Protein AF-A0A1F4CAC4-F1 (afdb_monomer_lite)

Secondary structure (DSSP, 8-state):
-HHHHHHHHHTT----EEEETT-HHHHHHHHHHTT-TT--EEEEPSS-GGGS-HHHHHHHHTTHHHHHHHHHHS---SSPPP--------TTS----S-HHHHHHHHHHTT-SSSSPPPP--HHHHHHHHTT--S-TT-EEEEETTTTEEEEHHHHHHHHHHHT--GGGHHHHHHHHHHHHSGGG-GGGTTSTT--EEEEEEESTHHHHTT---STTTTSTT-HHHHHHHHHHHHHIIIII---BTTTB--SS----PPPEE--TTT-SS--HHHHTTPPTT--EEEEEEES-BPPPEE--SSHHHHHHHHHHHHHHHHTTTHHIIIIII-S----EEEE-HHHHHHHHHTT--HHHHHHHHHHH-EEEHHHHHHHHTTTSTT--HHHHHHHTSS-GGGGS-S-TT-EEESSSSGGG-EEEE-S-TT--EEEEE---TTTT--EEEE----TTHHHHHHHH--

Sequence (463 aa):
MSRATAWIEAVGIPAVGVACRGFTASAKLVARAEGLPNMRLVEYPPPNIGVQRREEIYESSLPLVDELIAALSRPASGEPAPAEPQSPSDPRRTVFSGDLRQVNDHFRRNVWSDGLPIVPPTAEAVEEMLQFTDRSPEELIGLLPPKRLAATVWKIAVNGVMAGCRPEYMPVLLAVAEAVADPRFGLEHAGSTVGFTPLIILNGPVIRELEFHSGQGVLRPQAQANITVSRFLRLLMVNVAGYRLGETDMATFGRNYYPVIAEAEEESPWPPLCVDRGFARGANVVTVQSADTISHSFLTEGPAESHLRVIAREVARELGGNLLVAMEHFGGHVSPVLGLTPLVAGILAQAGYSKDDVKRWVYERALIPAKQFDEQLARVEAGYDLHEAVQRGSLAKRFALSDDPERLVPVLRKPEELQIVVCGAPTRNRNFIAGQLGHQGGDVSREIRLPDDWNQRLERAKP

Structure (mmCIF, N/CA/C/O backbone):
data_AF-A0A1F4CAC4-F1
#
_entry.id   AF-A0A1F4CAC4-F1
#
loop_
_atom_site.group_PDB
_atom_site.id
_atom_site.type_symbol
_atom_site.label_atom_id
_atom_site.label_alt_id
_atom_site.label_comp_id
_atom_site.label_asym_id
_atom_site.label_entity_id
_atom_site.label_seq_id
_atom_site.pdbx_PDB_ins_code
_atom_site.Cartn_x
_atom_site.Cartn_y
_atom_site.C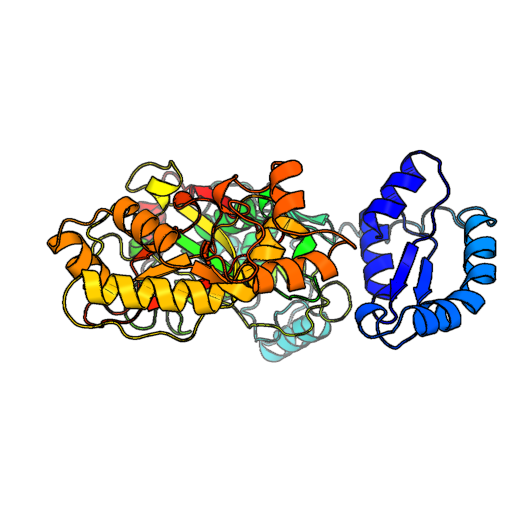artn_z
_atom_site.occupancy
_atom_site.B_iso_or_equiv
_atom_site.auth_seq_id
_atom_site.auth_comp_id
_atom_site.auth_asym_id
_atom_site.auth_atom_id
_atom_site.pdbx_PDB_model_num
ATOM 1 N N . MET A 1 1 ? 8.121 -11.864 17.102 1.00 84.81 1 MET A N 1
ATOM 2 C CA . MET A 1 1 ? 8.306 -12.345 18.487 1.00 84.81 1 MET A CA 1
ATOM 3 C C . MET A 1 1 ? 6.963 -12.583 19.184 1.00 84.81 1 MET A C 1
ATOM 5 O O . MET A 1 1 ? 6.611 -13.746 19.275 1.00 84.81 1 MET A O 1
ATOM 9 N N . SER A 1 2 ? 6.159 -11.572 19.555 1.00 88.69 2 SER A N 1
ATOM 10 C CA . SER A 1 2 ? 4.964 -11.794 20.407 1.00 88.69 2 SER A CA 1
ATOM 11 C C . SER A 1 2 ? 3.969 -12.839 19.891 1.00 88.69 2 SER A C 1
ATOM 13 O O . SER A 1 2 ? 3.494 -13.657 20.668 1.00 88.69 2 SER A O 1
ATOM 15 N N . ARG A 1 3 ? 3.684 -12.857 18.580 1.00 88.31 3 ARG A N 1
ATOM 16 C CA . ARG A 1 3 ? 2.798 -13.872 17.977 1.00 88.31 3 ARG A CA 1
ATOM 17 C C . ARG A 1 3 ? 3.368 -15.286 18.073 1.00 88.31 3 ARG A C 1
ATOM 19 O O . ARG A 1 3 ? 2.633 -16.219 18.355 1.00 88.31 3 ARG A O 1
ATOM 26 N N . ALA A 1 4 ? 4.677 -15.430 17.864 1.00 90.56 4 ALA A N 1
ATOM 27 C CA . ALA A 1 4 ? 5.354 -16.715 18.002 1.00 90.56 4 ALA A CA 1
ATOM 28 C C . ALA A 1 4 ? 5.305 -17.188 19.461 1.00 90.56 4 ALA A C 1
ATOM 30 O O . ALA A 1 4 ? 4.964 -18.336 19.708 1.00 90.56 4 ALA A O 1
ATOM 31 N N . THR A 1 5 ? 5.547 -16.292 20.424 1.00 91.38 5 THR A N 1
ATOM 32 C CA . THR A 1 5 ? 5.399 -16.592 21.856 1.00 91.38 5 THR A CA 1
ATOM 33 C C . THR A 1 5 ? 3.973 -17.036 22.190 1.00 91.38 5 THR A C 1
ATOM 35 O O . THR A 1 5 ? 3.803 -18.066 22.832 1.00 91.38 5 THR A O 1
ATOM 38 N N . ALA A 1 6 ? 2.954 -16.318 21.703 1.00 89.25 6 ALA A N 1
ATOM 39 C CA . ALA A 1 6 ? 1.549 -16.689 21.883 1.00 89.25 6 ALA A CA 1
ATOM 40 C C . ALA A 1 6 ? 1.221 -18.068 21.293 1.00 89.25 6 ALA A C 1
ATOM 42 O O . ALA A 1 6 ? 0.558 -18.868 21.944 1.00 89.25 6 ALA A O 1
ATOM 43 N N . TRP A 1 7 ? 1.733 -18.377 20.100 1.00 90.88 7 TRP A N 1
ATOM 44 C CA . TRP A 1 7 ? 1.528 -19.674 19.457 1.00 90.88 7 TRP A CA 1
ATOM 45 C C . TRP A 1 7 ? 2.205 -20.829 20.212 1.00 90.88 7 TRP A C 1
ATOM 47 O O . TRP A 1 7 ? 1.591 -21.875 20.402 1.00 90.88 7 TRP A O 1
ATOM 57 N N . ILE A 1 8 ? 3.438 -20.629 20.694 1.00 92.25 8 ILE A N 1
ATOM 58 C CA . ILE A 1 8 ? 4.178 -21.627 21.486 1.00 92.25 8 ILE A CA 1
ATOM 59 C C . ILE A 1 8 ? 3.475 -21.885 22.834 1.00 92.25 8 ILE A C 1
ATOM 61 O O . ILE A 1 8 ? 3.290 -23.036 23.226 1.00 92.25 8 ILE A O 1
ATOM 65 N N . GLU A 1 9 ? 3.008 -20.834 23.513 1.00 89.31 9 GLU A N 1
ATOM 66 C CA . GLU A 1 9 ? 2.259 -20.962 24.774 1.00 89.31 9 GLU A CA 1
ATOM 67 C C . GLU A 1 9 ? 0.896 -21.640 24.569 1.00 89.31 9 GLU A C 1
ATOM 69 O O . GLU A 1 9 ? 0.482 -22.454 25.394 1.00 89.31 9 GLU A O 1
ATOM 74 N N . ALA A 1 10 ? 0.219 -21.374 23.446 1.00 88.06 10 ALA A N 1
ATOM 75 C CA . ALA A 1 10 ? -1.066 -21.993 23.115 1.00 88.06 10 ALA A CA 1
ATOM 76 C C . ALA A 1 10 ? -0.977 -23.520 22.940 1.00 88.06 10 ALA A C 1
ATOM 78 O O . ALA A 1 10 ? -1.966 -24.215 23.167 1.00 88.06 10 ALA A O 1
ATOM 79 N N . VAL A 1 11 ? 0.198 -24.057 22.585 1.00 92.19 11 VAL A N 1
ATOM 80 C CA . VAL A 1 11 ? 0.453 -25.510 22.525 1.00 92.19 11 VAL A CA 1
ATOM 81 C C . VAL A 1 11 ? 1.016 -26.079 23.836 1.00 92.19 11 VAL A C 1
ATOM 83 O O . VAL A 1 11 ? 1.474 -27.219 23.873 1.00 92.19 11 VAL A O 1
ATOM 86 N N . GLY A 1 12 ? 0.969 -25.305 24.926 1.00 88.19 12 GLY A N 1
ATOM 87 C CA . GLY A 1 12 ? 1.359 -25.737 26.270 1.00 88.19 12 GLY A CA 1
ATOM 88 C C . GLY A 1 12 ? 2.863 -25.695 26.544 1.00 88.19 12 GLY A C 1
ATOM 89 O O . GLY A 1 12 ? 3.309 -26.249 27.549 1.00 88.19 12 GLY A O 1
ATOM 90 N N . ILE A 1 13 ? 3.652 -25.054 25.678 1.00 90.12 13 ILE A N 1
ATOM 91 C CA . ILE A 1 13 ? 5.098 -24.911 25.860 1.00 90.12 13 ILE A CA 1
ATOM 92 C C . ILE A 1 13 ? 5.380 -23.526 26.460 1.00 90.12 13 ILE A C 1
ATOM 94 O O . ILE A 1 13 ? 5.065 -22.514 25.834 1.00 90.12 13 ILE A O 1
ATOM 98 N N . PRO A 1 14 ? 5.997 -23.436 27.652 1.00 88.50 14 PRO A N 1
ATOM 99 C CA . PRO A 1 14 ? 6.396 -22.156 28.215 1.00 88.50 14 PRO A CA 1
ATOM 100 C C . PRO A 1 14 ? 7.335 -21.377 27.290 1.00 88.50 14 PRO A C 1
ATOM 102 O O . PRO A 1 14 ? 8.352 -21.911 26.849 1.00 88.50 14 PRO A O 1
ATOM 105 N N . ALA A 1 15 ? 7.032 -20.103 27.040 1.00 91.81 15 ALA A N 1
ATOM 106 C CA . ALA A 1 15 ? 7.850 -19.245 26.193 1.00 91.81 15 ALA A CA 1
ATOM 107 C C . ALA A 1 15 ? 8.082 -17.875 26.836 1.00 91.81 15 ALA A C 1
ATOM 109 O O . ALA A 1 15 ? 7.246 -17.344 27.565 1.00 91.81 15 ALA A O 1
ATOM 110 N N . VAL A 1 16 ? 9.237 -17.280 26.539 1.00 93.19 16 VAL A N 1
ATOM 111 C CA . VAL A 1 16 ? 9.573 -15.910 26.933 1.00 93.19 16 VAL A CA 1
ATOM 112 C C . VAL A 1 16 ? 9.916 -15.133 25.677 1.00 93.19 16 VAL A C 1
ATOM 114 O O . VAL A 1 16 ? 10.756 -15.543 24.879 1.00 93.19 16 VAL A O 1
ATOM 117 N N . GLY A 1 17 ? 9.237 -14.010 25.483 1.00 92.88 17 GLY A N 1
ATOM 118 C CA . GLY A 1 17 ? 9.582 -13.066 24.440 1.00 92.88 17 GLY A CA 1
ATOM 119 C C . GLY A 1 17 ? 10.821 -12.258 24.811 1.00 92.88 17 GLY A C 1
ATOM 120 O O . GLY A 1 17 ? 10.919 -11.770 25.932 1.00 92.88 17 GLY A O 1
ATOM 121 N N . VAL A 1 18 ? 11.735 -12.052 23.867 1.00 92.56 18 VAL A N 1
ATOM 122 C CA . VAL A 1 18 ? 12.839 -11.096 24.029 1.00 92.56 18 VAL A CA 1
ATOM 123 C C . VAL A 1 18 ? 12.600 -9.922 23.092 1.00 92.56 18 VAL A C 1
ATOM 125 O O . VAL A 1 18 ? 12.433 -10.112 21.885 1.00 92.56 18 VAL A O 1
ATOM 128 N N . ALA A 1 19 ? 12.525 -8.711 23.641 1.00 91.69 19 ALA A N 1
ATOM 129 C CA . ALA A 1 19 ? 12.318 -7.487 22.870 1.00 91.69 19 ALA A CA 1
ATOM 130 C C . ALA A 1 19 ? 13.453 -6.501 23.128 1.00 91.69 19 ALA A C 1
ATOM 132 O O . ALA A 1 19 ? 13.837 -6.296 24.271 1.00 91.69 19 ALA A O 1
ATOM 133 N N . CYS A 1 20 ? 13.953 -5.836 22.087 1.00 91.56 20 CYS A N 1
ATOM 134 C CA . CYS A 1 20 ? 14.836 -4.687 22.281 1.00 91.56 20 CYS A CA 1
ATOM 135 C C . CYS A 1 20 ? 14.108 -3.576 23.049 1.00 91.56 20 CYS A C 1
ATOM 137 O O . CYS A 1 20 ? 12.905 -3.358 22.845 1.00 91.56 20 CYS A O 1
ATOM 139 N N . ARG A 1 21 ? 14.846 -2.832 23.879 1.00 90.06 21 ARG A N 1
ATOM 140 C CA . ARG A 1 21 ? 14.330 -1.626 24.532 1.00 90.06 21 ARG A CA 1
ATOM 141 C C . ARG A 1 21 ? 13.631 -0.713 23.524 1.00 90.06 21 ARG A C 1
ATOM 143 O O . ARG A 1 21 ? 14.138 -0.464 22.434 1.00 90.06 21 ARG A O 1
ATOM 150 N N . GLY A 1 22 ? 12.447 -0.236 23.903 1.00 87.12 22 GLY A N 1
ATOM 151 C CA . GLY A 1 22 ? 11.551 0.536 23.036 1.00 87.12 22 GLY A CA 1
ATOM 152 C C . GLY A 1 22 ? 10.434 -0.290 22.387 1.00 87.12 22 GLY A C 1
ATOM 153 O O . GLY A 1 22 ? 9.417 0.282 22.018 1.00 87.12 22 GLY A O 1
ATOM 154 N N . PHE A 1 23 ? 10.543 -1.624 22.330 1.00 90.12 23 PHE A N 1
ATOM 155 C CA . PHE A 1 23 ? 9.492 -2.496 21.776 1.00 90.12 23 PHE A CA 1
ATOM 156 C C . PHE A 1 23 ? 8.620 -3.173 22.836 1.00 90.12 23 PHE A C 1
ATOM 158 O O . PHE A 1 23 ? 7.628 -3.810 22.494 1.00 90.12 23 PHE A O 1
ATOM 165 N N . THR A 1 24 ? 8.943 -3.029 24.121 1.00 88.88 24 THR A N 1
ATOM 166 C CA . THR A 1 24 ? 8.239 -3.694 25.228 1.00 88.88 24 THR A CA 1
ATOM 167 C C . THR A 1 24 ? 6.739 -3.378 25.274 1.00 88.88 24 THR A C 1
ATOM 169 O O . THR A 1 24 ? 5.923 -4.288 25.442 1.00 88.88 24 THR A O 1
ATOM 172 N N . ALA A 1 25 ? 6.349 -2.111 25.095 1.00 87.50 25 ALA A N 1
ATOM 173 C CA . ALA A 1 25 ? 4.938 -1.712 25.075 1.00 87.50 25 ALA A CA 1
ATOM 174 C C . ALA A 1 25 ? 4.195 -2.345 23.886 1.00 87.50 25 ALA A C 1
ATOM 176 O O . ALA A 1 25 ? 3.163 -2.994 24.071 1.00 87.50 25 ALA A O 1
ATOM 177 N N . SER A 1 26 ? 4.785 -2.243 22.692 1.00 88.94 26 SER A N 1
ATOM 178 C CA . SER A 1 26 ? 4.278 -2.864 21.466 1.00 88.94 26 SER A CA 1
ATOM 179 C C . SER A 1 26 ? 4.102 -4.373 21.618 1.00 88.94 26 SER A C 1
ATOM 181 O O . SER A 1 26 ? 3.038 -4.927 21.339 1.00 88.94 26 SER A O 1
ATOM 183 N N . ALA A 1 27 ? 5.124 -5.042 22.154 1.00 90.06 27 ALA A N 1
ATOM 184 C CA . ALA A 1 27 ? 5.144 -6.481 22.333 1.00 90.06 27 ALA A CA 1
ATOM 185 C C . ALA A 1 27 ? 4.003 -6.967 23.234 1.00 90.06 27 ALA A C 1
ATOM 187 O O . ALA A 1 27 ? 3.372 -7.974 22.908 1.00 90.06 27 ALA A O 1
ATOM 188 N N . LYS A 1 28 ? 3.715 -6.242 24.324 1.00 88.44 28 LYS A N 1
ATOM 189 C CA . LYS A 1 28 ? 2.601 -6.532 25.242 1.00 88.44 28 LYS A CA 1
ATOM 190 C C . LYS A 1 28 ? 1.237 -6.296 24.593 1.00 88.44 28 LYS A C 1
ATOM 192 O O . LYS A 1 28 ? 0.333 -7.103 24.792 1.00 88.44 28 LYS A O 1
ATOM 197 N N . LEU A 1 29 ? 1.081 -5.224 23.814 1.00 87.31 29 LEU A N 1
ATOM 198 C CA . LEU A 1 29 ? -0.168 -4.930 23.101 1.00 87.31 29 LEU A CA 1
ATOM 199 C C . LEU A 1 29 ? -0.486 -6.001 22.055 1.00 87.31 29 LEU A C 1
ATOM 201 O O . LEU A 1 29 ? -1.606 -6.508 22.025 1.00 87.31 29 LEU A O 1
ATOM 205 N N . VAL A 1 30 ? 0.508 -6.394 21.252 1.00 86.88 30 VAL A N 1
ATOM 206 C CA . VAL A 1 30 ? 0.354 -7.485 20.281 1.00 86.88 30 VAL A CA 1
ATOM 207 C C . VAL A 1 30 ? 0.041 -8.796 20.999 1.00 86.88 30 VAL A C 1
ATOM 209 O O . VAL A 1 30 ? -0.881 -9.492 20.599 1.00 86.88 30 VAL A O 1
ATOM 212 N N . ALA A 1 31 ? 0.745 -9.122 22.086 1.00 88.12 31 ALA A N 1
ATOM 213 C CA . ALA A 1 31 ? 0.487 -10.354 22.828 1.00 88.12 31 ALA A CA 1
ATOM 214 C C . ALA A 1 31 ? -0.938 -10.419 23.398 1.00 88.12 31 ALA A C 1
ATOM 216 O O . ALA A 1 31 ? -1.600 -11.443 23.259 1.00 88.12 31 ALA A O 1
ATOM 217 N N . ARG A 1 32 ? -1.450 -9.313 23.959 1.00 86.88 32 ARG A N 1
ATOM 218 C CA . ARG A 1 32 ? -2.853 -9.202 24.397 1.00 86.88 32 ARG A CA 1
ATOM 219 C C . ARG A 1 32 ? -3.831 -9.477 23.257 1.00 86.88 32 ARG A C 1
ATOM 221 O O . ARG A 1 32 ? -4.778 -10.229 23.456 1.00 86.88 32 ARG A O 1
ATOM 228 N N . ALA A 1 33 ? -3.593 -8.899 22.079 1.00 83.44 33 ALA A N 1
ATOM 229 C CA . ALA A 1 33 ? -4.445 -9.103 20.908 1.00 83.44 33 ALA A CA 1
ATOM 230 C C . ALA A 1 33 ? -4.407 -10.547 20.369 1.00 83.44 33 ALA A C 1
ATOM 232 O O . ALA A 1 33 ? -5.375 -10.994 19.763 1.00 83.44 33 ALA A O 1
ATOM 233 N N . GLU A 1 34 ? -3.319 -11.280 20.617 1.00 85.44 34 GLU A N 1
ATOM 234 C CA . GLU A 1 34 ? -3.181 -12.711 20.305 1.00 85.44 34 GLU A CA 1
ATOM 235 C C . GLU A 1 34 ? -3.647 -13.631 21.454 1.00 85.44 34 GLU A C 1
ATOM 237 O O . GLU A 1 34 ? -3.430 -14.838 21.406 1.00 85.44 34 GLU A O 1
ATOM 242 N N . GLY A 1 35 ? -4.277 -13.086 22.502 1.00 85.81 35 GLY A N 1
ATOM 243 C CA . GLY A 1 35 ? -4.817 -13.875 23.615 1.00 85.81 35 GLY A CA 1
ATOM 244 C C . GLY A 1 35 ? -3.810 -14.241 24.712 1.00 85.81 35 GLY A C 1
ATOM 245 O O . GLY A 1 35 ? -4.138 -15.041 25.584 1.00 85.81 35 GLY A O 1
ATOM 246 N N . LEU A 1 36 ? -2.617 -13.634 24.728 1.00 87.06 36 LEU A N 1
ATOM 247 C CA . LEU A 1 36 ? -1.583 -13.827 25.753 1.00 87.06 36 LEU A CA 1
ATOM 248 C C . LEU A 1 36 ? -1.340 -12.528 26.558 1.00 87.06 36 LEU A C 1
ATOM 250 O O . LEU A 1 36 ? -0.300 -11.878 26.409 1.00 87.06 36 LEU A O 1
ATOM 254 N N . PRO A 1 37 ? -2.282 -12.098 27.422 1.00 84.44 37 PRO A N 1
ATOM 255 C CA . PRO A 1 37 ? -2.202 -10.802 28.101 1.00 84.44 37 PRO A CA 1
ATOM 256 C C . PRO A 1 37 ? -1.060 -10.691 29.116 1.00 84.44 37 PRO A C 1
ATOM 258 O O . PRO A 1 37 ? -0.539 -9.593 29.329 1.00 84.44 37 PRO A O 1
ATOM 261 N N . ASN A 1 38 ? -0.660 -11.826 29.693 1.00 85.19 38 ASN A N 1
ATOM 262 C CA . ASN A 1 38 ? 0.416 -11.952 30.675 1.00 85.19 38 ASN A CA 1
ATOM 263 C C . ASN A 1 38 ? 1.682 -12.546 30.033 1.00 85.19 38 ASN A C 1
ATOM 265 O O . ASN A 1 38 ? 2.384 -13.340 30.657 1.00 85.19 38 ASN A O 1
ATOM 269 N N . MET A 1 39 ? 1.960 -12.192 28.770 1.00 88.88 39 MET A N 1
ATOM 270 C CA . MET A 1 39 ? 3.154 -12.665 28.067 1.00 88.88 39 MET A CA 1
ATOM 271 C C . MET A 1 39 ? 4.416 -12.331 28.860 1.00 88.88 39 MET A C 1
ATOM 273 O O . MET A 1 39 ? 4.684 -11.168 29.180 1.00 88.88 39 MET A O 1
ATOM 277 N N . ARG A 1 40 ? 5.216 -13.363 29.123 1.00 91.12 40 ARG A N 1
ATOM 278 C CA . ARG A 1 40 ? 6.536 -13.220 29.729 1.00 91.12 40 ARG A CA 1
ATOM 279 C C . ARG A 1 40 ? 7.473 -12.551 28.736 1.00 91.12 40 ARG A C 1
ATOM 281 O O . ARG A 1 40 ? 7.588 -12.993 27.592 1.00 91.12 40 ARG A O 1
ATOM 288 N N . LEU A 1 41 ? 8.130 -11.486 29.177 1.00 91.62 41 LEU A N 1
ATOM 289 C CA . LEU A 1 41 ? 9.003 -10.682 28.338 1.00 91.62 41 LEU A CA 1
ATOM 290 C C . LEU A 1 41 ? 10.278 -10.322 29.097 1.00 91.62 41 LEU A C 1
ATOM 292 O O . LEU A 1 41 ? 10.186 -9.857 30.230 1.00 91.62 41 LEU A O 1
ATOM 296 N N . VAL A 1 42 ? 11.421 -10.476 28.437 1.00 93.56 42 VAL A N 1
ATOM 297 C CA . VAL A 1 42 ? 12.712 -9.921 28.853 1.00 93.56 42 VAL A CA 1
ATOM 298 C C . VAL A 1 42 ? 13.110 -8.828 27.867 1.00 93.56 42 VAL A C 1
ATOM 300 O O . VAL A 1 42 ? 12.950 -8.976 26.650 1.00 93.56 42 VAL A O 1
ATOM 303 N N . GLU A 1 43 ? 13.592 -7.703 28.389 1.00 93.44 43 GLU A N 1
ATOM 304 C CA . GLU A 1 43 ? 14.036 -6.579 27.569 1.00 93.44 43 GLU A CA 1
ATOM 305 C C . GLU A 1 43 ? 15.546 -6.660 27.310 1.00 93.44 43 GLU A C 1
ATOM 307 O O . GLU A 1 43 ? 16.349 -6.676 28.237 1.00 93.44 43 GLU A O 1
ATOM 312 N N . TYR A 1 44 ? 15.936 -6.660 26.037 1.00 94.00 44 TYR A N 1
ATOM 313 C CA . TYR A 1 44 ? 17.326 -6.536 25.618 1.00 94.00 44 TYR A CA 1
ATOM 314 C C . TYR A 1 44 ? 17.773 -5.061 25.698 1.00 94.00 44 TYR A C 1
ATOM 316 O O . TYR A 1 44 ? 17.088 -4.189 25.137 1.00 94.00 44 TYR A O 1
ATOM 324 N N . PRO A 1 45 ? 18.889 -4.752 26.389 1.00 93.12 45 PRO A N 1
ATOM 325 C CA . PRO A 1 45 ? 19.321 -3.382 26.646 1.00 93.12 45 PRO A CA 1
ATOM 326 C C . PRO A 1 45 ? 19.856 -2.690 25.379 1.00 93.12 45 PRO A C 1
ATOM 328 O O . PRO A 1 45 ? 20.206 -3.353 24.410 1.00 93.12 45 PRO A O 1
ATOM 331 N N . PRO A 1 46 ? 19.932 -1.347 25.365 1.00 91.38 46 PRO A N 1
ATOM 332 C CA . PRO A 1 46 ? 20.593 -0.613 24.292 1.00 91.38 46 PRO A CA 1
ATOM 333 C C . PRO A 1 46 ? 22.119 -0.848 24.295 1.00 91.38 46 PRO A C 1
ATOM 335 O O . PRO A 1 46 ? 22.684 -1.095 25.363 1.00 91.38 46 PRO A O 1
ATOM 338 N N . PRO A 1 47 ? 22.806 -0.656 23.151 1.00 90.81 47 PRO A N 1
ATOM 339 C CA . PRO A 1 47 ? 22.261 -0.227 21.857 1.00 90.81 47 PRO A CA 1
ATOM 340 C C . PRO A 1 47 ? 21.487 -1.349 21.137 1.00 90.81 47 PRO A C 1
ATOM 342 O O . PRO A 1 47 ? 21.368 -2.456 21.640 1.00 90.81 47 PRO A O 1
ATOM 345 N N . ASN A 1 48 ? 20.885 -1.051 19.980 1.00 88.56 48 ASN A N 1
ATOM 346 C CA . ASN A 1 48 ? 20.170 -2.067 19.200 1.00 88.56 48 ASN A CA 1
ATOM 347 C C . ASN A 1 48 ? 21.104 -3.245 18.862 1.00 88.56 48 ASN A C 1
ATOM 349 O O . ASN A 1 48 ? 22.234 -3.023 18.431 1.00 88.56 48 ASN A O 1
ATOM 353 N N . ILE A 1 49 ? 20.613 -4.481 18.991 1.00 89.12 49 ILE A N 1
ATOM 354 C CA . ILE A 1 49 ? 21.409 -5.693 18.745 1.00 89.12 49 ILE A CA 1
ATOM 355 C C . ILE A 1 49 ? 22.089 -5.698 17.365 1.00 89.12 49 ILE A C 1
ATOM 357 O O . ILE A 1 49 ? 23.214 -6.165 17.230 1.00 89.12 49 ILE A O 1
ATOM 361 N N . GLY A 1 50 ? 21.447 -5.116 16.347 1.00 86.00 50 GLY A N 1
ATOM 362 C CA . GLY A 1 50 ? 21.952 -5.072 14.976 1.00 86.00 50 GLY A CA 1
ATOM 363 C C . GLY A 1 50 ? 23.139 -4.133 14.741 1.00 86.00 50 GLY A C 1
ATOM 364 O O . GLY A 1 50 ? 23.693 -4.154 13.646 1.00 86.00 50 GLY A O 1
ATOM 365 N N . VAL A 1 51 ? 23.532 -3.308 15.721 1.00 89.31 51 VAL A N 1
ATOM 366 C CA . VAL A 1 51 ? 24.746 -2.466 15.636 1.00 89.31 51 VAL A CA 1
ATOM 367 C C . VAL A 1 51 ? 25.894 -2.979 16.503 1.00 89.31 51 VAL A C 1
ATOM 369 O O . VAL A 1 51 ? 26.954 -2.359 16.537 1.00 89.31 51 VAL A O 1
ATOM 372 N N . GLN A 1 52 ? 25.682 -4.079 17.223 1.00 91.25 52 GLN A N 1
ATOM 373 C CA . GLN A 1 52 ? 26.667 -4.646 18.132 1.00 91.25 52 GLN A CA 1
ATOM 374 C C . GLN A 1 52 ? 27.463 -5.754 17.454 1.00 91.25 52 GLN A C 1
ATOM 376 O O . GLN A 1 52 ? 26.952 -6.519 16.634 1.00 91.25 52 GLN A O 1
ATOM 381 N N . ARG A 1 53 ? 28.731 -5.868 17.840 1.00 91.31 53 ARG A N 1
ATOM 382 C CA . ARG A 1 53 ? 29.563 -7.026 17.518 1.00 91.31 53 ARG A CA 1
ATOM 383 C C . ARG A 1 53 ? 29.115 -8.224 18.344 1.00 91.31 53 ARG A C 1
ATOM 385 O O . ARG A 1 53 ? 28.522 -8.078 19.411 1.00 91.31 53 ARG A O 1
ATOM 392 N N . ARG A 1 54 ? 29.441 -9.428 17.876 1.00 89.50 54 ARG A N 1
ATOM 393 C CA . ARG A 1 54 ? 29.034 -10.677 18.531 1.00 89.50 54 ARG A CA 1
ATOM 394 C C . ARG A 1 54 ? 29.452 -10.727 20.005 1.00 89.50 54 ARG A C 1
ATOM 396 O O . ARG A 1 54 ? 28.660 -11.151 20.839 1.00 89.50 54 ARG A O 1
ATOM 403 N N . GLU A 1 55 ? 30.656 -10.267 20.328 1.00 93.62 55 GLU A N 1
ATOM 404 C CA . GLU A 1 55 ? 31.187 -10.225 21.696 1.00 93.62 55 GLU A CA 1
ATOM 405 C C . GLU A 1 55 ? 30.376 -9.272 22.587 1.00 93.62 55 GLU A C 1
ATOM 407 O O . GLU A 1 55 ? 30.003 -9.634 23.698 1.00 93.62 55 GLU A O 1
ATOM 412 N N . GLU A 1 56 ? 30.008 -8.100 22.066 1.00 94.12 56 GLU A N 1
ATOM 413 C CA . GLU A 1 56 ? 29.186 -7.109 22.775 1.00 94.12 56 GLU A CA 1
ATOM 414 C C . GLU A 1 56 ? 27.759 -7.624 23.010 1.00 94.12 56 GLU A C 1
ATOM 416 O O . GLU A 1 56 ? 27.166 -7.354 24.058 1.00 94.12 56 GLU A O 1
ATOM 421 N N . ILE A 1 57 ? 27.211 -8.392 22.058 1.00 92.31 57 ILE A N 1
ATOM 422 C CA . ILE A 1 57 ? 25.922 -9.077 22.220 1.00 92.31 57 ILE A CA 1
ATOM 423 C C . ILE A 1 57 ? 26.016 -10.095 23.358 1.00 92.31 57 ILE A C 1
ATOM 425 O O . ILE A 1 57 ? 25.121 -10.133 24.203 1.00 92.31 57 ILE A O 1
ATOM 429 N N . TYR A 1 58 ? 27.087 -10.896 23.423 1.00 91.88 58 TYR A N 1
ATOM 430 C CA . TYR A 1 58 ? 27.295 -11.836 24.528 1.00 91.88 58 TYR A CA 1
ATOM 431 C C . TYR A 1 58 ? 27.385 -11.108 25.872 1.00 91.88 58 TYR A C 1
ATOM 433 O O . TYR A 1 58 ? 26.645 -11.455 26.788 1.00 91.88 58 TYR A O 1
ATOM 441 N N . GLU A 1 59 ? 28.221 -10.075 25.981 1.00 93.44 59 GLU A N 1
ATOM 442 C CA . GLU A 1 59 ? 28.369 -9.280 27.208 1.00 93.44 59 GLU A CA 1
ATOM 443 C C . GLU A 1 59 ? 27.041 -8.658 27.665 1.00 93.44 59 GLU A C 1
ATOM 445 O O . GLU A 1 59 ? 26.717 -8.693 28.850 1.00 93.44 59 GLU A O 1
ATOM 450 N N . SER A 1 60 ? 26.237 -8.154 26.723 1.00 91.44 60 SER A N 1
ATOM 451 C CA . SER A 1 60 ? 24.923 -7.556 27.006 1.00 91.44 60 SER A CA 1
ATOM 452 C C . SER A 1 60 ? 23.854 -8.595 27.365 1.00 91.44 60 SER A C 1
ATOM 454 O O . SER A 1 60 ? 22.917 -8.285 28.099 1.00 91.44 60 SER A O 1
ATOM 456 N N . SER A 1 61 ? 23.979 -9.822 26.848 1.00 92.00 61 SER A N 1
ATOM 457 C CA . SER A 1 61 ? 23.001 -10.901 27.041 1.00 92.00 61 SER A CA 1
ATOM 458 C C . SER A 1 61 ? 23.270 -11.744 28.284 1.00 92.00 61 SER A C 1
ATOM 460 O O . SER A 1 61 ? 22.326 -12.284 28.853 1.00 92.00 61 SER A O 1
ATOM 462 N N . LEU A 1 62 ? 24.532 -11.875 28.715 1.00 91.69 62 LEU A N 1
ATOM 463 C CA . LEU A 1 62 ? 24.914 -12.687 29.877 1.00 91.69 62 LEU A CA 1
ATOM 464 C C . LEU A 1 62 ? 24.115 -12.326 31.146 1.00 91.69 62 LEU A C 1
ATOM 466 O O . LEU A 1 62 ? 23.573 -13.245 31.760 1.00 91.69 62 LEU A O 1
ATOM 470 N N . PRO A 1 63 ? 23.933 -11.039 31.511 1.00 90.94 63 PRO A N 1
ATOM 471 C CA . PRO A 1 63 ? 23.113 -10.664 32.665 1.00 90.94 63 PRO A CA 1
ATOM 472 C C . PRO A 1 63 ? 21.624 -11.011 32.520 1.00 90.94 63 PRO A C 1
ATOM 474 O O . PRO A 1 63 ? 20.924 -11.120 33.523 1.00 90.94 63 PRO A O 1
ATOM 477 N N . LEU A 1 64 ? 21.126 -11.183 31.289 1.00 93.44 64 LEU A N 1
ATOM 478 C CA . LEU A 1 64 ? 19.721 -11.502 31.015 1.00 93.44 64 LEU A CA 1
ATOM 479 C C . LEU A 1 64 ? 19.415 -12.996 31.179 1.00 93.44 64 LEU A C 1
ATOM 481 O O . LEU A 1 64 ? 18.246 -13.369 31.234 1.00 93.44 64 LEU A O 1
ATOM 485 N N . VAL A 1 65 ? 20.431 -13.865 31.244 1.00 92.25 65 VAL A N 1
ATOM 486 C CA . VAL A 1 65 ? 20.242 -15.324 31.332 1.00 92.25 65 VAL A CA 1
ATOM 487 C C . VAL A 1 65 ? 19.481 -15.706 32.599 1.00 92.25 65 VAL A C 1
ATOM 489 O O . VAL A 1 65 ? 18.514 -16.464 32.522 1.00 92.25 65 VAL A O 1
ATOM 492 N N . ASP A 1 66 ? 19.854 -15.137 33.746 1.00 91.75 66 ASP A N 1
ATOM 493 C CA . ASP A 1 66 ? 19.165 -15.399 35.014 1.00 91.75 66 ASP A CA 1
ATOM 494 C C . ASP A 1 66 ? 17.710 -14.906 34.976 1.00 91.75 66 ASP A C 1
ATOM 496 O O . ASP A 1 66 ? 16.804 -15.578 35.474 1.00 91.75 66 ASP A O 1
ATOM 500 N N . GLU A 1 67 ? 17.457 -13.766 34.323 1.00 91.38 67 GLU A N 1
ATOM 501 C CA . GLU A 1 67 ? 16.110 -13.224 34.130 1.00 91.38 67 GLU A CA 1
ATOM 502 C C . GLU A 1 67 ? 15.261 -14.120 33.214 1.00 91.38 67 GLU A C 1
ATOM 504 O O . GLU A 1 67 ? 14.105 -14.411 33.528 1.00 91.38 67 GLU A O 1
ATOM 509 N N . LEU A 1 68 ? 15.842 -14.624 32.120 1.00 92.56 68 LEU A N 1
ATOM 510 C CA . LEU A 1 68 ? 15.201 -15.568 31.201 1.00 92.56 68 LEU A CA 1
ATOM 511 C C . LEU A 1 68 ? 14.843 -16.881 31.902 1.00 92.56 68 LEU A C 1
ATOM 513 O O . LEU A 1 68 ? 13.710 -17.351 31.777 1.00 92.56 68 LEU A O 1
ATOM 517 N N . ILE A 1 69 ? 15.777 -17.453 32.670 1.00 91.50 69 ILE A N 1
ATOM 518 C CA . ILE A 1 69 ? 15.541 -18.671 33.457 1.00 91.50 69 ILE A CA 1
ATOM 519 C C . ILE A 1 69 ? 14.425 -18.422 34.472 1.00 91.50 69 ILE A C 1
ATOM 521 O O . ILE A 1 69 ? 13.497 -19.228 34.576 1.00 91.50 69 ILE A O 1
ATOM 525 N N . ALA A 1 70 ? 14.466 -17.295 35.189 1.00 89.50 70 ALA A N 1
ATOM 526 C CA . ALA A 1 70 ? 13.433 -16.937 36.154 1.00 89.50 70 ALA A CA 1
ATOM 527 C C . ALA A 1 70 ? 12.055 -16.763 35.494 1.00 89.50 70 ALA A C 1
ATOM 529 O O . ALA A 1 70 ? 11.053 -17.210 36.053 1.00 89.50 70 ALA A O 1
ATOM 530 N N . ALA A 1 71 ? 11.987 -16.154 34.308 1.00 89.62 71 ALA A N 1
ATOM 531 C CA . ALA A 1 71 ? 10.747 -15.980 33.556 1.00 89.62 71 ALA A CA 1
ATOM 532 C C . ALA A 1 71 ? 10.184 -17.321 33.046 1.00 89.62 71 ALA A C 1
ATOM 534 O O . ALA A 1 71 ? 8.986 -17.572 33.185 1.00 89.62 71 ALA A O 1
ATOM 535 N N . LEU A 1 72 ? 11.032 -18.211 32.519 1.00 90.19 72 LEU A N 1
ATOM 536 C CA . LEU A 1 72 ? 10.629 -19.551 32.069 1.00 90.19 72 LEU A CA 1
ATOM 537 C C . LEU A 1 72 ? 10.167 -20.449 33.226 1.00 90.19 72 LEU A C 1
ATOM 539 O O . LEU A 1 72 ? 9.245 -21.243 33.049 1.00 90.19 72 LEU A O 1
ATOM 543 N N . SER A 1 73 ? 10.781 -20.303 34.404 1.00 86.44 73 SER A N 1
ATOM 544 C CA . SER A 1 73 ? 10.536 -21.160 35.575 1.00 86.44 73 SER A CA 1
ATOM 545 C C . SER A 1 73 ? 9.322 -20.745 36.410 1.00 86.44 73 SER A C 1
ATOM 547 O O . SER A 1 73 ? 8.871 -21.504 37.268 1.00 86.44 73 SER A O 1
ATOM 549 N N . ARG A 1 74 ? 8.786 -19.540 36.198 1.00 74.75 74 ARG A N 1
ATOM 550 C CA . ARG A 1 74 ? 7.552 -19.094 36.851 1.00 74.75 74 ARG A CA 1
ATOM 551 C C . ARG A 1 74 ? 6.348 -19.561 36.027 1.00 74.75 74 ARG A C 1
ATOM 553 O O . ARG A 1 74 ? 6.367 -19.397 34.804 1.00 74.75 74 ARG A O 1
ATOM 560 N N . PRO A 1 75 ? 5.279 -20.080 36.664 1.00 66.50 75 PRO A N 1
ATOM 561 C CA . PRO A 1 75 ? 3.987 -20.199 35.996 1.00 66.50 75 PRO A CA 1
ATOM 562 C C . PRO A 1 75 ? 3.635 -18.838 35.393 1.00 66.50 75 PRO A C 1
ATOM 564 O O . PRO A 1 75 ? 3.911 -17.820 36.034 1.00 66.50 75 PRO A O 1
ATOM 567 N N . ALA A 1 76 ? 3.055 -18.797 34.190 1.00 62.59 76 ALA A N 1
ATOM 568 C CA . ALA A 1 76 ? 2.513 -17.556 33.645 1.00 62.59 76 ALA A CA 1
ATOM 569 C C . ALA A 1 76 ? 1.521 -16.990 34.676 1.00 62.59 76 ALA A C 1
ATOM 571 O O . ALA A 1 76 ? 0.440 -17.534 34.887 1.00 62.59 76 ALA A O 1
ATOM 572 N N . SER A 1 77 ? 1.948 -15.983 35.436 1.00 51.69 77 SER A N 1
ATOM 573 C CA . SER A 1 77 ? 1.197 -15.524 36.595 1.00 51.69 77 SER A CA 1
ATOM 574 C C . SER A 1 77 ? 0.017 -14.688 36.125 1.00 51.69 77 SER A C 1
ATOM 576 O O . SER A 1 77 ? 0.215 -13.657 35.481 1.00 51.69 77 SER A O 1
ATOM 578 N N . GLY A 1 78 ? -1.181 -15.110 36.517 1.00 52.44 78 GLY A N 1
ATOM 579 C CA . GLY A 1 78 ? -2.395 -14.309 36.488 1.00 52.44 78 GLY A CA 1
ATOM 580 C C . GLY A 1 78 ? -3.495 -14.970 35.678 1.00 52.44 78 GLY A C 1
ATOM 581 O O . GLY A 1 78 ? -3.299 -15.289 34.505 1.00 52.44 78 GLY A O 1
ATOM 582 N N . GLU A 1 79 ? -4.669 -15.100 36.302 1.00 48.16 79 GLU A N 1
ATOM 583 C CA . GLU A 1 79 ? -5.936 -15.137 35.573 1.00 48.16 79 GLU A CA 1
ATOM 584 C C . GLU A 1 79 ? -5.885 -14.099 34.438 1.00 48.16 79 GLU A C 1
ATOM 586 O O . GLU A 1 79 ? -5.262 -13.038 34.615 1.00 48.16 79 GLU A O 1
ATOM 591 N N . PRO A 1 80 ? -6.473 -14.388 33.262 1.00 52.09 80 PRO A N 1
ATOM 592 C CA . PRO A 1 80 ? -6.582 -13.386 32.213 1.00 52.09 80 PRO A CA 1
ATOM 593 C C . PRO A 1 80 ? -7.105 -12.107 32.858 1.00 52.09 80 PRO A C 1
ATOM 595 O O . PRO A 1 80 ? -8.130 -12.145 33.542 1.00 52.09 80 PRO A O 1
ATOM 598 N N . ALA A 1 81 ? -6.359 -11.003 32.708 1.00 49.00 81 ALA A N 1
ATOM 599 C CA . ALA A 1 81 ? -6.827 -9.708 33.178 1.00 49.00 81 ALA A CA 1
ATOM 600 C C . ALA A 1 81 ? -8.278 -9.575 32.698 1.00 49.00 81 ALA A C 1
ATOM 602 O O . ALA A 1 81 ? -8.505 -9.842 31.508 1.00 49.00 81 ALA A O 1
ATOM 603 N N . PRO A 1 82 ? -9.246 -9.275 33.591 1.00 45.62 82 PRO A N 1
ATOM 604 C CA . PRO A 1 82 ? -10.636 -9.185 33.188 1.00 45.62 82 PRO A CA 1
ATOM 605 C C . PRO A 1 82 ? -10.671 -8.310 31.950 1.00 45.62 82 PRO A C 1
ATOM 607 O O . PRO A 1 82 ? -10.051 -7.241 31.952 1.00 45.62 82 PRO A O 1
ATOM 610 N N . ALA A 1 83 ? -11.291 -8.819 30.878 1.00 49.09 83 ALA A N 1
ATOM 611 C CA . ALA A 1 83 ? -11.469 -8.038 29.668 1.00 49.09 83 ALA A CA 1
ATOM 612 C C . ALA A 1 83 ? -11.941 -6.659 30.122 1.00 49.09 83 ALA A C 1
ATOM 614 O O . ALA A 1 83 ? -12.896 -6.591 30.907 1.00 49.09 83 ALA A O 1
ATOM 615 N N . GLU A 1 84 ? -11.224 -5.593 29.731 1.00 46.09 84 GLU A N 1
ATOM 616 C CA . GLU A 1 84 ? -11.695 -4.240 30.018 1.00 46.09 84 GLU A CA 1
ATOM 617 C C . GLU A 1 84 ? -13.172 -4.235 29.651 1.00 46.09 84 GLU A C 1
ATOM 619 O O . GLU A 1 84 ? -13.493 -4.709 28.552 1.00 46.09 84 GLU A O 1
ATOM 624 N N . PRO A 1 85 ? -14.068 -3.837 30.573 1.00 39.62 85 PRO A N 1
ATOM 625 C CA . PRO A 1 85 ? -15.485 -3.911 30.311 1.00 39.62 85 PRO A CA 1
ATOM 626 C C . PRO A 1 85 ? -15.712 -3.176 29.000 1.00 39.62 85 PRO A C 1
ATOM 628 O O . PRO A 1 85 ? -15.552 -1.956 28.924 1.00 39.62 85 PRO A O 1
ATOM 631 N N . GLN A 1 86 ? -16.044 -3.937 27.954 1.00 46.34 86 GLN A N 1
ATOM 632 C CA . GLN A 1 86 ? -16.646 -3.383 26.765 1.00 46.34 86 GLN A CA 1
ATOM 633 C C . GLN A 1 86 ? -17.975 -2.881 27.282 1.00 46.34 86 GLN A C 1
ATOM 635 O O . GLN A 1 86 ? -18.947 -3.627 27.376 1.00 46.34 86 GLN A O 1
ATOM 640 N N . SER A 1 87 ? -17.986 -1.635 27.752 1.00 45.69 87 SER A N 1
ATOM 641 C CA . SER A 1 87 ? -19.238 -0.965 27.995 1.00 45.69 87 SER A CA 1
ATOM 642 C C . SER A 1 87 ? -19.996 -1.130 26.682 1.00 45.69 87 SER A C 1
ATOM 644 O O . SER A 1 87 ? -19.408 -0.846 25.630 1.00 45.69 87 SER A O 1
ATOM 646 N N . PRO A 1 88 ? -21.231 -1.653 26.695 1.00 46.50 88 PRO A N 1
ATOM 647 C CA . PRO A 1 88 ? -22.077 -1.672 25.518 1.00 46.50 88 PRO A CA 1
ATOM 648 C C . PRO A 1 88 ? -22.474 -0.218 25.243 1.00 46.50 88 PRO A C 1
ATOM 650 O O . PRO A 1 88 ? -23.620 0.187 25.406 1.00 46.50 88 PRO A O 1
ATOM 653 N N . SER A 1 89 ? -21.491 0.626 24.931 1.00 62.12 89 SER A N 1
ATOM 654 C CA . SER A 1 89 ? -21.724 1.955 24.435 1.00 62.12 89 SER A CA 1
ATOM 655 C C . SER A 1 89 ? -22.192 1.731 23.019 1.00 62.12 89 SER A C 1
ATOM 657 O O . SER A 1 89 ? -21.433 1.229 22.187 1.00 62.12 89 SER A O 1
ATOM 659 N N . ASP A 1 90 ? -23.451 2.064 22.787 1.00 81.56 90 ASP A N 1
ATOM 660 C CA . ASP A 1 90 ? -23.988 2.278 21.459 1.00 81.56 90 ASP A CA 1
ATOM 661 C C . ASP A 1 90 ? -22.892 2.896 20.560 1.00 81.56 90 ASP A C 1
ATOM 663 O O . ASP A 1 90 ? -22.397 3.983 20.880 1.00 81.56 90 ASP A O 1
ATOM 667 N N . PRO A 1 91 ? -22.449 2.211 19.485 1.00 78.00 91 PRO A N 1
ATOM 668 C CA . PRO A 1 91 ? -21.389 2.707 18.607 1.00 78.00 91 PRO A CA 1
ATOM 669 C C . PRO A 1 91 ? -21.775 4.010 17.891 1.00 78.00 91 PRO A C 1
ATOM 671 O O . PRO A 1 91 ? -20.921 4.634 17.260 1.00 78.00 91 PRO A O 1
ATOM 674 N N . ARG A 1 92 ? -23.048 4.411 17.983 1.00 87.25 92 ARG A N 1
ATOM 675 C CA . ARG A 1 92 ? -23.609 5.651 17.445 1.00 87.25 92 ARG A CA 1
ATOM 676 C C . ARG A 1 92 ? -23.721 6.759 18.495 1.00 87.25 92 ARG A C 1
ATOM 678 O O . ARG A 1 92 ? -24.120 7.873 18.174 1.00 87.25 92 ARG A O 1
ATOM 685 N N . ARG A 1 93 ? -23.347 6.488 19.750 1.00 90.75 93 ARG A N 1
ATOM 686 C CA . ARG A 1 93 ? -23.368 7.478 20.827 1.00 90.75 93 ARG A CA 1
ATOM 687 C C . ARG A 1 93 ? -22.429 8.642 20.515 1.00 90.75 93 ARG A C 1
ATOM 689 O O . ARG A 1 93 ? -21.243 8.456 20.249 1.00 90.75 93 ARG A O 1
ATOM 696 N N . THR A 1 94 ? -22.924 9.856 20.735 1.00 93.56 94 THR A N 1
ATOM 697 C CA . THR A 1 94 ? -22.093 11.060 20.767 1.00 93.56 94 THR A CA 1
ATOM 698 C C . THR A 1 94 ? -21.081 10.994 21.912 1.00 93.56 94 THR A C 1
ATOM 700 O O . THR A 1 94 ? -21.439 10.991 23.095 1.00 93.56 94 THR A O 1
ATOM 703 N N . VAL A 1 95 ? -19.797 10.947 21.555 1.00 93.81 95 VAL A N 1
ATOM 704 C CA . VAL A 1 95 ? -18.675 10.911 22.510 1.00 93.81 95 VAL A CA 1
ATOM 705 C C . VAL A 1 95 ? -18.279 12.301 23.013 1.00 93.81 95 VAL A C 1
ATOM 707 O O . VAL A 1 95 ? -17.732 12.422 24.106 1.00 93.81 95 VAL A O 1
ATOM 710 N N . PHE A 1 96 ? -18.570 13.349 22.237 1.00 96.31 96 PHE A N 1
ATOM 711 C CA . PHE A 1 96 ? -18.270 14.736 22.577 1.00 96.31 96 PHE A CA 1
ATOM 712 C C . PHE A 1 96 ? -19.118 15.705 21.740 1.00 96.31 96 PHE A C 1
ATOM 714 O O . PHE A 1 96 ? -19.339 15.455 20.557 1.00 96.31 96 PHE A O 1
ATOM 721 N N . SER A 1 97 ? -19.525 16.827 22.337 1.00 96.06 97 SER A N 1
ATOM 722 C CA . SER A 1 97 ? -20.213 17.932 21.658 1.00 96.06 97 SER A CA 1
ATOM 723 C C . SER A 1 97 ? -19.539 19.252 22.015 1.00 96.06 97 SER A C 1
ATOM 725 O O . SER A 1 97 ? -19.197 19.482 23.174 1.00 96.06 97 SER A O 1
ATOM 727 N N . GLY A 1 98 ? -19.370 20.128 21.031 1.00 96.56 98 GLY A N 1
ATOM 728 C CA . GLY A 1 98 ? -18.757 21.441 21.201 1.00 96.56 98 GLY A CA 1
ATOM 729 C C . GLY A 1 98 ? -18.615 22.153 19.864 1.00 96.56 98 GLY A C 1
ATOM 730 O O . GLY A 1 98 ? -19.091 21.663 18.839 1.00 96.56 98 GLY A O 1
ATOM 731 N N . ASP A 1 99 ? -17.941 23.297 19.864 1.00 97.69 99 ASP A N 1
ATOM 732 C CA . ASP A 1 99 ? -17.557 23.949 18.613 1.00 97.69 99 ASP A CA 1
ATOM 733 C C . ASP A 1 99 ? -16.473 23.147 17.857 1.00 97.69 99 ASP A C 1
ATOM 735 O O . ASP A 1 99 ? -15.855 22.217 18.387 1.00 97.69 99 ASP A O 1
ATOM 739 N N . LEU A 1 100 ? -16.209 23.522 16.600 1.00 97.56 100 LEU A N 1
ATOM 740 C CA . LEU A 1 100 ? -15.248 22.822 15.742 1.00 97.56 100 LEU A CA 1
ATOM 741 C C . LEU A 1 100 ? -13.848 22.709 16.371 1.00 97.56 100 LEU A C 1
ATOM 743 O O . LEU A 1 100 ? -13.181 21.684 16.207 1.00 97.56 100 LEU A O 1
ATOM 747 N N . ARG A 1 101 ? -13.387 23.742 17.088 1.00 98.00 101 ARG A N 1
ATOM 748 C CA . ARG A 1 101 ? -12.070 23.743 17.736 1.00 98.00 101 ARG A CA 1
ATOM 749 C C . ARG A 1 101 ? -12.060 22.760 18.901 1.00 98.00 101 ARG A C 1
ATOM 751 O O . ARG A 1 101 ? -11.143 21.950 18.992 1.00 98.00 101 ARG A O 1
ATOM 758 N N . GLN A 1 102 ? -13.079 22.807 19.754 1.00 98.38 102 GLN A N 1
ATOM 759 C CA . GLN A 1 102 ? -13.229 21.928 20.912 1.00 98.38 102 GLN A CA 1
ATOM 760 C C . GLN A 1 102 ? -13.318 20.456 20.496 1.00 98.38 102 GLN A C 1
ATOM 762 O O . GLN A 1 102 ? -12.647 19.617 21.097 1.00 98.38 102 GLN A O 1
ATOM 767 N N . VAL A 1 103 ? -14.087 20.148 19.444 1.00 98.31 103 VAL A N 1
ATOM 768 C CA . VAL A 1 103 ? -14.184 18.791 18.883 1.00 98.31 103 VAL A CA 1
ATOM 769 C C . VAL A 1 103 ? -12.816 18.318 18.396 1.00 98.31 103 VAL A C 1
ATOM 771 O O . VAL A 1 103 ? -12.359 17.244 18.782 1.00 98.31 103 VAL A O 1
ATOM 774 N N . ASN A 1 104 ? -12.116 19.134 17.608 1.00 98.44 104 ASN A N 1
ATOM 775 C CA . ASN A 1 104 ? -10.794 18.773 17.101 1.00 98.44 104 ASN A CA 1
ATOM 776 C C . ASN A 1 104 ? -9.753 18.595 18.217 1.00 98.44 104 ASN A C 1
ATOM 778 O O . ASN A 1 104 ? -8.966 17.648 18.179 1.00 98.44 104 ASN A O 1
ATOM 782 N N . ASP A 1 105 ? -9.769 19.449 19.242 1.00 97.94 105 ASP A N 1
ATOM 783 C CA . ASP A 1 105 ? -8.901 19.295 20.410 1.00 97.94 105 ASP A CA 1
ATOM 784 C C . ASP A 1 105 ? -9.213 18.018 21.197 1.00 97.94 105 ASP A C 1
ATOM 786 O O . ASP A 1 105 ? -8.287 17.331 21.635 1.00 97.94 105 ASP A O 1
ATOM 790 N N . HIS A 1 106 ? -10.492 17.667 21.352 1.00 97.81 106 HIS A N 1
ATOM 791 C CA . HIS A 1 106 ? -10.901 16.423 21.995 1.00 97.81 106 HIS A CA 1
ATOM 792 C C . HIS A 1 106 ? -10.401 15.199 21.213 1.00 97.81 106 HIS A C 1
ATOM 794 O O . HIS A 1 106 ? -9.770 14.312 21.791 1.00 97.81 106 HIS A O 1
ATOM 800 N N . PHE A 1 107 ? -10.613 15.164 19.896 1.00 97.50 107 PHE A N 1
ATOM 801 C CA . PHE A 1 107 ? -10.182 14.050 19.047 1.00 97.50 107 PHE A CA 1
ATOM 802 C C . PHE A 1 107 ? -8.657 13.912 19.018 1.00 97.50 107 PHE A C 1
ATOM 804 O O . PHE A 1 107 ? -8.141 12.804 19.146 1.00 97.50 107 PHE A O 1
ATOM 811 N N . ARG A 1 108 ? -7.915 15.023 18.942 1.00 96.62 108 ARG A N 1
ATOM 812 C CA . ARG A 1 108 ? -6.446 15.004 18.988 1.00 96.62 108 ARG A CA 1
ATOM 813 C C . ARG A 1 108 ? -5.916 14.458 20.317 1.00 96.62 108 ARG A C 1
ATOM 815 O O . ARG A 1 108 ? -4.995 13.647 20.306 1.00 96.62 108 ARG A O 1
ATOM 822 N N . ARG A 1 109 ? -6.487 14.868 21.459 1.00 96.19 109 ARG A N 1
ATOM 823 C CA . ARG A 1 109 ? -6.059 14.394 22.795 1.00 96.19 109 ARG A CA 1
ATOM 824 C C . ARG A 1 109 ? -6.301 12.899 23.002 1.00 96.19 109 ARG A C 1
ATOM 826 O O . ARG A 1 109 ? -5.498 12.258 23.666 1.00 96.19 109 ARG A O 1
ATOM 833 N N . ASN A 1 110 ? -7.362 12.350 22.413 1.00 95.62 110 ASN A N 1
ATOM 834 C CA . ASN A 1 110 ? -7.660 10.914 22.453 1.00 95.62 110 ASN A CA 1
ATOM 835 C C . ASN A 1 110 ? -6.978 10.117 21.318 1.00 95.62 110 ASN A C 1
ATOM 837 O O . ASN A 1 110 ? -7.165 8.903 21.194 1.00 95.62 110 ASN A O 1
ATOM 841 N N . VAL A 1 111 ? -6.177 10.790 20.481 1.00 95.31 111 VAL A N 1
ATOM 842 C CA . VAL A 1 111 ? -5.499 10.204 19.316 1.00 95.31 111 VAL A CA 1
ATOM 843 C C . VAL A 1 111 ? -6.519 9.544 18.367 1.00 95.31 111 VAL A C 1
ATOM 845 O O . VAL A 1 111 ? -6.343 8.433 17.881 1.00 95.31 111 VAL A O 1
ATOM 848 N N . TRP A 1 112 ? -7.650 10.214 18.145 1.00 96.44 112 TRP A N 1
ATOM 849 C CA . TRP A 1 112 ? -8.694 9.805 17.194 1.00 96.44 112 TRP A CA 1
ATOM 850 C C . TRP A 1 112 ? -8.581 10.512 15.841 1.00 96.44 112 TRP A C 1
ATOM 852 O O . TRP A 1 112 ? -9.414 10.316 14.961 1.00 96.44 112 TRP A O 1
ATOM 862 N N . SER A 1 113 ? -7.554 11.340 15.659 1.00 95.81 113 SER A N 1
ATOM 863 C CA . SER A 1 113 ? -7.201 11.929 14.371 1.00 95.81 113 SER A CA 1
ATOM 864 C C . SER A 1 113 ? -5.802 11.501 13.938 1.00 95.81 113 SER A C 1
ATOM 866 O O . SER A 1 113 ? -5.009 10.967 14.710 1.00 95.81 113 SER A O 1
ATOM 868 N N . ASP A 1 114 ? -5.488 11.793 12.685 1.00 94.31 114 ASP A N 1
ATOM 869 C CA . ASP A 1 114 ? -4.176 11.655 12.062 1.00 94.31 114 ASP A CA 1
ATOM 870 C C . ASP A 1 114 ? -3.246 12.849 12.362 1.00 94.31 114 ASP A C 1
ATOM 872 O O . ASP A 1 114 ? -2.235 13.040 11.694 1.00 94.31 114 ASP A O 1
ATOM 876 N N . GLY A 1 115 ? -3.596 13.678 13.352 1.00 94.19 115 GLY A N 1
ATOM 877 C CA . GLY A 1 115 ? -2.901 14.924 13.686 1.00 94.19 115 GLY A CA 1
ATOM 878 C C . GLY A 1 115 ? -3.410 16.152 12.923 1.00 94.19 115 GLY A C 1
ATOM 879 O O . GLY A 1 115 ? -3.114 17.275 13.330 1.00 94.19 115 GLY A O 1
ATOM 880 N N . LEU A 1 116 ? -4.219 15.964 11.875 1.00 95.62 116 LEU A N 1
ATOM 881 C CA . LEU A 1 116 ? -4.895 17.041 11.150 1.00 95.62 116 LEU A CA 1
ATOM 882 C C . LEU A 1 116 ? -6.311 17.282 11.704 1.00 95.62 116 LEU A C 1
ATOM 884 O O . LEU A 1 116 ? -6.892 16.382 12.322 1.00 95.62 116 LEU A O 1
ATOM 888 N N . PRO A 1 117 ? -6.904 18.470 11.471 1.00 97.81 117 PRO A N 1
ATOM 889 C CA . PRO A 1 117 ? -8.309 18.700 11.776 1.00 97.81 117 PRO A CA 1
ATOM 890 C C . PRO A 1 117 ? -9.221 17.741 11.007 1.00 97.81 117 PRO A C 1
ATOM 892 O O . PRO A 1 117 ? -9.027 17.503 9.814 1.00 97.81 117 PRO A O 1
ATOM 895 N N . ILE A 1 118 ? -10.219 17.189 11.678 1.00 98.50 118 ILE A N 1
ATOM 896 C CA . ILE A 1 118 ? -11.249 16.338 11.085 1.00 98.50 118 ILE A CA 1
ATOM 897 C C . ILE A 1 118 ? -12.498 17.152 10.742 1.00 98.50 118 ILE A C 1
ATOM 899 O O . ILE A 1 118 ? -12.766 18.194 11.353 1.00 98.50 118 ILE A O 1
ATOM 903 N N . VAL A 1 119 ? -13.295 16.633 9.810 1.00 98.38 119 VAL A N 1
ATOM 904 C CA . VAL A 1 119 ? -14.719 16.983 9.745 1.00 98.38 119 VAL A CA 1
ATOM 905 C C . VAL A 1 119 ? -15.423 16.205 10.864 1.00 98.38 119 VAL A C 1
ATOM 907 O O . VAL A 1 119 ? -15.270 14.983 10.919 1.00 98.38 119 VAL A O 1
ATOM 910 N N . PRO A 1 120 ? -16.138 16.860 11.796 1.00 98.00 120 PRO A N 1
ATOM 911 C CA . PRO A 1 120 ? -16.843 16.159 12.866 1.00 98.00 120 PRO A CA 1
ATOM 912 C C . PRO A 1 120 ? -17.811 15.102 12.304 1.00 98.00 120 PRO A C 1
ATOM 914 O O . PRO A 1 120 ? -18.694 15.464 11.528 1.00 98.00 120 PRO A O 1
ATOM 917 N N . PRO A 1 121 ? -17.678 13.816 12.678 1.00 97.50 121 PRO A N 1
ATOM 918 C CA . PRO A 1 121 ? -18.566 12.765 12.195 1.00 97.50 121 PRO A CA 1
ATOM 919 C C . PRO A 1 121 ? -19.880 12.783 12.983 1.00 97.50 121 PRO A C 1
ATOM 921 O O . PRO A 1 121 ? -20.080 11.969 13.885 1.00 97.50 121 PRO A O 1
ATOM 924 N N . THR A 1 122 ? -20.752 13.753 12.697 1.00 97.44 122 THR A N 1
ATOM 925 C CA . THR A 1 122 ? -22.103 13.781 13.279 1.00 97.44 122 THR A CA 1
ATOM 926 C C . THR A 1 122 ? -22.939 12.623 12.736 1.00 97.44 122 THR A C 1
ATOM 928 O O . THR A 1 122 ? -22.608 12.049 11.697 1.00 97.44 122 THR A O 1
ATOM 931 N N . ALA A 1 123 ? -24.018 12.264 13.437 1.00 95.88 123 ALA A N 1
ATOM 932 C CA . ALA A 1 123 ? -24.893 11.177 13.004 1.00 95.88 123 ALA A CA 1
ATOM 933 C C . ALA A 1 123 ? -25.452 11.442 11.598 1.00 95.88 123 ALA A C 1
ATOM 935 O O . ALA A 1 123 ? -25.411 10.556 10.753 1.00 95.88 123 ALA A O 1
ATOM 936 N N . GLU A 1 124 ? -25.851 12.682 11.324 1.00 96.94 124 GLU A N 1
ATOM 937 C CA . GLU A 1 124 ? -26.410 13.113 10.042 1.00 96.94 124 GLU A CA 1
ATOM 938 C C . GLU A 1 124 ? -25.385 12.972 8.908 1.00 96.94 124 GLU A C 1
ATOM 940 O O . GLU A 1 124 ? -25.686 12.382 7.877 1.00 96.94 124 GLU A O 1
ATOM 945 N N . ALA A 1 125 ? -24.142 13.423 9.115 1.00 98.12 125 ALA A N 1
ATOM 946 C CA . ALA A 1 125 ? -23.087 13.307 8.104 1.00 98.12 125 ALA A CA 1
ATOM 947 C C . ALA A 1 125 ? -22.712 11.841 7.813 1.00 98.12 125 ALA A C 1
ATOM 949 O O . ALA A 1 125 ? -22.377 11.479 6.684 1.00 98.12 125 ALA A O 1
ATOM 950 N N . VAL A 1 126 ? -22.758 10.978 8.834 1.00 98.44 126 VAL A N 1
ATOM 951 C CA . VAL A 1 126 ? -22.534 9.536 8.667 1.00 98.44 126 VAL A CA 1
ATOM 952 C C . VAL A 1 126 ? -23.709 8.892 7.932 1.00 98.44 126 VAL A C 1
ATOM 954 O O . VAL A 1 126 ? -23.485 8.077 7.041 1.00 98.44 126 VAL A O 1
ATOM 957 N N . GLU A 1 127 ? -24.946 9.269 8.254 1.00 97.69 127 GLU A N 1
ATOM 958 C CA . GLU A 1 127 ? -26.150 8.809 7.557 1.00 97.69 127 GLU A CA 1
ATOM 959 C C . GLU A 1 127 ? -26.149 9.220 6.081 1.00 97.69 127 GLU A C 1
ATOM 961 O O . GLU A 1 127 ? -26.415 8.372 5.233 1.00 97.69 127 GLU A O 1
ATOM 966 N N . GLU A 1 128 ? -25.764 10.456 5.752 1.00 97.88 128 GLU A N 1
ATOM 967 C CA . GLU A 1 128 ? -25.569 10.914 4.368 1.00 97.88 128 GLU A CA 1
ATOM 968 C C . GLU A 1 128 ? -24.553 10.043 3.622 1.00 97.88 128 GLU A C 1
ATOM 970 O O . GLU A 1 128 ? -24.806 9.608 2.500 1.00 97.88 128 GLU A O 1
ATOM 975 N N . MET A 1 129 ? -23.423 9.712 4.252 1.00 98.38 129 MET A N 1
ATOM 976 C CA . MET A 1 129 ? -22.428 8.821 3.651 1.00 98.38 129 MET A CA 1
ATOM 977 C C . MET A 1 129 ? -22.972 7.408 3.405 1.00 98.38 129 MET A C 1
ATOM 979 O O . MET A 1 129 ? -22.685 6.794 2.375 1.00 98.38 129 MET A O 1
ATOM 983 N N . LEU A 1 130 ? -23.788 6.894 4.326 1.00 98.19 130 LEU A N 1
ATOM 984 C CA . LEU A 1 130 ? -24.418 5.580 4.203 1.00 98.19 130 LEU A CA 1
ATOM 985 C C . LEU A 1 130 ? -25.466 5.526 3.083 1.00 98.19 130 LEU A C 1
ATOM 987 O O . LEU A 1 130 ? -25.730 4.440 2.573 1.00 98.19 130 LEU A O 1
ATOM 991 N N . GLN A 1 131 ? -25.993 6.667 2.622 1.00 97.56 131 GLN A N 1
ATOM 992 C CA . GLN A 1 131 ? -26.892 6.709 1.464 1.00 97.56 131 GLN A CA 1
ATOM 993 C C . GLN A 1 131 ? -26.220 6.262 0.162 1.00 97.56 131 GLN A C 1
ATOM 995 O O . GLN A 1 131 ? -26.933 6.025 -0.803 1.00 97.56 131 GLN A O 1
ATOM 1000 N N . PHE A 1 132 ? -24.894 6.095 0.100 1.00 98.25 132 PHE A N 1
ATOM 1001 C CA . PHE A 1 132 ? -24.160 5.644 -1.095 1.00 98.25 132 PHE A CA 1
ATOM 1002 C C . PHE A 1 132 ? -23.710 4.177 -1.032 1.00 98.25 132 PHE A C 1
ATOM 1004 O O . PHE A 1 132 ? -22.820 3.760 -1.771 1.00 98.25 132 PHE A O 1
ATOM 1011 N N . THR A 1 133 ? -24.330 3.371 -0.170 1.00 97.75 133 THR A N 1
ATOM 1012 C CA . THR A 1 133 ? -24.165 1.912 -0.145 1.00 97.75 133 THR A CA 1
ATOM 1013 C C . THR A 1 133 ? -25.499 1.217 0.134 1.00 97.75 133 THR A C 1
ATOM 1015 O O . THR A 1 133 ? -26.388 1.810 0.738 1.00 97.75 133 THR A O 1
ATOM 1018 N N . ASP A 1 134 ? -25.650 -0.031 -0.310 1.00 96.69 134 ASP A N 1
ATOM 1019 C CA . ASP A 1 134 ? -26.784 -0.907 0.051 1.00 96.69 134 ASP A CA 1
ATOM 1020 C C . ASP A 1 134 ? -26.461 -1.822 1.239 1.00 96.69 134 ASP A C 1
ATOM 1022 O O . ASP A 1 134 ? -27.277 -2.631 1.683 1.00 96.69 134 ASP A O 1
ATOM 1026 N N . ARG A 1 135 ? -25.234 -1.720 1.752 1.00 97.56 135 ARG A N 1
ATOM 1027 C CA . ARG A 1 135 ? -24.725 -2.574 2.820 1.00 97.56 135 ARG A CA 1
ATOM 1028 C C . ARG A 1 135 ? -25.214 -2.108 4.183 1.00 97.56 135 ARG A C 1
ATOM 1030 O O . ARG A 1 135 ? -25.267 -0.912 4.464 1.00 97.56 135 ARG A O 1
ATOM 1037 N N . SER A 1 136 ? -25.517 -3.069 5.056 1.00 97.44 136 SER A N 1
ATOM 1038 C CA . SER A 1 136 ? -25.950 -2.781 6.428 1.00 97.44 136 SER A CA 1
ATOM 1039 C C . SER A 1 136 ? -24.834 -2.060 7.201 1.00 97.44 136 SER A C 1
ATOM 1041 O O . SER A 1 136 ? -23.682 -2.494 7.140 1.00 97.44 136 SER A O 1
ATOM 1043 N N . PRO A 1 137 ? -25.142 -1.006 7.985 1.00 97.56 137 PRO A N 1
ATOM 1044 C CA . PRO A 1 137 ? -24.157 -0.321 8.827 1.00 97.56 137 PRO A CA 1
ATOM 1045 C C . PRO A 1 137 ? -23.426 -1.240 9.826 1.00 97.56 137 PRO A C 1
ATOM 1047 O O . PRO A 1 137 ? -22.285 -0.963 10.214 1.00 97.56 137 PRO A O 1
ATOM 1050 N N . GLU A 1 138 ? -24.068 -2.334 10.238 1.00 96.75 138 GLU A N 1
ATOM 1051 C CA . GLU A 1 138 ? -23.550 -3.350 11.159 1.00 96.75 138 GLU A CA 1
ATOM 1052 C C . GLU A 1 138 ? -22.669 -4.393 10.466 1.00 96.75 138 GLU A C 1
ATOM 1054 O O . GLU A 1 138 ? -21.968 -5.144 11.147 1.00 96.75 138 GLU A O 1
ATOM 1059 N N . GLU A 1 139 ? -22.692 -4.452 9.132 1.00 98.12 139 GLU A N 1
ATOM 1060 C CA . GLU A 1 139 ? -21.955 -5.453 8.377 1.00 98.12 139 GLU A CA 1
ATOM 1061 C C . GLU A 1 139 ? -20.455 -5.364 8.678 1.00 98.12 139 GLU A C 1
ATOM 1063 O O . GLU A 1 139 ? -19.830 -4.302 8.583 1.00 98.12 139 GLU A O 1
ATOM 1068 N N . LEU A 1 140 ? -19.882 -6.506 9.063 1.00 97.94 140 LEU A N 1
ATOM 1069 C CA . LEU A 1 140 ? -18.469 -6.652 9.372 1.00 97.94 140 LEU A CA 1
ATOM 1070 C C . LEU A 1 140 ? -17.670 -6.848 8.082 1.00 97.94 140 LEU A C 1
ATOM 1072 O O . LEU A 1 140 ? -17.795 -7.876 7.424 1.00 97.94 140 LEU A O 1
ATOM 1076 N N . ILE A 1 141 ? -16.790 -5.897 7.778 1.00 98.25 141 ILE A N 1
ATOM 1077 C CA . ILE A 1 141 ? -15.839 -6.004 6.665 1.00 98.25 141 ILE A CA 1
ATOM 1078 C C . ILE A 1 141 ? -14.632 -6.855 7.057 1.00 98.25 141 ILE A C 1
ATOM 1080 O O . ILE A 1 141 ? -14.142 -7.660 6.270 1.00 98.25 141 ILE A O 1
ATOM 1084 N N . GLY A 1 142 ? -14.155 -6.698 8.293 1.00 96.75 142 GLY A N 1
ATOM 1085 C CA . GLY A 1 142 ? -13.044 -7.482 8.819 1.00 96.75 142 GLY A CA 1
ATOM 1086 C C . GLY A 1 142 ? -12.597 -7.035 10.206 1.00 96.75 142 GLY A C 1
ATOM 1087 O O . GLY A 1 142 ? -13.050 -6.018 10.733 1.00 96.75 142 GLY A O 1
ATOM 1088 N N . LEU A 1 143 ? -11.692 -7.807 10.806 1.00 95.81 143 LEU A N 1
ATOM 1089 C CA . LEU A 1 143 ? -11.022 -7.458 12.059 1.00 95.81 143 LEU A CA 1
ATOM 1090 C C . LEU A 1 143 ? -9.627 -6.933 11.730 1.00 95.81 143 LEU A C 1
ATOM 1092 O O . LEU A 1 143 ? -8.777 -7.701 11.287 1.00 95.81 143 LEU A O 1
ATOM 1096 N N . LEU A 1 144 ? -9.381 -5.639 11.937 1.00 95.88 144 LEU A N 1
ATOM 1097 C CA . LEU A 1 144 ? -8.134 -5.022 11.480 1.00 95.88 144 LEU A CA 1
ATOM 1098 C C . LEU A 1 144 ? -7.016 -5.169 12.527 1.00 95.88 144 LEU A C 1
ATOM 1100 O O . LEU A 1 144 ? -7.153 -4.631 13.632 1.00 95.88 144 LEU A O 1
ATOM 1104 N N . PRO A 1 145 ? -5.909 -5.877 12.234 1.00 92.25 145 PRO A N 1
ATOM 1105 C CA . PRO A 1 145 ? -4.762 -5.958 13.139 1.00 92.25 145 PRO A CA 1
ATOM 1106 C C . PRO A 1 145 ? -4.005 -4.616 13.219 1.00 92.25 145 PRO A C 1
ATOM 1108 O O . PRO A 1 145 ? -4.048 -3.852 12.262 1.00 92.25 145 PRO A O 1
ATOM 1111 N N . PRO A 1 146 ? -3.274 -4.325 14.316 1.00 89.06 146 PRO A N 1
ATOM 1112 C CA . PRO A 1 146 ? -2.941 -5.236 15.410 1.00 89.06 146 PRO A CA 1
ATOM 1113 C C . PRO A 1 146 ? -4.004 -5.332 16.506 1.00 89.06 146 PRO A C 1
ATOM 1115 O O . PRO A 1 146 ? -4.018 -6.340 17.203 1.00 89.06 146 PRO A O 1
ATOM 1118 N N . LYS A 1 147 ? -4.902 -4.347 16.675 1.00 89.12 147 LYS A N 1
ATOM 1119 C CA . LYS A 1 147 ? -5.926 -4.414 17.738 1.00 89.12 147 LYS A CA 1
ATOM 1120 C C . LYS A 1 147 ? -7.069 -5.386 17.439 1.00 89.12 147 LYS A C 1
ATOM 1122 O O . LYS A 1 147 ? -7.819 -5.714 18.352 1.00 89.12 147 LYS A O 1
ATOM 1127 N N . ARG A 1 148 ? -7.211 -5.828 16.185 1.00 89.62 148 ARG A N 1
ATOM 1128 C CA . ARG A 1 148 ? -8.268 -6.742 15.715 1.00 89.62 148 ARG A CA 1
ATOM 1129 C C . ARG A 1 148 ? -9.677 -6.223 16.034 1.00 89.62 148 ARG A C 1
ATOM 1131 O O . ARG A 1 148 ? -10.587 -7.002 16.301 1.00 89.62 148 ARG A O 1
ATOM 1138 N N . LEU A 1 149 ? -9.873 -4.901 16.000 1.00 91.69 149 LEU A N 1
ATOM 1139 C CA . LEU A 1 149 ? -11.204 -4.315 16.165 1.00 91.69 149 LEU A CA 1
ATOM 1140 C C . LEU A 1 149 ? -12.016 -4.487 14.879 1.00 91.69 149 LEU A C 1
ATOM 1142 O O . LEU A 1 149 ? -11.480 -4.418 13.773 1.00 91.69 149 LEU A O 1
ATOM 1146 N N . ALA A 1 150 ? -13.327 -4.656 15.041 1.00 95.38 150 ALA A N 1
ATOM 1147 C CA . ALA A 1 150 ? -14.267 -4.732 13.931 1.00 95.38 150 ALA A CA 1
ATOM 1148 C C . ALA A 1 150 ? -14.262 -3.443 13.102 1.00 95.38 150 ALA A C 1
ATOM 1150 O O . ALA A 1 150 ? -14.591 -2.380 13.637 1.00 95.38 150 ALA A O 1
ATOM 1151 N N . ALA A 1 151 ? -13.940 -3.557 11.814 1.00 97.62 151 ALA A N 1
ATOM 1152 C CA . ALA A 1 151 ? -14.243 -2.576 10.781 1.00 97.62 151 ALA A CA 1
ATOM 1153 C C . ALA A 1 151 ? -15.635 -2.882 10.226 1.00 97.62 151 ALA A C 1
ATOM 1155 O O . ALA A 1 151 ? -15.799 -3.779 9.402 1.00 97.62 151 ALA A O 1
ATOM 1156 N N . THR A 1 152 ? -16.642 -2.169 10.721 1.00 98.44 152 THR A N 1
ATOM 1157 C CA . THR A 1 152 ? -18.001 -2.231 10.174 1.00 98.44 152 THR A CA 1
ATOM 1158 C C . THR A 1 152 ? -18.217 -1.129 9.147 1.00 98.44 152 THR A C 1
ATOM 1160 O O . THR A 1 152 ? -17.485 -0.134 9.144 1.00 98.44 152 THR A O 1
ATOM 1163 N N . VAL A 1 153 ? -19.253 -1.264 8.320 1.00 98.69 153 VAL A N 1
ATOM 1164 C CA . VAL A 1 153 ? -19.677 -0.224 7.367 1.00 98.69 153 VAL A CA 1
ATOM 1165 C C . VAL A 1 153 ? -19.890 1.125 8.073 1.00 98.69 153 VAL A C 1
ATOM 1167 O O . VAL A 1 153 ? -19.384 2.141 7.601 1.00 98.69 153 VAL A O 1
ATOM 1170 N N . TRP A 1 154 ? -20.511 1.140 9.261 1.00 98.25 154 TRP A N 1
ATOM 1171 C CA . TRP A 1 154 ? -20.648 2.344 10.097 1.00 98.25 154 TRP A CA 1
ATOM 1172 C C . TRP A 1 154 ? -19.300 2.997 10.420 1.00 98.25 154 TRP A C 1
ATOM 1174 O O . TRP A 1 154 ? -19.110 4.194 10.221 1.00 98.25 154 TRP A O 1
ATOM 1184 N N . LYS A 1 155 ? -18.323 2.217 10.898 1.00 98.31 155 LYS A N 1
ATOM 1185 C CA . LYS A 1 155 ? -17.000 2.752 11.259 1.00 98.31 155 LYS A CA 1
ATOM 1186 C C . LYS A 1 155 ? -16.225 3.239 10.040 1.00 98.31 155 LYS A C 1
ATOM 1188 O O . LYS A 1 155 ? -15.439 4.178 10.166 1.00 98.31 155 LYS A O 1
ATOM 1193 N N . ILE A 1 156 ? -16.430 2.617 8.883 1.00 98.81 156 ILE A N 1
ATOM 1194 C CA . ILE A 1 156 ? -15.855 3.065 7.614 1.00 98.81 156 ILE A CA 1
ATOM 1195 C C . ILE A 1 156 ? -16.442 4.424 7.231 1.00 98.81 156 ILE A C 1
ATOM 1197 O O . ILE A 1 156 ? -15.668 5.349 6.999 1.00 98.81 156 ILE A O 1
ATOM 1201 N N . ALA A 1 157 ? -17.767 4.586 7.287 1.00 98.81 157 ALA A N 1
ATOM 1202 C CA . ALA A 1 157 ? -18.427 5.868 7.041 1.00 98.81 157 ALA A CA 1
ATOM 1203 C C . ALA A 1 157 ? -17.951 6.957 8.021 1.00 98.81 157 ALA A C 1
ATOM 1205 O O . ALA A 1 157 ? -17.548 8.033 7.590 1.00 98.81 157 ALA A O 1
ATOM 1206 N N . VAL A 1 158 ? -17.868 6.660 9.326 1.00 98.69 158 VAL A N 1
ATOM 1207 C CA . VAL A 1 158 ? -17.330 7.587 10.344 1.00 98.69 158 VAL A CA 1
ATOM 1208 C C . VAL A 1 158 ? -15.923 8.073 9.979 1.00 98.69 158 VAL A C 1
ATOM 1210 O O . VAL A 1 158 ? -15.671 9.277 9.967 1.00 98.69 158 VAL A O 1
ATOM 1213 N N . ASN A 1 159 ? -15.002 7.163 9.644 1.00 98.75 159 ASN A N 1
ATOM 1214 C CA . ASN A 1 159 ? -13.639 7.551 9.262 1.00 98.75 159 ASN A CA 1
ATOM 1215 C C . ASN A 1 159 ? -13.601 8.279 7.907 1.00 98.75 159 ASN A C 1
ATOM 1217 O O . ASN A 1 159 ? -12.744 9.141 7.710 1.00 98.75 159 ASN A O 1
ATOM 1221 N N . GLY A 1 160 ? -14.520 7.959 6.990 1.00 98.81 160 GLY A N 1
ATOM 1222 C CA . GLY A 1 160 ? -14.686 8.639 5.706 1.00 98.81 160 GLY A CA 1
ATOM 1223 C C . GLY A 1 160 ? -15.083 10.099 5.889 1.00 98.81 160 GLY A C 1
ATOM 1224 O O . GLY A 1 160 ? -14.394 10.991 5.386 1.00 98.81 160 GLY A O 1
ATOM 1225 N N . VAL A 1 161 ? -16.117 10.349 6.698 1.00 98.81 161 VAL A N 1
ATOM 1226 C CA . VAL A 1 161 ? -16.538 11.701 7.085 1.00 98.81 161 VAL A CA 1
ATOM 1227 C C . VAL A 1 161 ? -15.375 12.435 7.738 1.00 98.81 161 VAL A C 1
ATOM 1229 O O . VAL A 1 161 ? -14.993 13.496 7.258 1.00 98.81 161 VAL A O 1
ATOM 1232 N N . MET A 1 162 ? -14.722 11.843 8.746 1.00 98.75 162 MET A N 1
ATOM 1233 C CA . MET A 1 162 ? -13.576 12.459 9.434 1.00 98.75 162 MET A CA 1
ATOM 1234 C C . MET A 1 162 ? -12.456 12.897 8.483 1.00 98.75 162 MET A C 1
ATOM 1236 O O . MET A 1 162 ? -11.836 13.943 8.701 1.00 98.75 162 MET A O 1
ATOM 1240 N N . ALA A 1 163 ? -12.211 12.121 7.425 1.00 98.62 163 ALA A N 1
ATOM 1241 C CA . ALA A 1 163 ? -11.209 12.421 6.409 1.00 98.62 163 ALA A CA 1
ATOM 1242 C C . ALA A 1 163 ? -11.589 13.595 5.490 1.00 98.62 163 ALA A C 1
ATOM 1244 O O . ALA A 1 163 ? -10.708 14.142 4.823 1.00 98.62 163 ALA A O 1
ATOM 1245 N N . GLY A 1 164 ? -12.864 13.991 5.461 1.00 98.44 164 GLY A N 1
ATOM 1246 C CA . GLY A 1 164 ? -13.424 14.945 4.505 1.00 98.44 164 GLY A CA 1
ATOM 1247 C C . GLY A 1 164 ? -13.801 14.309 3.166 1.00 98.44 164 GLY A C 1
ATOM 1248 O O . GLY A 1 164 ? -13.844 15.012 2.153 1.00 98.44 164 GLY A O 1
ATOM 1249 N N . CYS A 1 165 ? -14.027 12.990 3.141 1.00 98.75 165 CYS A N 1
ATOM 1250 C CA . CYS A 1 165 ? -14.574 12.316 1.966 1.00 98.75 165 CYS A CA 1
ATOM 1251 C C . CYS A 1 165 ? -15.993 12.818 1.701 1.00 98.75 165 CYS A C 1
ATOM 1253 O O . CYS A 1 165 ? -16.751 13.059 2.641 1.00 98.75 165 CYS A O 1
ATOM 1255 N N . ARG A 1 166 ? -16.364 12.936 0.426 1.00 98.31 166 ARG A N 1
ATOM 1256 C CA . ARG A 1 166 ? -17.767 13.141 0.075 1.00 98.31 166 ARG A CA 1
ATOM 1257 C C . ARG A 1 166 ? -18.537 11.816 0.197 1.00 98.31 166 ARG A C 1
ATOM 1259 O O . ARG A 1 166 ? -17.912 10.761 0.028 1.00 98.31 166 ARG A O 1
ATOM 1266 N N . PRO A 1 167 ? -19.855 11.841 0.463 1.00 98.44 167 PRO A N 1
ATOM 1267 C CA . PRO A 1 167 ? -20.691 10.642 0.542 1.00 98.44 167 PRO A CA 1
ATOM 1268 C C . PRO A 1 167 ? -20.521 9.667 -0.629 1.00 98.44 167 PRO A C 1
ATOM 1270 O O . PRO A 1 167 ? -20.422 8.461 -0.410 1.00 98.44 167 PRO A O 1
ATOM 1273 N N . GLU A 1 168 ? -20.371 10.170 -1.859 1.00 98.50 168 GLU A N 1
ATOM 1274 C CA . GLU A 1 168 ? -20.258 9.343 -3.066 1.00 98.50 168 GLU A CA 1
ATOM 1275 C C . GLU A 1 168 ? -18.986 8.481 -3.081 1.00 98.50 168 GLU A C 1
ATOM 1277 O O . GLU A 1 168 ? -18.898 7.515 -3.831 1.00 98.50 168 GLU A O 1
ATOM 1282 N N . TYR A 1 169 ? -17.987 8.773 -2.242 1.00 98.75 169 TYR A N 1
ATOM 1283 C CA . TYR A 1 169 ? -16.782 7.946 -2.147 1.00 98.75 169 TYR A CA 1
ATOM 1284 C C . TYR A 1 169 ? -17.012 6.642 -1.374 1.00 98.75 169 TYR A C 1
ATOM 1286 O O . TYR A 1 169 ? -16.137 5.775 -1.402 1.00 98.75 169 TYR A O 1
ATOM 1294 N N . MET A 1 170 ? -18.157 6.470 -0.699 1.00 98.75 170 MET A N 1
ATOM 1295 C CA . MET A 1 170 ? -18.425 5.333 0.190 1.00 98.75 170 MET A CA 1
ATOM 1296 C C . MET A 1 170 ? -18.134 3.951 -0.438 1.00 98.75 170 MET A C 1
ATOM 1298 O O . MET A 1 170 ? -17.459 3.151 0.219 1.00 98.75 170 MET A O 1
ATOM 1302 N N . PRO A 1 171 ? -18.516 3.650 -1.699 1.00 98.81 171 PRO A N 1
ATOM 1303 C CA . PRO A 1 171 ? -18.143 2.388 -2.346 1.00 98.81 171 PRO A CA 1
ATOM 1304 C C . PRO A 1 171 ? -16.626 2.167 -2.445 1.00 98.81 171 PRO A C 1
ATOM 1306 O O . PRO A 1 171 ? -16.138 1.059 -2.216 1.00 98.81 171 PRO A O 1
ATOM 1309 N N . VAL A 1 172 ? -15.860 3.226 -2.732 1.00 98.94 172 VAL A N 1
ATOM 1310 C CA . VAL A 1 172 ? -14.391 3.175 -2.796 1.00 98.94 172 VAL A CA 1
ATOM 1311 C C . VAL A 1 172 ? -13.807 2.927 -1.404 1.00 98.94 172 VAL A C 1
ATOM 1313 O O . VAL A 1 172 ? -12.905 2.104 -1.257 1.00 98.94 172 VAL A O 1
ATOM 1316 N N . LEU A 1 173 ? -14.342 3.586 -0.367 1.00 98.94 173 LEU A N 1
ATOM 1317 C CA . LEU A 1 173 ? -13.888 3.408 1.020 1.00 98.94 173 LEU A CA 1
ATOM 1318 C C . LEU A 1 173 ? -14.090 1.967 1.504 1.00 98.94 173 LEU A C 1
ATOM 1320 O O . LEU A 1 173 ? -13.209 1.404 2.157 1.00 98.94 173 LEU A O 1
ATOM 1324 N N . LEU A 1 174 ? -15.228 1.360 1.153 1.00 98.94 174 LEU A N 1
ATOM 1325 C CA . LEU A 1 174 ? -15.522 -0.041 1.448 1.00 98.94 174 LEU A CA 1
ATOM 1326 C C . LEU A 1 174 ? -14.529 -0.979 0.758 1.00 98.94 174 LEU A C 1
ATOM 1328 O O . LEU A 1 174 ? -13.951 -1.834 1.425 1.00 98.94 174 LEU A O 1
ATOM 1332 N N . ALA A 1 175 ? -14.267 -0.785 -0.536 1.00 98.88 175 ALA A N 1
ATOM 1333 C CA . ALA A 1 175 ? -13.321 -1.615 -1.278 1.00 98.88 175 ALA A CA 1
ATOM 1334 C C . ALA A 1 175 ? -11.877 -1.478 -0.751 1.00 98.88 175 ALA A C 1
ATOM 1336 O O . ALA A 1 175 ? -11.150 -2.469 -0.657 1.00 98.88 175 ALA A O 1
ATOM 1337 N N . VAL A 1 176 ? -11.463 -0.271 -0.339 1.00 98.88 176 VAL A N 1
ATOM 1338 C CA . VAL A 1 176 ? -10.169 -0.042 0.332 1.00 98.88 176 VAL A CA 1
ATOM 1339 C C . VAL A 1 176 ? -10.113 -0.790 1.664 1.00 98.88 176 VAL A C 1
ATOM 1341 O O . VAL A 1 176 ? -9.123 -1.468 1.939 1.00 98.88 176 VAL A O 1
ATOM 1344 N N . ALA A 1 177 ? -11.167 -0.703 2.482 1.00 98.75 177 ALA A N 1
ATOM 1345 C CA . ALA A 1 177 ? -11.241 -1.407 3.760 1.00 98.75 177 ALA A CA 1
ATOM 1346 C C . ALA A 1 177 ? -11.199 -2.936 3.581 1.00 98.75 177 ALA A C 1
ATOM 1348 O O . ALA A 1 177 ? -10.502 -3.618 4.327 1.00 98.75 177 ALA A O 1
ATOM 1349 N N . GLU A 1 178 ? -11.883 -3.470 2.568 1.00 98.75 178 GLU A N 1
ATOM 1350 C CA . GLU A 1 178 ? -11.831 -4.890 2.198 1.00 98.75 178 GLU A CA 1
ATOM 1351 C C . GLU A 1 178 ? -10.440 -5.330 1.740 1.00 98.75 178 GLU A C 1
ATOM 1353 O O . GLU A 1 178 ? -10.011 -6.441 2.058 1.00 98.75 178 GLU A O 1
ATOM 1358 N N . ALA A 1 179 ? -9.733 -4.480 0.990 1.00 98.62 179 ALA A N 1
ATOM 1359 C CA . ALA A 1 179 ? -8.387 -4.777 0.521 1.00 98.62 179 ALA A CA 1
ATOM 1360 C C . ALA A 1 179 ? -7.394 -4.863 1.688 1.00 98.62 179 ALA A C 1
ATOM 1362 O O . ALA A 1 179 ? -6.623 -5.815 1.754 1.00 98.62 179 ALA A O 1
ATOM 1363 N N . VAL A 1 180 ? -7.445 -3.926 2.641 1.00 97.94 180 VAL A N 1
ATOM 1364 C CA . VAL A 1 180 ? -6.534 -3.937 3.804 1.00 97.94 180 VAL A CA 1
ATOM 1365 C C . VAL A 1 180 ? -6.942 -4.925 4.897 1.00 97.94 180 VAL A C 1
ATOM 1367 O O . VAL A 1 180 ? -6.115 -5.279 5.733 1.00 97.94 180 VAL A O 1
ATOM 1370 N N . ALA A 1 181 ? -8.199 -5.379 4.904 1.00 97.88 181 ALA A N 1
ATOM 1371 C CA . ALA A 1 181 ? -8.657 -6.476 5.755 1.00 97.88 181 ALA A CA 1
ATOM 1372 C C . ALA A 1 181 ? -8.231 -7.858 5.227 1.00 97.88 181 ALA A C 1
ATOM 1374 O O . ALA A 1 181 ? -8.261 -8.831 5.980 1.00 97.88 181 ALA A O 1
ATOM 1375 N N . ASP A 1 182 ? -7.851 -7.964 3.948 1.00 97.56 182 ASP A N 1
ATOM 1376 C CA . ASP A 1 182 ? -7.331 -9.202 3.372 1.00 97.56 182 ASP A CA 1
ATOM 1377 C C . ASP A 1 182 ? -5.991 -9.566 4.036 1.00 97.56 182 ASP A C 1
ATOM 1379 O O . ASP A 1 182 ? -5.060 -8.757 4.002 1.00 97.56 182 ASP A O 1
ATOM 1383 N N . PRO A 1 183 ? -5.834 -10.785 4.584 1.00 94.75 183 PRO A N 1
ATOM 1384 C CA . PRO A 1 183 ? -4.570 -11.220 5.175 1.00 94.75 183 PRO A CA 1
ATOM 1385 C C . PRO A 1 183 ? -3.370 -11.116 4.225 1.00 94.75 183 PRO A C 1
ATOM 1387 O O . PRO A 1 183 ? -2.247 -10.933 4.683 1.00 94.75 183 PRO A O 1
ATOM 1390 N N . ARG A 1 184 ? -3.583 -11.182 2.902 1.00 94.62 184 ARG A N 1
ATOM 1391 C CA . ARG A 1 184 ? -2.520 -10.997 1.899 1.00 94.62 184 ARG A CA 1
ATOM 1392 C C . ARG A 1 184 ? -1.937 -9.588 1.898 1.00 94.62 184 ARG A C 1
ATOM 1394 O O . ARG A 1 184 ? -0.785 -9.430 1.509 1.00 94.62 184 ARG A O 1
ATOM 1401 N N . PHE A 1 185 ? -2.703 -8.577 2.318 1.00 96.12 185 PHE A N 1
ATOM 1402 C CA . PHE A 1 185 ? -2.164 -7.231 2.492 1.00 96.12 185 PHE A CA 1
ATOM 1403 C C . PHE A 1 185 ? -1.173 -7.205 3.659 1.00 96.12 185 PHE A C 1
ATOM 1405 O O . PHE A 1 185 ? -0.210 -6.455 3.618 1.00 96.12 185 PHE A O 1
ATOM 1412 N N . GLY A 1 186 ? -1.351 -8.037 4.689 1.00 94.50 186 GLY A N 1
ATOM 1413 C CA . GLY A 1 186 ? -0.433 -8.070 5.826 1.00 94.50 186 GLY A CA 1
ATOM 1414 C C . GLY A 1 186 ? -0.469 -6.771 6.634 1.00 94.50 186 GLY A C 1
ATOM 1415 O O . GLY A 1 186 ? 0.584 -6.257 7.030 1.00 94.50 186 GLY A O 1
ATOM 1416 N N . LEU A 1 187 ? -1.674 -6.210 6.849 1.00 95.19 187 LEU A N 1
ATOM 1417 C CA . LEU A 1 187 ? -1.882 -4.937 7.553 1.00 95.19 187 LEU A CA 1
ATOM 1418 C C . LEU A 1 187 ? -1.111 -4.906 8.865 1.00 95.19 187 LEU A C 1
ATOM 1420 O O . LEU A 1 187 ? -0.515 -3.893 9.186 1.00 95.19 187 LEU A O 1
ATOM 1424 N N . GLU A 1 188 ? -1.049 -6.033 9.564 1.00 91.25 188 GLU A N 1
ATOM 1425 C CA . GLU A 1 188 ? -0.374 -6.228 10.838 1.00 91.25 188 GLU A CA 1
ATOM 1426 C C . GLU A 1 188 ? 1.125 -5.875 10.878 1.00 91.25 188 GLU A C 1
ATOM 1428 O O . GLU A 1 188 ? 1.707 -5.808 11.967 1.00 91.25 188 GLU A O 1
ATOM 1433 N N . HIS A 1 189 ? 1.751 -5.691 9.715 1.00 91.25 189 HIS A N 1
ATOM 1434 C CA . HIS A 1 189 ? 3.146 -5.307 9.543 1.00 91.25 189 HIS A CA 1
ATOM 1435 C C . HIS A 1 189 ? 3.327 -3.798 9.340 1.00 91.25 189 HIS A C 1
ATOM 1437 O O . HIS A 1 189 ? 4.457 -3.320 9.388 1.00 91.25 189 HIS A O 1
ATOM 1443 N N . ALA A 1 190 ? 2.243 -3.032 9.172 1.00 92.12 190 ALA A N 1
ATOM 1444 C CA . ALA A 1 190 ? 2.302 -1.604 8.849 1.00 92.12 190 ALA A CA 1
ATOM 1445 C C . ALA A 1 190 ? 2.973 -0.739 9.925 1.00 92.12 190 ALA A C 1
ATOM 1447 O O . ALA A 1 190 ? 3.485 0.330 9.620 1.00 92.12 190 ALA A O 1
ATOM 1448 N N . GLY A 1 191 ? 3.018 -1.217 11.171 1.00 90.94 191 GLY A N 1
ATOM 1449 C CA . GLY A 1 191 ? 3.700 -0.545 12.278 1.00 90.94 191 GLY A CA 1
ATOM 1450 C C . GLY A 1 191 ? 5.147 -0.983 12.485 1.00 90.94 191 GLY A C 1
ATOM 1451 O O . GLY A 1 191 ? 5.675 -0.780 13.576 1.00 90.94 191 GLY A O 1
ATOM 1452 N N . SER A 1 192 ? 5.774 -1.652 11.512 1.00 90.25 192 SER A N 1
ATOM 1453 C CA . SER A 1 192 ? 7.187 -2.032 11.599 1.00 90.25 192 SER A CA 1
ATOM 1454 C C . SER A 1 192 ? 8.102 -0.803 11.594 1.00 90.25 192 SER A C 1
ATOM 1456 O O . SER A 1 192 ? 7.687 0.310 11.277 1.00 90.25 192 SER A O 1
ATOM 1458 N N . THR A 1 193 ? 9.384 -0.999 11.904 1.00 90.25 193 THR A N 1
ATOM 1459 C CA . THR A 1 193 ? 10.384 0.080 11.862 1.00 90.25 193 THR A CA 1
ATOM 1460 C C . THR A 1 193 ? 10.580 0.682 10.477 1.00 90.25 193 THR A C 1
ATOM 1462 O O . THR A 1 193 ? 11.005 1.833 10.389 1.00 90.25 193 THR A O 1
ATOM 1465 N N . VAL A 1 194 ? 10.240 -0.059 9.415 1.00 87.69 194 VAL A N 1
ATOM 1466 C CA . VAL A 1 194 ? 10.275 0.437 8.033 1.00 87.69 194 VAL A CA 1
ATOM 1467 C C . VAL A 1 194 ? 9.205 1.508 7.810 1.00 87.69 194 VAL A C 1
ATOM 1469 O O . VAL A 1 194 ? 9.445 2.443 7.053 1.00 87.69 194 VAL A O 1
ATOM 1472 N N . GLY A 1 195 ? 8.054 1.404 8.489 1.00 87.31 195 GLY A N 1
ATOM 1473 C CA . GLY A 1 195 ? 7.018 2.437 8.460 1.00 87.31 195 GLY A CA 1
ATOM 1474 C C . GLY A 1 195 ? 6.431 2.685 7.071 1.00 87.31 195 GLY A C 1
ATOM 1475 O O . GLY A 1 195 ? 6.316 3.837 6.645 1.00 87.31 195 GLY A O 1
ATOM 1476 N N . PHE A 1 196 ? 6.102 1.618 6.333 1.00 91.44 196 PHE A N 1
ATOM 1477 C CA . PHE A 1 196 ? 5.583 1.765 4.974 1.00 91.44 196 PHE A CA 1
ATOM 1478 C C . PHE A 1 196 ? 4.271 2.548 4.940 1.00 91.44 196 PHE A C 1
ATOM 1480 O O . PHE A 1 196 ? 3.474 2.535 5.877 1.00 91.44 196 PHE A O 1
ATOM 1487 N N . THR A 1 197 ? 4.015 3.206 3.814 1.00 92.38 197 THR A N 1
ATOM 1488 C CA . THR A 1 197 ? 2.762 3.927 3.581 1.00 92.38 197 THR A CA 1
ATOM 1489 C C . THR A 1 197 ? 1.949 3.197 2.524 1.00 92.38 197 THR A C 1
ATOM 1491 O O . THR A 1 197 ? 2.487 2.924 1.453 1.00 92.38 197 THR A O 1
ATOM 1494 N N . PRO A 1 198 ? 0.673 2.862 2.779 1.00 95.38 198 PRO A N 1
ATOM 1495 C CA . PRO A 1 198 ? -0.165 2.265 1.752 1.00 95.38 198 PRO A CA 1
ATOM 1496 C C . PRO A 1 198 ? -0.291 3.179 0.526 1.00 95.38 198 PRO A C 1
ATOM 1498 O O . PRO A 1 198 ? -0.539 4.381 0.646 1.00 95.38 198 PRO A O 1
ATOM 1501 N N . LEU A 1 199 ? -0.136 2.590 -0.652 1.00 97.38 199 LEU A N 1
ATOM 1502 C CA . LEU A 1 199 ? -0.404 3.181 -1.950 1.00 97.38 199 LEU A CA 1
ATOM 1503 C C . LEU A 1 199 ? -1.722 2.615 -2.474 1.00 97.38 199 LEU A C 1
ATOM 1505 O O . LEU A 1 199 ? -1.930 1.402 -2.457 1.00 97.38 199 LEU A O 1
ATOM 1509 N N . ILE A 1 200 ? -2.598 3.499 -2.943 1.00 98.69 200 ILE A N 1
ATOM 1510 C CA . ILE A 1 200 ? -3.899 3.144 -3.508 1.00 98.69 200 ILE A CA 1
ATOM 1511 C C . ILE A 1 200 ? -3.869 3.498 -4.993 1.00 98.69 200 ILE A C 1
ATOM 1513 O O . ILE A 1 200 ? -3.590 4.645 -5.344 1.00 98.69 200 ILE A O 1
ATOM 1517 N N . ILE A 1 201 ? -4.160 2.523 -5.848 1.00 98.81 201 ILE A N 1
ATOM 1518 C CA . ILE A 1 201 ? -4.290 2.690 -7.297 1.00 98.81 201 ILE A CA 1
ATOM 1519 C C . ILE A 1 201 ? -5.746 2.417 -7.670 1.00 98.81 201 ILE A C 1
ATOM 1521 O O . ILE A 1 201 ? -6.324 1.430 -7.212 1.00 98.81 201 ILE A O 1
ATOM 1525 N N . LEU A 1 202 ? -6.335 3.299 -8.470 1.00 98.75 202 LEU A N 1
ATOM 1526 C CA . LEU A 1 202 ? -7.740 3.259 -8.856 1.00 98.75 202 LEU A CA 1
ATOM 1527 C C . LEU A 1 202 ? -7.875 3.095 -10.372 1.00 98.75 202 LEU A C 1
ATOM 1529 O O . LEU A 1 202 ? -7.185 3.772 -11.136 1.00 98.75 202 LEU A O 1
ATOM 1533 N N . ASN A 1 203 ? -8.798 2.221 -10.767 1.00 98.69 203 ASN A N 1
ATOM 1534 C CA . ASN A 1 203 ? -9.168 1.906 -12.142 1.00 98.69 203 ASN A CA 1
ATOM 1535 C C . ASN A 1 203 ? -10.686 2.002 -12.348 1.00 98.69 203 ASN A C 1
ATOM 1537 O O . ASN A 1 203 ? -11.460 1.792 -11.410 1.00 98.69 203 ASN A O 1
ATOM 1541 N N . GLY A 1 204 ? -11.089 2.233 -13.595 1.00 98.12 204 GLY A N 1
ATOM 1542 C CA . GLY A 1 204 ? -12.470 2.164 -14.064 1.00 98.12 204 GLY A CA 1
ATOM 1543 C C . GLY A 1 204 ? -13.233 3.498 -14.127 1.00 98.12 204 GLY A C 1
ATOM 1544 O O . GLY A 1 204 ? -12.718 4.552 -13.736 1.00 98.12 204 GLY A O 1
ATOM 1545 N N . PRO A 1 205 ? -14.483 3.463 -14.638 1.00 97.62 205 PRO A N 1
ATOM 1546 C CA . PRO A 1 205 ? -15.357 4.629 -14.805 1.00 97.62 205 PRO A CA 1
ATOM 1547 C C . PRO A 1 205 ? -15.524 5.518 -13.566 1.00 97.62 205 PRO A C 1
ATOM 1549 O O . PRO A 1 205 ? -15.626 6.741 -13.715 1.00 97.62 205 PRO A O 1
ATOM 1552 N N . VAL A 1 206 ? -15.459 4.940 -12.358 1.00 97.81 206 VAL A N 1
ATOM 1553 C CA . VAL A 1 206 ? -15.555 5.680 -11.084 1.00 97.81 206 VAL A CA 1
ATOM 1554 C C . VAL A 1 206 ? -14.541 6.810 -10.960 1.00 97.81 206 VAL A C 1
ATOM 1556 O O . VAL A 1 206 ? -14.801 7.772 -10.246 1.00 97.81 206 VAL A O 1
ATOM 1559 N N . ILE A 1 207 ? -13.410 6.748 -11.671 1.00 98.25 207 ILE A N 1
ATOM 1560 C CA . ILE A 1 207 ? -12.432 7.840 -11.699 1.00 98.25 207 ILE A CA 1
ATOM 1561 C C . ILE A 1 207 ? -13.092 9.141 -12.166 1.00 98.25 207 ILE A C 1
ATOM 1563 O O . ILE A 1 207 ? -12.945 10.168 -11.509 1.00 98.25 207 ILE A O 1
ATOM 1567 N N . ARG A 1 208 ? -13.842 9.106 -13.274 1.00 97.00 208 ARG A N 1
ATOM 1568 C CA . ARG A 1 208 ? -14.510 10.301 -13.810 1.00 97.00 208 ARG A CA 1
ATOM 1569 C C . ARG A 1 208 ? -15.760 10.651 -13.020 1.00 97.00 208 ARG A C 1
ATOM 1571 O O . ARG A 1 208 ? -15.976 11.822 -12.735 1.00 97.00 208 ARG A O 1
ATOM 1578 N N . GLU A 1 209 ? -16.558 9.649 -12.663 1.00 96.94 209 GLU A N 1
ATOM 1579 C CA . GLU A 1 209 ? -17.816 9.843 -11.927 1.00 96.94 209 GLU A CA 1
ATOM 1580 C C . GLU A 1 209 ? -17.592 10.488 -10.553 1.00 96.94 209 GLU A C 1
ATOM 1582 O O . GLU A 1 209 ? -18.418 11.273 -10.097 1.00 96.94 209 GLU A O 1
ATOM 1587 N N . LEU A 1 210 ? -16.458 10.183 -9.914 1.00 97.69 210 LEU A N 1
ATOM 1588 C CA . LEU A 1 210 ? -16.087 10.689 -8.592 1.00 97.69 210 LEU A CA 1
ATOM 1589 C C . LEU A 1 210 ? -14.988 11.754 -8.630 1.00 97.69 210 LEU A C 1
ATOM 1591 O O . LEU A 1 210 ? -14.503 12.154 -7.575 1.00 97.69 210 LEU A O 1
ATOM 1595 N N . GLU A 1 211 ? -14.625 12.235 -9.820 1.00 97.12 211 GLU A N 1
ATOM 1596 C CA . GLU A 1 211 ? -13.654 13.318 -10.018 1.00 97.12 211 GLU A CA 1
ATOM 1597 C C . GLU A 1 211 ? -12.269 13.029 -9.405 1.00 97.12 211 GLU A C 1
ATOM 1599 O O . GLU A 1 211 ? -11.585 13.920 -8.889 1.00 97.12 211 GLU A O 1
ATOM 1604 N N . PHE A 1 212 ? -11.823 11.772 -9.473 1.00 98.44 212 PHE A N 1
ATOM 1605 C CA . PHE A 1 212 ? -10.430 11.446 -9.199 1.00 98.44 212 PHE A CA 1
ATOM 1606 C C . PHE A 1 212 ? -9.531 12.001 -10.300 1.00 98.44 212 PHE A C 1
ATOM 1608 O O . PHE A 1 212 ? -9.760 11.829 -11.497 1.00 98.44 212 PHE A O 1
ATOM 1615 N N . HIS A 1 213 ? -8.447 12.635 -9.876 1.00 97.88 213 HIS A N 1
ATOM 1616 C CA . HIS A 1 213 ? -7.475 13.243 -10.766 1.00 97.88 213 HIS A CA 1
ATOM 1617 C C . HIS A 1 213 ? -6.376 12.250 -11.141 1.00 97.88 213 HIS A C 1
ATOM 1619 O O . HIS A 1 213 ? -5.676 11.747 -10.265 1.00 97.88 213 HIS A O 1
ATOM 1625 N N . SER A 1 214 ? -6.181 12.001 -12.434 1.00 97.88 214 SER A N 1
ATOM 1626 C CA . SER A 1 214 ? -5.107 11.142 -12.967 1.00 97.88 214 SER A CA 1
ATOM 1627 C C . SER A 1 214 ? -3.947 11.933 -13.587 1.00 97.88 214 SER A C 1
ATOM 1629 O O . SER A 1 214 ? -2.891 11.367 -13.870 1.00 97.88 214 SER A O 1
ATOM 1631 N N . GLY A 1 215 ? -4.129 13.242 -13.797 1.00 96.25 215 GLY A N 1
ATOM 1632 C CA . GLY A 1 215 ? -3.277 14.071 -14.649 1.00 96.25 215 GLY A CA 1
ATOM 1633 C C . GLY A 1 215 ? -2.124 14.782 -13.932 1.00 96.25 215 GLY A C 1
ATOM 1634 O O . GLY A 1 215 ? -1.462 14.265 -13.031 1.00 96.25 215 GLY A O 1
ATOM 1635 N N . GLN A 1 216 ? -1.840 16.021 -14.349 1.00 96.12 216 GLN A N 1
ATOM 1636 C CA . GLN A 1 216 ? -0.713 16.804 -13.834 1.00 96.12 216 GLN A CA 1
ATOM 1637 C C . GLN A 1 216 ? -0.704 16.889 -12.303 1.00 96.12 216 GLN A C 1
ATOM 1639 O O . GLN A 1 216 ? -1.632 17.410 -11.696 1.00 96.12 216 GLN A O 1
ATOM 1644 N N . GLY A 1 217 ? 0.387 16.439 -11.683 1.00 94.88 217 GLY A N 1
ATOM 1645 C CA . GLY A 1 217 ? 0.505 16.463 -10.229 1.00 94.88 217 GLY A CA 1
ATOM 1646 C C . GLY A 1 217 ? -0.345 15.408 -9.517 1.00 94.88 217 GLY A C 1
ATOM 1647 O O . GLY A 1 217 ? -0.695 15.644 -8.374 1.00 94.88 217 GLY A O 1
ATOM 1648 N N . VAL A 1 218 ? -0.640 14.258 -10.139 1.00 95.06 218 VAL A N 1
ATOM 1649 C CA . VAL A 1 218 ? -1.407 13.132 -9.550 1.00 95.06 218 VAL A CA 1
ATOM 1650 C C . VAL A 1 218 ? -0.998 12.743 -8.114 1.00 95.06 218 VAL A C 1
ATOM 1652 O O . VAL A 1 218 ? -1.845 12.377 -7.313 1.00 95.06 218 VAL A O 1
ATOM 1655 N N . LEU A 1 219 ? 0.278 12.908 -7.738 1.00 93.56 219 LEU A N 1
ATOM 1656 C CA . LEU A 1 219 ? 0.792 12.671 -6.376 1.00 93.56 219 LEU A CA 1
ATOM 1657 C C . LEU A 1 219 ? 0.951 13.953 -5.527 1.00 93.56 219 LEU A C 1
ATOM 1659 O O . LEU A 1 219 ? 1.707 13.976 -4.555 1.00 93.56 219 LEU A O 1
ATOM 1663 N N . ARG A 1 220 ? 0.260 15.044 -5.871 1.00 93.88 220 ARG A N 1
ATOM 1664 C CA . ARG A 1 220 ? 0.187 16.281 -5.076 1.00 93.88 220 ARG A CA 1
ATOM 1665 C C . ARG A 1 220 ? -1.155 16.370 -4.336 1.00 93.88 220 ARG A C 1
ATOM 1667 O O . ARG A 1 220 ? -2.185 16.004 -4.895 1.00 93.88 220 ARG A O 1
ATOM 1674 N N . PRO A 1 221 ? -1.173 16.916 -3.107 1.00 92.56 221 PRO A N 1
ATOM 1675 C CA . PRO A 1 221 ? -2.418 17.190 -2.402 1.00 92.56 221 PRO A CA 1
ATOM 1676 C C . PRO A 1 221 ? -3.114 18.406 -3.030 1.00 92.56 221 PRO A C 1
ATOM 1678 O O . PRO A 1 221 ? -2.671 19.538 -2.848 1.00 92.56 221 PRO A O 1
ATOM 1681 N N . GLN A 1 222 ? -4.185 18.172 -3.789 1.00 93.62 222 GLN A N 1
ATOM 1682 C CA . GLN A 1 222 ? -5.080 19.227 -4.286 1.00 93.62 222 GLN A CA 1
ATOM 1683 C C . GLN A 1 222 ? -6.455 18.662 -4.654 1.00 93.62 222 GLN A C 1
ATOM 1685 O O . GLN A 1 222 ? -7.470 19.218 -4.248 1.00 93.62 222 GLN A O 1
ATOM 1690 N N . ALA A 1 223 ? -6.490 17.548 -5.389 1.00 96.69 223 ALA A N 1
ATOM 1691 C CA . ALA A 1 223 ? -7.733 16.867 -5.731 1.00 96.69 223 ALA A CA 1
ATOM 1692 C C . ALA A 1 223 ? -8.339 16.196 -4.488 1.00 96.69 223 ALA A C 1
ATOM 1694 O O . ALA A 1 223 ? -7.693 15.350 -3.860 1.00 96.69 223 ALA A O 1
ATOM 1695 N N . GLN A 1 224 ? -9.568 16.584 -4.128 1.00 97.38 224 GLN A N 1
ATOM 1696 C CA . GLN A 1 224 ? -10.231 16.122 -2.907 1.00 97.38 224 GLN A CA 1
ATOM 1697 C C . GLN A 1 224 ? -10.363 14.598 -2.884 1.00 97.38 224 GLN A C 1
ATOM 1699 O O . GLN A 1 224 ? -9.951 13.987 -1.901 1.00 97.38 224 GLN A O 1
ATOM 1704 N N . ALA A 1 225 ? -10.876 13.984 -3.955 1.00 97.94 225 ALA A N 1
ATOM 1705 C CA . ALA A 1 225 ? -11.037 12.535 -4.061 1.00 97.94 225 ALA A CA 1
ATOM 1706 C C . ALA A 1 225 ? -9.724 11.795 -3.754 1.00 97.94 225 ALA A C 1
ATOM 1708 O O . ALA A 1 225 ? -9.658 10.981 -2.832 1.00 97.94 225 ALA A O 1
ATOM 1709 N N . ASN A 1 226 ? -8.636 12.169 -4.438 1.00 98.44 226 ASN A N 1
ATOM 1710 C CA . ASN A 1 226 ? -7.342 11.511 -4.279 1.00 98.44 226 ASN A CA 1
ATOM 1711 C C . ASN A 1 226 ? -6.776 11.640 -2.865 1.00 98.44 226 ASN A C 1
ATOM 1713 O O . ASN A 1 226 ? -6.180 10.692 -2.360 1.00 98.44 226 ASN A O 1
ATOM 1717 N N . ILE A 1 227 ? -6.897 12.814 -2.239 1.00 97.94 227 ILE A N 1
ATOM 1718 C CA . ILE A 1 227 ? -6.249 13.052 -0.948 1.00 97.94 227 ILE A CA 1
ATOM 1719 C C . ILE A 1 227 ? -7.080 12.565 0.236 1.00 97.94 227 ILE A C 1
ATOM 1721 O O . ILE A 1 227 ? -6.526 12.039 1.201 1.00 97.94 227 ILE A O 1
ATOM 1725 N N . THR A 1 228 ? -8.405 12.701 0.166 1.00 98.56 228 THR A N 1
ATOM 1726 C CA . THR A 1 228 ? -9.296 12.343 1.275 1.00 98.56 228 THR A CA 1
ATOM 1727 C C . THR A 1 228 ? -9.443 10.833 1.414 1.00 98.56 228 THR A C 1
ATOM 1729 O O . THR A 1 228 ? -9.438 10.352 2.542 1.00 98.56 228 THR A O 1
ATOM 1732 N N . VAL A 1 229 ? -9.438 10.064 0.317 1.00 98.81 229 VAL A N 1
ATOM 1733 C CA . VAL A 1 229 ? -9.446 8.590 0.382 1.00 98.81 229 VAL A CA 1
ATOM 1734 C C . VAL A 1 229 ? -8.153 8.040 0.994 1.00 98.81 229 VAL A C 1
ATOM 1736 O O . VAL A 1 229 ? -8.196 7.161 1.857 1.00 98.81 229 VAL A O 1
ATOM 1739 N N . SER A 1 230 ? -6.993 8.598 0.637 1.00 97.69 230 SER A N 1
ATOM 1740 C CA . SER A 1 230 ? -5.724 8.222 1.275 1.00 97.69 230 SER A CA 1
ATOM 1741 C C . SER A 1 230 ? -5.697 8.590 2.760 1.00 97.69 230 SER A C 1
ATOM 1743 O O . SER A 1 230 ? -5.234 7.812 3.597 1.00 97.69 230 SER A O 1
ATOM 1745 N N . ARG A 1 231 ? -6.241 9.761 3.108 1.00 98.06 231 ARG A N 1
ATOM 1746 C CA . ARG A 1 231 ? -6.385 10.196 4.499 1.00 98.06 231 ARG A CA 1
ATOM 1747 C C . ARG A 1 231 ? -7.342 9.299 5.292 1.00 98.06 231 ARG A C 1
ATOM 1749 O O . ARG A 1 231 ? -7.038 8.951 6.433 1.00 98.06 231 ARG A O 1
ATOM 1756 N N . PHE A 1 232 ? -8.458 8.890 4.691 1.00 98.75 232 PHE A N 1
ATOM 1757 C CA . PHE A 1 232 ? -9.404 7.934 5.267 1.00 98.75 232 PHE A CA 1
ATOM 1758 C C . PHE A 1 232 ? -8.694 6.654 5.690 1.00 98.75 232 PHE A C 1
ATOM 1760 O O . PHE A 1 232 ? -8.881 6.209 6.821 1.00 98.75 232 PHE A O 1
ATOM 1767 N N . LEU A 1 233 ? -7.833 6.097 4.833 1.00 98.31 233 LEU A N 1
ATOM 1768 C CA . LEU A 1 233 ? -7.116 4.875 5.172 1.00 98.31 233 LEU A CA 1
ATOM 1769 C C . LEU A 1 233 ? -6.207 5.078 6.394 1.00 98.31 233 LEU A C 1
ATOM 1771 O O . LEU A 1 233 ? -6.201 4.238 7.294 1.00 98.31 233 LEU A O 1
ATOM 1775 N N . ARG A 1 234 ? -5.508 6.219 6.504 1.00 96.94 234 ARG A N 1
ATOM 1776 C CA . ARG A 1 234 ? -4.719 6.520 7.711 1.00 96.94 234 ARG A CA 1
ATOM 1777 C C . ARG A 1 234 ? -5.601 6.617 8.958 1.00 96.94 234 ARG A C 1
ATOM 1779 O O . ARG A 1 234 ? -5.230 6.067 9.993 1.00 96.94 234 ARG A O 1
ATOM 1786 N N . LEU A 1 235 ? -6.761 7.267 8.879 1.00 98.12 235 LEU A N 1
ATOM 1787 C CA . LEU A 1 235 ? -7.697 7.351 10.005 1.00 98.12 235 LEU A CA 1
ATOM 1788 C C . LEU A 1 235 ? -8.253 5.976 10.392 1.00 98.12 235 LEU A C 1
ATOM 1790 O O . LEU A 1 235 ? -8.258 5.640 11.574 1.00 98.12 235 LEU A O 1
ATOM 1794 N N . LEU A 1 236 ? -8.617 5.138 9.418 1.00 98.25 236 LEU A N 1
ATOM 1795 C CA . LEU A 1 236 ? -9.050 3.760 9.651 1.00 98.25 236 LEU A CA 1
ATOM 1796 C C . LEU A 1 236 ? -7.953 2.946 10.359 1.00 98.25 236 LEU A C 1
ATOM 1798 O O . LEU A 1 236 ? -8.228 2.219 11.317 1.00 98.25 236 LEU A O 1
ATOM 1802 N N . MET A 1 237 ? -6.695 3.122 9.945 1.00 97.00 237 MET A N 1
ATOM 1803 C CA . MET A 1 237 ? -5.537 2.512 10.596 1.00 97.00 237 MET A CA 1
ATOM 1804 C C . MET A 1 237 ? -5.346 3.014 12.038 1.00 97.00 237 MET A C 1
ATOM 1806 O O . MET A 1 237 ? -5.075 2.222 12.938 1.00 97.00 237 MET A O 1
ATOM 1810 N N . VAL A 1 238 ? -5.526 4.307 12.308 1.00 96.44 238 VAL A N 1
ATOM 1811 C CA . VAL A 1 238 ? -5.391 4.874 13.663 1.00 96.44 238 VAL A CA 1
ATOM 1812 C C . VAL A 1 238 ? -6.542 4.439 14.578 1.00 96.44 238 VAL A C 1
ATOM 1814 O O . VAL A 1 238 ? -6.314 4.062 15.734 1.00 96.44 238 VAL A O 1
ATOM 1817 N N . ASN A 1 239 ? -7.778 4.487 14.082 1.00 97.06 239 ASN A N 1
ATOM 1818 C CA . ASN A 1 239 ? -8.997 4.355 14.880 1.00 97.06 239 ASN A CA 1
ATOM 1819 C C . ASN A 1 239 ? -9.480 2.914 15.026 1.00 97.06 239 ASN A C 1
ATOM 1821 O O . ASN A 1 239 ? -9.974 2.551 16.092 1.00 97.06 239 ASN A O 1
ATOM 1825 N N . VAL A 1 240 ? -9.329 2.090 13.986 1.00 96.81 240 VAL A N 1
ATOM 1826 C CA . VAL A 1 240 ? -9.826 0.707 13.983 1.00 96.81 240 VAL A CA 1
ATOM 1827 C C . VAL A 1 240 ? -8.679 -0.284 14.124 1.00 96.81 240 VAL A C 1
ATOM 1829 O O . VAL A 1 240 ? -8.665 -1.063 15.073 1.00 96.81 240 VAL A O 1
ATOM 1832 N N . ALA A 1 241 ? -7.674 -0.223 13.248 1.00 95.50 241 ALA A N 1
ATOM 1833 C CA . ALA A 1 241 ? -6.509 -1.108 13.359 1.00 95.50 241 ALA A CA 1
ATOM 1834 C C . ALA A 1 241 ? -5.696 -0.822 14.639 1.00 95.50 241 ALA A C 1
ATOM 1836 O O . ALA A 1 241 ? -5.143 -1.725 15.270 1.00 95.50 241 ALA A O 1
ATOM 1837 N N . GLY A 1 242 ? -5.704 0.441 15.075 1.00 94.00 242 GLY A N 1
ATOM 1838 C CA . GLY A 1 242 ? -5.114 0.886 16.326 1.00 94.00 242 GLY A CA 1
ATOM 1839 C C . GLY A 1 242 ? -3.635 1.224 16.219 1.00 94.00 242 GLY A C 1
ATOM 1840 O O . GLY A 1 242 ? -2.933 1.011 17.203 1.00 94.00 242 GLY A O 1
ATOM 1841 N N . TYR A 1 243 ? -3.171 1.731 15.073 1.00 93.75 243 TYR A N 1
ATOM 1842 C CA . TYR A 1 243 ? -1.807 2.225 14.862 1.00 93.75 243 TYR A CA 1
ATOM 1843 C C . TYR A 1 243 ? -1.577 3.564 15.574 1.00 93.75 243 TYR A C 1
ATOM 1845 O O . TYR A 1 243 ? -2.129 4.596 15.193 1.00 93.75 243 TYR A O 1
ATOM 1853 N N . ARG A 1 244 ? -0.778 3.531 16.643 1.00 92.31 244 ARG A N 1
ATOM 1854 C CA . ARG A 1 244 ? -0.437 4.654 17.524 1.00 92.31 244 ARG A CA 1
ATOM 1855 C C . ARG A 1 244 ? 1.083 4.776 17.579 1.00 92.31 244 ARG A C 1
ATOM 1857 O O . ARG A 1 244 ? 1.766 3.792 17.869 1.00 92.31 244 ARG A O 1
ATOM 1864 N N . LEU A 1 245 ? 1.594 5.969 17.274 1.00 92.25 245 LEU A N 1
ATOM 1865 C CA . LEU A 1 245 ? 3.032 6.237 17.190 1.00 92.25 245 LEU A CA 1
ATOM 1866 C C . LEU A 1 245 ? 3.733 5.906 18.513 1.00 92.25 245 LEU A C 1
ATOM 1868 O O . LEU A 1 245 ? 3.297 6.357 19.569 1.00 92.25 245 LEU A O 1
ATOM 1872 N N . GLY A 1 246 ? 4.812 5.125 18.444 1.00 89.75 246 GLY A N 1
ATOM 1873 C CA . GLY A 1 246 ? 5.600 4.695 19.603 1.00 89.75 246 GLY A CA 1
ATOM 1874 C C . GLY A 1 246 ? 4.969 3.574 20.438 1.00 89.75 246 GLY A C 1
ATOM 1875 O O . GLY A 1 246 ? 5.583 3.120 21.402 1.00 89.75 246 GLY A O 1
ATOM 1876 N N . GLU A 1 247 ? 3.770 3.108 20.078 1.00 89.38 247 GLU A N 1
ATOM 1877 C CA . GLU A 1 247 ? 3.087 2.001 20.755 1.00 89.38 247 GLU A CA 1
ATOM 1878 C C . GLU A 1 247 ? 2.900 0.809 19.813 1.00 89.38 247 GLU A C 1
ATOM 1880 O O . GLU A 1 247 ? 3.501 -0.246 19.990 1.00 89.38 247 GLU A O 1
ATOM 1885 N N . THR A 1 248 ? 2.059 0.959 18.797 1.00 91.00 248 THR A N 1
ATOM 1886 C CA . THR A 1 248 ? 1.751 -0.078 17.795 1.00 91.00 248 THR A CA 1
ATOM 1887 C C . THR A 1 248 ? 2.251 0.296 16.405 1.00 91.00 248 THR A C 1
ATOM 1889 O O . THR A 1 248 ? 2.282 -0.555 15.522 1.00 91.00 248 THR A O 1
ATOM 1892 N N . ASP A 1 249 ? 2.646 1.553 16.219 1.00 93.25 249 ASP A N 1
ATOM 1893 C CA . ASP A 1 249 ? 3.315 2.084 15.039 1.00 93.25 249 ASP A CA 1
ATOM 1894 C C . ASP A 1 249 ? 4.745 2.478 15.444 1.00 93.25 249 ASP A C 1
ATOM 1896 O O . ASP A 1 249 ? 4.955 3.477 16.135 1.00 93.25 249 ASP A O 1
ATOM 1900 N N . MET A 1 250 ? 5.714 1.634 15.083 1.00 92.75 250 MET A N 1
ATOM 1901 C CA . MET A 1 250 ? 7.130 1.752 15.452 1.00 92.75 250 MET A CA 1
ATOM 1902 C C . MET A 1 250 ? 7.991 2.290 14.304 1.00 92.75 250 MET A C 1
ATOM 1904 O O . MET A 1 250 ? 9.211 2.106 14.323 1.00 92.75 250 MET A O 1
ATOM 1908 N N . ALA A 1 251 ? 7.372 2.924 13.303 1.00 92.50 251 ALA A N 1
ATOM 1909 C CA . ALA A 1 251 ? 8.066 3.521 12.171 1.00 92.50 251 ALA A CA 1
ATOM 1910 C C . ALA A 1 251 ? 9.244 4.388 12.640 1.00 92.50 251 ALA A C 1
ATOM 1912 O O . ALA A 1 251 ? 9.079 5.311 13.439 1.00 92.50 251 ALA A O 1
ATOM 1913 N N . THR A 1 252 ? 10.447 4.094 12.138 1.00 91.38 252 THR A N 1
ATOM 1914 C CA . THR A 1 252 ? 11.637 4.914 12.425 1.00 91.38 252 THR A CA 1
ATOM 1915 C C . THR A 1 252 ? 11.575 6.222 11.643 1.00 91.38 252 THR A C 1
ATOM 1917 O O . THR A 1 252 ? 11.848 7.293 12.179 1.00 91.38 252 THR A O 1
ATOM 1920 N N . PHE A 1 253 ? 11.159 6.127 10.380 1.00 88.44 253 PHE A N 1
ATOM 1921 C CA . PHE A 1 253 ? 10.837 7.252 9.515 1.00 88.44 253 PHE A CA 1
ATOM 1922 C C . PHE A 1 253 ? 9.462 7.004 8.901 1.00 88.44 253 PHE A C 1
ATOM 1924 O O . PHE A 1 253 ? 9.124 5.866 8.589 1.00 88.44 253 PHE A O 1
ATOM 1931 N N . GLY A 1 254 ? 8.672 8.062 8.735 1.00 83.62 254 GLY A N 1
ATOM 1932 C CA . GLY A 1 254 ? 7.341 7.978 8.139 1.00 83.62 254 GLY A CA 1
ATOM 1933 C C . GLY A 1 254 ? 7.222 8.808 6.865 1.00 83.62 254 GLY A C 1
ATOM 1934 O O . GLY A 1 254 ? 7.981 9.756 6.638 1.00 83.62 254 GLY A O 1
ATOM 1935 N N . ARG A 1 255 ? 6.220 8.479 6.049 1.00 87.19 255 ARG A N 1
ATOM 1936 C CA . ARG A 1 255 ? 5.645 9.386 5.046 1.00 87.19 255 ARG A CA 1
ATOM 1937 C C . ARG A 1 255 ? 4.268 9.826 5.551 1.00 87.19 255 ARG A C 1
ATOM 1939 O O . ARG A 1 255 ? 3.715 9.210 6.454 1.00 87.19 255 ARG A O 1
ATOM 1946 N N . ASN A 1 256 ? 3.717 10.888 4.969 1.00 85.31 256 ASN A N 1
ATOM 1947 C CA . ASN A 1 256 ? 2.356 11.323 5.294 1.00 85.31 256 ASN A CA 1
ATOM 1948 C C . ASN A 1 256 ? 1.332 10.319 4.735 1.00 85.31 256 ASN A C 1
ATOM 1950 O O . ASN A 1 256 ? 0.967 9.336 5.367 1.00 85.31 256 ASN A O 1
ATOM 1954 N N . TYR A 1 257 ? 0.882 10.568 3.516 1.00 90.31 257 TYR A N 1
ATOM 1955 C CA . TYR A 1 257 ? 0.024 9.701 2.729 1.00 90.31 257 TYR A CA 1
ATOM 1956 C C . TYR A 1 257 ? 0.342 9.980 1.263 1.00 90.31 257 TYR A C 1
ATOM 1958 O O . TYR A 1 257 ? 0.643 11.121 0.894 1.00 90.31 257 TYR A O 1
ATOM 1966 N N . TYR A 1 258 ? 0.288 8.950 0.426 1.00 94.31 258 TYR A N 1
ATOM 1967 C CA . TYR A 1 258 ? 0.346 9.126 -1.019 1.00 94.31 258 TYR A CA 1
ATOM 1968 C C . TYR A 1 258 ? -1.071 9.379 -1.530 1.00 94.31 258 TYR A C 1
ATOM 1970 O O . TYR A 1 258 ? -1.949 8.575 -1.214 1.00 94.31 258 TYR A O 1
ATOM 1978 N N . PRO A 1 259 ? -1.337 10.473 -2.272 1.00 96.94 259 PRO A N 1
ATOM 1979 C CA . PRO A 1 259 ? -2.634 10.640 -2.923 1.00 96.94 259 PRO A CA 1
ATOM 1980 C C . PRO A 1 259 ? -2.943 9.417 -3.794 1.00 96.94 259 PRO A C 1
ATOM 1982 O O . PRO A 1 259 ? -2.019 8.845 -4.378 1.00 96.94 259 PRO A O 1
ATOM 1985 N N . VAL A 1 260 ? -4.215 9.015 -3.870 1.00 98.50 260 VAL A N 1
ATOM 1986 C CA . VAL A 1 260 ? -4.645 7.902 -4.734 1.00 98.50 260 VAL A CA 1
ATOM 1987 C C . VAL A 1 260 ? -4.127 8.134 -6.154 1.00 98.50 260 VAL A C 1
ATOM 1989 O O . VAL A 1 260 ? -4.290 9.225 -6.703 1.00 98.50 260 VAL A O 1
ATOM 1992 N N . ILE A 1 261 ? -3.523 7.117 -6.761 1.00 98.44 261 ILE A N 1
ATOM 1993 C CA . ILE A 1 261 ? -3.153 7.144 -8.175 1.00 98.44 261 ILE A CA 1
ATOM 1994 C C . ILE A 1 261 ? -4.362 6.671 -8.973 1.00 98.44 261 ILE A C 1
ATOM 1996 O O . ILE A 1 261 ? -4.623 5.475 -9.049 1.00 98.44 261 ILE A O 1
ATOM 2000 N N . ALA A 1 262 ? -5.096 7.597 -9.581 1.00 98.44 262 ALA A N 1
ATOM 2001 C CA . ALA A 1 262 ? -6.044 7.237 -10.627 1.00 98.44 262 ALA A CA 1
ATOM 2002 C C . ALA A 1 262 ? -5.282 6.999 -11.935 1.00 98.44 262 ALA A C 1
ATOM 2004 O O . ALA A 1 262 ? -4.510 7.861 -12.365 1.00 98.44 262 ALA A O 1
ATOM 2005 N N . GLU A 1 263 ? -5.469 5.834 -12.553 1.00 98.50 263 GLU A N 1
ATOM 2006 C CA . GLU A 1 263 ? -4.852 5.545 -13.846 1.00 98.50 263 GLU A CA 1
ATOM 2007 C C . GLU A 1 263 ? -5.533 6.358 -14.959 1.00 98.50 263 GLU A C 1
ATOM 2009 O O . GLU A 1 263 ? -6.756 6.477 -15.022 1.00 98.50 263 GLU A O 1
ATOM 2014 N N . ALA A 1 264 ? -4.738 6.937 -15.856 1.00 98.00 264 ALA A N 1
ATOM 2015 C CA . ALA A 1 264 ? -5.211 7.686 -17.014 1.00 98.00 264 ALA A CA 1
ATOM 2016 C C . ALA A 1 264 ? -5.621 6.720 -18.140 1.00 98.00 264 ALA A C 1
ATOM 2018 O O . ALA A 1 264 ? -4.983 6.664 -19.189 1.00 98.00 264 ALA A O 1
ATOM 2019 N N . GLU A 1 265 ? -6.669 5.922 -17.912 1.00 96.94 265 GLU A N 1
ATOM 2020 C CA . GLU A 1 265 ? -7.056 4.821 -18.811 1.00 96.94 265 GLU A CA 1
ATOM 2021 C C . GLU A 1 265 ? -7.385 5.281 -20.238 1.00 96.94 265 GLU A C 1
ATOM 2023 O O . GLU A 1 265 ? -7.086 4.568 -21.192 1.00 96.94 265 GLU A O 1
ATOM 2028 N N . GLU A 1 266 ? -7.963 6.476 -20.392 1.00 95.00 266 GLU A N 1
ATOM 2029 C CA . GLU A 1 266 ? -8.321 7.050 -21.700 1.00 95.00 266 GLU A CA 1
ATOM 2030 C C . GLU A 1 266 ? -7.119 7.597 -22.474 1.00 95.00 266 GLU A C 1
ATOM 2032 O O . GLU A 1 266 ? -7.162 7.697 -23.698 1.00 95.00 266 GLU A O 1
ATOM 2037 N N . GLU A 1 267 ? -6.046 7.945 -21.765 1.00 96.25 267 GLU A N 1
ATOM 2038 C CA . GLU A 1 267 ? -4.810 8.482 -22.343 1.00 96.25 267 GLU A CA 1
ATOM 2039 C C . GLU A 1 267 ? -3.720 7.402 -22.460 1.00 96.25 267 GLU A C 1
ATOM 2041 O O . GLU A 1 267 ? -2.648 7.639 -23.020 1.00 96.25 267 GLU A O 1
ATOM 2046 N N . SER A 1 268 ? -3.981 6.207 -21.925 1.00 96.88 268 SER A N 1
ATOM 2047 C CA . SER A 1 268 ? -3.072 5.069 -21.968 1.00 96.88 268 SER A CA 1
ATOM 2048 C C . SER A 1 268 ? -3.155 4.350 -23.319 1.00 96.88 268 SER A C 1
ATOM 2050 O O . SER A 1 268 ? -4.243 3.967 -23.751 1.00 96.88 268 SER A O 1
ATOM 2052 N N . PRO A 1 269 ? -2.015 4.050 -23.969 1.00 97.50 269 PRO A N 1
ATOM 2053 C CA . PRO A 1 269 ? -2.000 3.204 -25.161 1.00 97.50 269 PRO A CA 1
ATOM 2054 C C . PRO A 1 269 ? -2.167 1.706 -24.844 1.00 97.50 269 PRO A C 1
ATOM 2056 O O . PRO A 1 269 ? -2.287 0.892 -25.758 1.00 97.50 269 PRO A O 1
ATOM 2059 N N . TRP A 1 270 ? -2.143 1.318 -23.566 1.00 98.00 270 TRP A N 1
ATOM 2060 C CA . TRP A 1 270 ? -2.194 -0.074 -23.114 1.00 98.00 270 TRP A CA 1
ATOM 2061 C C . TRP A 1 270 ? -3.423 -0.358 -22.243 1.00 98.00 270 TRP A C 1
ATOM 2063 O O . TRP A 1 270 ? -4.018 0.571 -21.690 1.00 98.00 270 TRP A O 1
ATOM 2073 N N . PRO A 1 271 ? -3.800 -1.642 -22.066 1.00 97.50 271 PRO A N 1
ATOM 2074 C CA . PRO A 1 271 ? -4.764 -2.033 -21.043 1.00 97.50 271 PRO A CA 1
ATOM 2075 C C . PRO A 1 271 ? -4.405 -1.490 -19.645 1.00 97.50 271 PRO A C 1
ATOM 2077 O O . PRO A 1 271 ? -3.217 -1.444 -19.300 1.00 97.50 271 PRO A O 1
ATOM 2080 N N . PRO A 1 272 ? -5.409 -1.081 -18.847 1.00 97.69 272 PRO A N 1
ATOM 2081 C CA . PRO A 1 272 ? -5.193 -0.578 -17.493 1.00 97.69 272 PRO A CA 1
ATOM 2082 C C . PRO A 1 272 ? -4.711 -1.682 -16.549 1.00 97.69 272 PRO A C 1
ATOM 2084 O O . PRO A 1 272 ? -4.857 -2.871 -16.843 1.00 97.69 272 PRO A O 1
ATOM 2087 N N . LEU A 1 273 ? -4.172 -1.292 -15.394 1.00 98.06 273 LEU A N 1
ATOM 2088 C CA . LEU A 1 273 ? -3.695 -2.202 -14.357 1.00 98.06 273 LEU A CA 1
ATOM 2089 C C . LEU A 1 273 ? -4.760 -3.232 -13.964 1.00 98.06 273 LEU A C 1
ATOM 2091 O O . LEU A 1 273 ? -4.418 -4.394 -13.785 1.00 98.06 273 LEU A O 1
ATOM 2095 N N . CYS A 1 274 ? -6.046 -2.872 -13.887 1.00 98.00 274 CYS A N 1
ATOM 2096 C CA . CYS A 1 274 ? -7.091 -3.836 -13.528 1.00 98.00 274 CYS A CA 1
ATOM 2097 C C . CYS A 1 274 ? -7.139 -5.066 -14.460 1.00 98.00 274 CYS A C 1
ATOM 2099 O O . CYS A 1 274 ? -7.397 -6.171 -13.981 1.00 98.00 274 CYS A O 1
ATOM 2101 N N . VAL A 1 275 ? -6.794 -4.916 -15.746 1.00 98.00 275 VAL A N 1
ATOM 2102 C CA . VAL A 1 275 ? -6.701 -6.037 -16.699 1.00 98.00 275 VAL A CA 1
ATOM 2103 C C . VAL A 1 275 ? -5.500 -6.927 -16.382 1.00 98.00 275 VAL A C 1
ATOM 2105 O O . VAL A 1 275 ? -5.653 -8.146 -16.321 1.00 98.00 275 VAL A O 1
ATOM 2108 N N . ASP A 1 276 ? -4.335 -6.341 -16.085 1.00 96.44 276 ASP A N 1
ATOM 2109 C CA . ASP A 1 276 ? -3.148 -7.083 -15.621 1.00 96.44 276 ASP A CA 1
ATOM 2110 C C . ASP A 1 276 ? -3.437 -7.856 -14.316 1.00 96.44 276 ASP A C 1
ATOM 2112 O O . ASP A 1 276 ? -2.822 -8.883 -14.033 1.00 96.44 276 ASP A O 1
ATOM 2116 N N . ARG A 1 277 ? -4.394 -7.366 -13.517 1.00 95.81 277 ARG A N 1
ATOM 2117 C CA . ARG A 1 277 ? -4.857 -7.971 -12.258 1.00 95.81 277 ARG A CA 1
ATOM 2118 C C . ARG A 1 277 ? -5.967 -9.013 -12.442 1.00 95.81 277 ARG A C 1
ATOM 2120 O O . ARG A 1 277 ? -6.445 -9.556 -11.449 1.00 95.81 277 ARG A O 1
ATOM 2127 N N . GLY A 1 278 ? -6.360 -9.308 -13.682 1.00 97.06 278 GLY A N 1
ATOM 2128 C CA . GLY A 1 278 ? -7.356 -10.328 -14.016 1.00 97.06 278 GLY A CA 1
ATOM 2129 C C . GLY A 1 278 ? -8.813 -9.857 -13.974 1.00 97.06 278 GLY A C 1
ATOM 2130 O O . GLY A 1 278 ? -9.713 -10.691 -14.043 1.00 97.06 278 GLY A O 1
ATOM 2131 N N . PHE A 1 279 ? -9.065 -8.549 -13.873 1.00 98.31 279 PHE A N 1
ATOM 2132 C CA . PHE A 1 279 ? -10.411 -7.976 -13.944 1.00 98.31 279 PHE A CA 1
ATOM 2133 C C . PHE A 1 279 ? -10.774 -7.584 -15.380 1.00 98.31 279 PHE A C 1
ATOM 2135 O O . PHE A 1 279 ? -9.917 -7.398 -16.247 1.00 98.31 279 PHE A O 1
ATOM 2142 N N . ALA A 1 280 ? -12.074 -7.445 -15.642 1.00 97.25 280 ALA A N 1
ATOM 2143 C CA . ALA A 1 280 ? -12.553 -6.982 -16.936 1.00 97.25 280 ALA A CA 1
ATOM 2144 C C . ALA A 1 280 ? -12.142 -5.521 -17.191 1.00 97.25 280 ALA A C 1
ATOM 2146 O O . ALA A 1 280 ? -12.129 -4.686 -16.285 1.00 97.25 280 ALA A O 1
ATOM 2147 N N . ARG A 1 281 ? -11.864 -5.186 -18.455 1.00 96.06 281 ARG A N 1
ATOM 2148 C CA . ARG A 1 281 ? -11.691 -3.787 -18.868 1.00 96.06 281 ARG A CA 1
ATOM 2149 C C . ARG A 1 281 ? -12.966 -3.003 -18.545 1.00 96.06 281 ARG A C 1
ATOM 2151 O O . ARG A 1 281 ? -14.054 -3.437 -18.909 1.00 96.06 281 ARG A O 1
ATOM 2158 N N . GLY A 1 282 ? -12.813 -1.840 -17.914 1.00 95.75 282 GLY A N 1
ATOM 2159 C CA . GLY A 1 282 ? -13.935 -1.004 -17.481 1.00 95.75 282 GLY A CA 1
ATOM 2160 C C . GLY A 1 282 ? -14.533 -1.402 -16.127 1.00 95.75 282 GLY A C 1
ATOM 2161 O O . GLY A 1 282 ? -15.469 -0.746 -15.685 1.00 95.75 282 GLY A O 1
ATOM 2162 N N . ALA A 1 283 ? -14.001 -2.428 -15.453 1.00 97.94 283 ALA A N 1
ATOM 2163 C CA . ALA A 1 283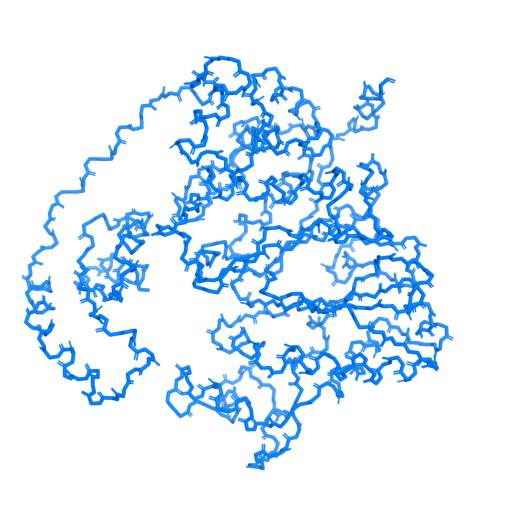 ? -14.349 -2.701 -14.063 1.00 97.94 283 ALA A CA 1
ATOM 2164 C C . ALA A 1 283 ? -13.785 -1.608 -13.142 1.00 97.94 283 ALA A C 1
ATOM 2166 O O . ALA A 1 283 ? -12.640 -1.174 -13.304 1.00 97.94 283 ALA A O 1
ATOM 2167 N N . ASN A 1 284 ? -14.575 -1.205 -12.148 1.00 98.62 284 ASN A N 1
ATOM 2168 C CA . ASN A 1 284 ? -14.126 -0.311 -11.088 1.00 98.62 284 ASN A CA 1
ATOM 2169 C C . ASN A 1 284 ? -13.307 -1.121 -10.086 1.00 98.62 284 ASN A C 1
ATOM 2171 O O . ASN A 1 284 ? -13.841 -2.017 -9.437 1.00 98.62 284 ASN A O 1
ATOM 2175 N N . VAL A 1 285 ? -12.012 -0.841 -9.965 1.00 98.88 285 VAL A N 1
ATOM 2176 C CA . VAL A 1 285 ? -11.107 -1.643 -9.131 1.00 98.88 285 VAL A CA 1
ATOM 2177 C C . VAL A 1 285 ? -10.210 -0.731 -8.318 1.00 98.88 285 VAL A C 1
ATOM 2179 O O . VAL A 1 285 ? -9.647 0.230 -8.839 1.00 98.88 285 VAL A O 1
ATOM 2182 N N . VAL A 1 286 ? -10.037 -1.072 -7.045 1.00 98.81 286 VAL A N 1
ATOM 2183 C CA . VAL A 1 286 ? -8.972 -0.528 -6.211 1.00 98.81 286 VAL A CA 1
ATOM 2184 C C . VAL A 1 286 ? -7.889 -1.580 -6.018 1.00 98.81 286 VAL A C 1
ATOM 2186 O O . VAL A 1 286 ? -8.188 -2.743 -5.752 1.00 98.81 286 VAL A O 1
ATOM 2189 N N . THR A 1 287 ? -6.629 -1.179 -6.141 1.00 98.75 287 THR A N 1
ATOM 2190 C CA . THR A 1 287 ? -5.472 -1.974 -5.723 1.00 98.75 287 THR A CA 1
ATOM 2191 C C . THR A 1 287 ? -4.760 -1.243 -4.597 1.00 98.75 287 THR A C 1
ATOM 2193 O O . THR A 1 287 ? -4.390 -0.081 -4.752 1.00 98.75 287 THR A O 1
ATOM 2196 N N . VAL A 1 288 ? -4.583 -1.913 -3.460 1.00 98.56 288 VAL A N 1
ATOM 2197 C CA . VAL A 1 288 ? -3.883 -1.375 -2.289 1.00 98.56 288 VAL A CA 1
ATOM 2198 C C . VAL A 1 288 ? -2.644 -2.221 -2.024 1.00 98.56 288 VAL A C 1
ATOM 2200 O O . VAL A 1 288 ? -2.730 -3.447 -2.002 1.00 98.56 288 VAL A O 1
ATOM 2203 N N . GLN A 1 289 ? -1.498 -1.572 -1.834 1.00 97.31 289 GLN A N 1
ATOM 2204 C CA . GLN A 1 289 ? -0.224 -2.221 -1.501 1.00 97.31 289 GLN A CA 1
ATOM 2205 C C . GLN A 1 289 ? 0.653 -1.301 -0.649 1.00 97.31 289 GLN A C 1
ATOM 2207 O O . GLN A 1 289 ? 0.353 -0.116 -0.523 1.00 97.31 289 GLN A O 1
ATOM 2212 N N . SER A 1 290 ? 1.735 -1.800 -0.058 1.00 94.81 290 SER A N 1
ATOM 2213 C CA . SER A 1 290 ? 2.737 -0.937 0.566 1.00 94.81 290 SER A CA 1
ATOM 2214 C C . SER A 1 290 ? 3.534 -0.161 -0.473 1.00 94.81 290 SER A C 1
ATOM 2216 O O . SER A 1 290 ? 3.826 -0.647 -1.563 1.00 94.81 290 SER A O 1
ATOM 2218 N N . ALA A 1 291 ? 3.935 1.040 -0.078 1.00 93.00 291 ALA A N 1
ATOM 2219 C CA . ALA A 1 291 ? 5.065 1.739 -0.647 1.00 93.00 291 ALA A CA 1
ATOM 2220 C C . ALA A 1 291 ? 6.022 2.146 0.479 1.00 93.00 291 ALA A C 1
ATOM 2222 O O . ALA A 1 291 ? 5.682 2.957 1.346 1.00 93.00 291 ALA A O 1
ATOM 2223 N N . ASP A 1 292 ? 7.221 1.567 0.487 1.00 86.44 292 ASP A N 1
ATOM 2224 C CA . ASP A 1 292 ? 8.322 2.003 1.359 1.00 86.44 292 ASP A CA 1
ATOM 2225 C C . ASP A 1 292 ? 8.999 3.260 0.799 1.00 86.44 292 ASP A C 1
ATOM 2227 O O . ASP A 1 292 ? 9.425 4.175 1.514 1.00 86.44 292 ASP A O 1
ATOM 2231 N N . THR A 1 293 ? 9.046 3.331 -0.525 1.00 88.12 293 THR A N 1
ATOM 2232 C CA . THR A 1 293 ? 9.696 4.384 -1.277 1.00 88.12 293 THR A CA 1
ATOM 2233 C C . THR A 1 293 ? 8.845 4.788 -2.469 1.00 88.12 293 THR A C 1
ATOM 2235 O O . THR A 1 293 ? 8.186 3.971 -3.104 1.00 88.12 293 THR A O 1
ATOM 2238 N N . ILE A 1 294 ? 8.890 6.081 -2.784 1.00 92.31 294 ILE A N 1
ATOM 2239 C CA . ILE A 1 294 ? 8.583 6.592 -4.116 1.00 92.31 294 ILE A CA 1
ATOM 2240 C C . ILE A 1 294 ? 9.783 7.430 -4.527 1.00 92.31 294 ILE A C 1
ATOM 2242 O O . ILE A 1 294 ? 10.201 8.327 -3.787 1.00 92.31 294 ILE A O 1
ATOM 2246 N N . SER A 1 295 ? 10.340 7.107 -5.687 1.00 93.56 295 SER A N 1
ATOM 2247 C CA . SER A 1 295 ? 11.524 7.743 -6.239 1.00 93.56 295 SER A CA 1
ATOM 2248 C C . SER A 1 295 ? 11.297 9.232 -6.481 1.00 93.56 295 SER A C 1
ATOM 2250 O O . SER A 1 295 ? 10.173 9.709 -6.677 1.00 93.56 295 SER A O 1
ATOM 2252 N N . HIS A 1 296 ? 12.388 9.986 -6.598 1.00 89.44 296 HIS A N 1
ATOM 2253 C CA . HIS A 1 296 ? 12.303 11.267 -7.294 1.00 89.44 296 HIS A CA 1
ATOM 2254 C C . HIS A 1 296 ? 11.812 11.041 -8.729 1.00 89.44 296 HIS A C 1
ATOM 2256 O O . HIS A 1 296 ? 12.180 10.053 -9.371 1.00 89.44 296 HIS A O 1
ATOM 2262 N N . SER A 1 297 ? 11.001 11.967 -9.252 1.00 93.44 297 SER A N 1
ATOM 2263 C CA . SER A 1 297 ? 10.588 11.882 -10.652 1.00 93.44 297 SER A CA 1
ATOM 2264 C C . SER A 1 297 ? 11.809 12.048 -11.556 1.00 93.44 297 SER A C 1
ATOM 2266 O O . SER A 1 297 ? 12.496 13.073 -11.466 1.00 93.44 297 SER A O 1
ATOM 2268 N N . PHE A 1 298 ? 12.044 11.108 -12.461 1.00 97.06 298 PHE A N 1
ATOM 2269 C CA . PHE A 1 298 ? 13.175 11.146 -13.386 1.00 97.06 298 PHE A CA 1
ATOM 2270 C C . PHE A 1 298 ? 12.712 11.450 -14.811 1.00 97.06 298 PHE A C 1
ATOM 2272 O O . PHE A 1 298 ? 11.570 11.181 -15.182 1.00 97.06 298 PHE A O 1
ATOM 2279 N N . LEU A 1 299 ? 13.592 12.082 -15.587 1.00 97.25 299 LEU A N 1
ATOM 2280 C CA . LEU A 1 299 ? 13.337 12.483 -16.969 1.00 97.25 299 LEU A CA 1
ATOM 2281 C C . LEU A 1 299 ? 13.861 11.418 -17.933 1.00 97.25 299 LEU A C 1
ATOM 2283 O O . LEU A 1 299 ? 14.888 10.796 -17.680 1.00 97.25 299 LEU A O 1
ATOM 2287 N N . THR A 1 300 ? 13.159 11.243 -19.049 1.00 97.62 300 THR A N 1
ATOM 2288 C CA . THR A 1 300 ? 13.562 10.364 -20.153 1.00 97.62 300 THR A CA 1
ATOM 2289 C C . THR A 1 300 ? 13.418 11.100 -21.479 1.00 97.62 300 THR A C 1
ATOM 2291 O O . THR A 1 300 ? 12.518 11.923 -21.621 1.00 97.62 300 THR A O 1
ATOM 2294 N N . GLU A 1 301 ? 14.297 10.855 -22.445 1.00 96.81 301 GLU A N 1
ATOM 2295 C CA . GLU A 1 301 ? 14.318 11.601 -23.707 1.00 96.81 301 GLU A CA 1
ATOM 2296 C C . GLU A 1 301 ? 14.846 10.763 -24.872 1.00 96.81 301 GLU A C 1
ATOM 2298 O O . GLU A 1 301 ? 15.551 9.768 -24.674 1.00 96.81 301 GLU A O 1
ATOM 2303 N N . GLY A 1 302 ? 14.536 11.208 -26.091 1.00 97.00 302 GLY A N 1
ATOM 2304 C CA . GLY A 1 302 ? 14.977 10.575 -27.329 1.00 97.00 302 GLY A CA 1
ATOM 2305 C C . GLY A 1 302 ? 14.028 9.472 -27.821 1.00 97.00 302 GLY A C 1
ATOM 2306 O O . GLY A 1 302 ? 12.838 9.500 -27.521 1.00 97.00 302 GLY A O 1
ATOM 2307 N N . PRO A 1 303 ? 14.520 8.514 -28.627 1.00 97.62 303 PRO A N 1
ATOM 2308 C CA . PRO A 1 303 ? 13.699 7.415 -29.137 1.00 97.62 303 PRO A CA 1
ATOM 2309 C C . PRO A 1 303 ? 13.331 6.416 -28.029 1.00 97.62 303 PRO A C 1
ATOM 2311 O O . PRO A 1 303 ? 13.975 6.380 -26.981 1.00 97.62 303 PRO A O 1
ATOM 2314 N N . ALA A 1 304 ? 12.345 5.550 -28.282 1.00 98.31 304 ALA A N 1
ATOM 2315 C CA . ALA A 1 304 ? 11.816 4.577 -27.316 1.00 98.31 304 ALA A CA 1
ATOM 2316 C C . ALA A 1 304 ? 12.892 3.782 -26.550 1.00 98.31 304 ALA A C 1
ATOM 2318 O O . ALA A 1 304 ? 12.826 3.662 -25.329 1.00 98.31 304 ALA A O 1
ATOM 2319 N N . GLU A 1 305 ? 13.937 3.303 -27.228 1.00 98.06 305 GLU A N 1
ATOM 2320 C CA . GLU A 1 305 ? 15.021 2.561 -26.570 1.00 98.06 305 GLU A CA 1
ATOM 2321 C C . GLU A 1 305 ? 15.826 3.425 -25.579 1.00 98.06 305 GLU A C 1
ATOM 2323 O O . GLU A 1 305 ? 16.286 2.937 -24.549 1.00 98.06 305 GLU A O 1
ATOM 2328 N N . SER A 1 306 ? 15.967 4.728 -25.844 1.00 98.31 306 SER A N 1
ATOM 2329 C CA . SER A 1 306 ? 16.594 5.671 -24.910 1.00 98.31 306 SER A CA 1
ATOM 2330 C C . SER A 1 306 ? 15.759 5.824 -23.636 1.00 98.31 306 SER A C 1
ATOM 2332 O O . SER A 1 306 ? 16.306 5.756 -22.533 1.00 98.31 306 SER A O 1
ATOM 2334 N N . HIS A 1 307 ? 14.431 5.927 -23.774 1.00 98.56 307 HIS A N 1
ATOM 2335 C CA . HIS A 1 307 ? 13.514 5.909 -22.633 1.00 98.56 307 HIS A CA 1
ATOM 2336 C C . HIS A 1 307 ? 13.668 4.619 -21.818 1.00 98.56 307 HIS A C 1
ATOM 2338 O O . HIS A 1 307 ? 13.860 4.690 -20.605 1.00 98.56 307 HIS A O 1
ATOM 2344 N N . LEU A 1 308 ? 13.658 3.455 -22.476 1.00 98.69 308 LEU A N 1
ATOM 2345 C CA . LEU A 1 308 ? 13.811 2.154 -21.820 1.00 98.69 308 LEU A CA 1
ATOM 2346 C C . LEU A 1 308 ? 15.154 2.018 -21.089 1.00 98.69 308 LEU A C 1
ATOM 2348 O O . LEU A 1 308 ? 15.170 1.599 -19.933 1.00 98.69 308 LEU A O 1
ATOM 2352 N N . ARG A 1 309 ? 16.270 2.440 -21.705 1.00 98.56 309 ARG A N 1
ATOM 2353 C CA . ARG A 1 309 ? 17.603 2.434 -21.067 1.00 98.56 309 ARG A CA 1
ATOM 2354 C C . ARG A 1 309 ? 17.625 3.237 -19.776 1.00 98.56 309 ARG A C 1
ATOM 2356 O O . ARG A 1 309 ? 18.149 2.757 -18.773 1.00 98.56 309 ARG A O 1
ATOM 2363 N N . VAL A 1 310 ? 17.054 4.440 -19.789 1.00 98.38 310 VAL A N 1
ATOM 2364 C CA . VAL A 1 310 ? 16.988 5.268 -18.581 1.00 98.38 310 VAL A CA 1
ATOM 2365 C C . VAL A 1 310 ? 16.057 4.633 -17.550 1.00 98.38 310 VAL A C 1
ATOM 2367 O O . VAL A 1 310 ? 16.455 4.520 -16.397 1.00 98.38 310 VAL A O 1
ATOM 2370 N N . ILE A 1 311 ? 14.875 4.148 -17.947 1.00 98.56 311 ILE A N 1
ATOM 2371 C CA . ILE A 1 311 ? 13.945 3.459 -17.037 1.00 98.56 311 ILE A CA 1
ATOM 2372 C C . ILE A 1 311 ? 14.634 2.278 -16.347 1.00 98.56 311 ILE A C 1
ATOM 2374 O O . ILE A 1 311 ? 14.607 2.210 -15.125 1.00 98.56 311 ILE A O 1
ATOM 2378 N N . ALA A 1 312 ? 15.298 1.385 -17.085 1.00 98.31 312 ALA A N 1
ATOM 2379 C CA . ALA A 1 312 ? 15.966 0.229 -16.488 1.00 98.31 312 ALA A CA 1
ATOM 2380 C C . ALA A 1 312 ? 17.089 0.628 -15.523 1.00 98.31 312 ALA A C 1
ATOM 2382 O O . ALA A 1 312 ? 17.225 0.023 -14.461 1.00 98.31 312 ALA A O 1
ATOM 2383 N N . ARG A 1 313 ? 17.854 1.679 -15.846 1.00 97.56 313 ARG A N 1
ATOM 2384 C CA . ARG A 1 313 ? 18.875 2.219 -14.939 1.00 97.56 313 ARG A CA 1
ATOM 2385 C C . ARG A 1 313 ? 18.259 2.752 -13.645 1.00 97.56 313 ARG A C 1
ATOM 2387 O O . ARG A 1 313 ? 18.781 2.476 -12.572 1.00 97.56 313 ARG A O 1
ATOM 2394 N N . GLU A 1 314 ? 17.170 3.513 -13.732 1.00 97.38 314 GLU A N 1
ATOM 2395 C CA . GLU A 1 314 ? 16.500 4.063 -12.547 1.00 97.38 314 GLU A CA 1
ATOM 2396 C C . GLU A 1 314 ? 15.800 2.971 -11.725 1.00 97.38 314 GLU A C 1
ATOM 2398 O O . GLU A 1 314 ? 15.829 3.026 -10.500 1.00 97.38 314 GLU A O 1
ATOM 2403 N N . VAL A 1 315 ? 15.251 1.938 -12.376 1.00 96.81 315 VAL A N 1
ATOM 2404 C CA . VAL A 1 315 ? 14.703 0.744 -11.711 1.00 96.81 315 VAL A CA 1
ATOM 2405 C C . VAL A 1 315 ? 15.800 -0.008 -10.962 1.00 96.81 315 VAL A C 1
ATOM 2407 O O . VAL A 1 315 ? 15.613 -0.334 -9.793 1.00 96.81 315 VAL A O 1
ATOM 2410 N N . ALA A 1 316 ? 16.963 -0.224 -11.583 1.00 95.75 316 ALA A N 1
ATOM 2411 C CA . ALA A 1 316 ? 18.107 -0.828 -10.904 1.00 95.75 316 ALA A CA 1
ATOM 2412 C C . ALA A 1 316 ? 18.577 0.021 -9.714 1.00 95.75 316 ALA A C 1
ATOM 2414 O O . ALA A 1 316 ? 18.868 -0.523 -8.652 1.00 95.75 316 ALA A O 1
ATOM 2415 N N . ARG A 1 317 ? 18.603 1.352 -9.874 1.00 93.94 317 ARG A N 1
ATOM 2416 C CA . ARG A 1 317 ? 19.011 2.294 -8.825 1.00 93.94 317 ARG A CA 1
ATOM 2417 C C . ARG A 1 317 ? 18.079 2.264 -7.614 1.00 93.94 317 ARG A C 1
ATOM 2419 O O . ARG A 1 317 ? 18.581 2.165 -6.500 1.00 93.94 317 ARG A O 1
ATOM 2426 N N . GLU A 1 318 ? 16.762 2.335 -7.815 1.00 93.62 318 GLU A N 1
ATOM 2427 C CA . GLU A 1 318 ? 15.830 2.372 -6.678 1.00 93.62 318 GLU A CA 1
ATOM 2428 C C . GLU A 1 318 ? 15.576 1.003 -6.054 1.00 93.62 318 GLU A C 1
ATOM 2430 O O . GLU A 1 318 ? 15.463 0.907 -4.834 1.00 93.62 318 GLU A O 1
ATOM 2435 N N . LEU A 1 319 ? 15.472 -0.059 -6.859 1.00 92.19 319 LEU A N 1
ATOM 2436 C CA . LEU A 1 319 ? 15.078 -1.377 -6.351 1.00 92.19 319 LEU A CA 1
ATOM 2437 C C . LEU A 1 319 ? 16.278 -2.239 -5.943 1.00 92.19 319 LEU A C 1
ATOM 2439 O O . LEU A 1 319 ? 16.135 -3.102 -5.078 1.00 92.19 319 LEU A O 1
ATOM 2443 N N . GLY A 1 320 ? 17.463 -1.991 -6.511 1.00 83.88 320 GLY A N 1
ATOM 2444 C CA . GLY A 1 320 ? 18.633 -2.861 -6.378 1.00 83.88 320 GLY A CA 1
ATOM 2445 C C . GLY A 1 320 ? 19.204 -3.018 -4.964 1.00 83.88 320 GLY A C 1
ATOM 2446 O O . GLY A 1 320 ? 19.866 -4.006 -4.689 1.00 83.88 320 GLY A O 1
ATOM 2447 N N . GLY A 1 321 ? 18.935 -2.101 -4.034 1.00 70.56 321 GLY A N 1
ATOM 2448 C CA . GLY A 1 321 ? 19.399 -2.243 -2.644 1.00 70.56 321 GLY A CA 1
ATOM 2449 C C . GLY A 1 321 ? 18.357 -2.823 -1.686 1.00 70.56 321 GLY A C 1
ATOM 2450 O O . GLY A 1 321 ? 18.692 -3.578 -0.777 1.00 70.56 321 GLY A O 1
ATOM 2451 N N . ASN A 1 322 ? 17.088 -2.462 -1.880 1.00 70.31 322 ASN A N 1
ATOM 2452 C CA . ASN A 1 322 ? 16.052 -2.632 -0.858 1.00 70.31 322 ASN A CA 1
ATOM 2453 C C . ASN A 1 322 ? 15.030 -3.717 -1.205 1.00 70.31 322 ASN A C 1
ATOM 2455 O O . ASN A 1 322 ? 14.490 -4.358 -0.303 1.00 70.31 322 ASN A O 1
ATOM 2459 N N . LEU A 1 323 ? 14.772 -3.964 -2.495 1.00 80.69 323 LEU A N 1
ATOM 2460 C CA . LEU A 1 323 ? 13.710 -4.885 -2.898 1.00 80.69 323 LEU A CA 1
ATOM 2461 C C . LEU A 1 323 ? 14.074 -6.353 -2.635 1.00 80.69 323 LEU A C 1
ATOM 2463 O O . LEU A 1 323 ? 13.186 -7.168 -2.406 1.00 80.69 323 LEU A O 1
ATOM 2467 N N . LEU A 1 324 ? 15.364 -6.694 -2.570 1.00 78.56 324 LEU A N 1
ATOM 2468 C CA . LEU A 1 324 ? 15.789 -8.047 -2.202 1.00 78.56 324 LEU A CA 1
ATOM 2469 C C . LEU A 1 324 ? 15.326 -8.434 -0.794 1.00 78.56 324 LEU A C 1
ATOM 2471 O O . LEU A 1 324 ? 14.890 -9.560 -0.579 1.00 78.56 324 LEU A O 1
ATOM 2475 N N . VAL A 1 325 ? 15.369 -7.500 0.162 1.00 75.88 325 VAL A N 1
ATOM 2476 C CA . VAL A 1 325 ? 14.859 -7.742 1.520 1.00 75.88 325 VAL A CA 1
ATOM 2477 C C . VAL A 1 325 ? 13.365 -8.067 1.459 1.00 75.88 325 VAL A C 1
ATOM 2479 O O . VAL A 1 325 ? 12.904 -9.003 2.108 1.00 75.88 325 VAL A O 1
ATOM 2482 N N . ALA A 1 326 ? 12.605 -7.364 0.620 1.00 81.44 326 ALA A N 1
ATOM 2483 C CA . ALA A 1 326 ? 11.205 -7.697 0.385 1.00 81.44 326 ALA A CA 1
ATOM 2484 C C . ALA A 1 326 ? 11.031 -9.101 -0.225 1.00 81.44 326 ALA A C 1
ATOM 2486 O O . ALA A 1 326 ? 10.192 -9.864 0.244 1.00 81.44 326 ALA A O 1
ATOM 2487 N N . MET A 1 327 ? 11.846 -9.460 -1.220 1.00 84.25 327 MET A N 1
ATOM 2488 C CA . MET A 1 327 ? 11.774 -10.745 -1.925 1.00 84.25 327 MET A CA 1
ATOM 2489 C C . MET A 1 327 ? 12.149 -11.949 -1.053 1.00 84.25 327 MET A C 1
ATOM 2491 O O . MET A 1 327 ? 11.458 -12.963 -1.112 1.00 84.25 327 MET A O 1
ATOM 2495 N N . GLU A 1 328 ? 13.215 -11.831 -0.257 1.00 86.25 328 GLU A N 1
ATOM 2496 C CA . GLU A 1 328 ? 13.859 -12.966 0.418 1.00 86.25 328 GLU A CA 1
ATOM 2497 C C . GLU A 1 328 ? 13.684 -12.960 1.939 1.00 86.25 328 GLU A C 1
ATOM 2499 O O . GLU A 1 328 ? 13.576 -14.022 2.544 1.00 86.25 328 GLU A O 1
ATOM 2504 N N . HIS A 1 329 ? 13.626 -11.787 2.577 1.00 81.25 329 HIS A N 1
ATOM 2505 C CA . HIS A 1 329 ? 13.458 -11.706 4.031 1.00 81.25 329 HIS A CA 1
ATOM 2506 C C . HIS A 1 329 ? 11.985 -11.641 4.440 1.00 81.25 329 HIS A C 1
ATOM 2508 O O . HIS A 1 329 ? 11.549 -12.375 5.325 1.00 81.25 329 HIS A O 1
ATOM 2514 N N . PHE A 1 330 ? 11.202 -10.770 3.800 1.00 82.06 330 PHE A N 1
ATOM 2515 C CA . PHE A 1 330 ? 9.755 -10.701 4.035 1.00 82.06 330 PHE A CA 1
ATOM 2516 C C . PHE A 1 330 ? 8.991 -11.728 3.195 1.00 82.06 330 PHE A C 1
ATOM 2518 O O . PHE A 1 330 ? 7.905 -12.169 3.583 1.00 82.06 330 PHE A O 1
ATOM 2525 N N . GLY A 1 331 ? 9.586 -12.161 2.084 1.00 79.19 331 GLY A N 1
ATOM 2526 C CA . GLY A 1 331 ? 9.033 -13.177 1.205 1.00 79.19 331 GLY A CA 1
ATOM 2527 C C . GLY A 1 331 ? 7.802 -12.701 0.438 1.00 79.19 331 GLY A C 1
ATOM 2528 O O . GLY A 1 331 ? 7.354 -11.555 0.533 1.00 79.19 331 GLY A O 1
ATOM 2529 N N . GLY A 1 332 ? 7.199 -13.646 -0.282 1.00 79.25 332 GLY A N 1
ATOM 2530 C CA . GLY A 1 332 ? 5.944 -13.419 -0.997 1.00 79.25 332 GLY A CA 1
ATOM 2531 C C . GLY A 1 332 ? 6.143 -12.743 -2.337 1.00 79.25 332 GLY A C 1
ATOM 2532 O O . GLY A 1 332 ? 7.270 -12.519 -2.769 1.00 79.25 332 GLY A O 1
ATOM 2533 N N . HIS A 1 333 ? 5.039 -12.457 -3.021 1.00 86.88 333 HIS A N 1
ATOM 2534 C CA . HIS A 1 333 ? 5.044 -11.732 -4.287 1.00 86.88 333 HIS A CA 1
ATOM 2535 C C . HIS A 1 333 ? 5.443 -10.266 -4.056 1.00 86.88 333 HIS A C 1
ATOM 2537 O O . HIS A 1 333 ? 4.937 -9.647 -3.123 1.00 86.88 333 HIS A O 1
ATOM 2543 N N . VAL A 1 334 ? 6.335 -9.722 -4.892 1.00 91.81 334 VAL A N 1
ATOM 2544 C CA . VAL A 1 334 ? 6.663 -8.289 -4.884 1.00 91.81 334 VAL A CA 1
ATOM 2545 C C . VAL A 1 334 ? 6.050 -7.625 -6.100 1.00 91.81 334 VAL A C 1
ATOM 2547 O O . VAL A 1 334 ? 5.947 -8.240 -7.159 1.00 91.81 334 VAL A O 1
ATOM 2550 N N . SER A 1 335 ? 5.633 -6.378 -5.925 1.00 94.69 335 SER A N 1
ATOM 2551 C CA . SER A 1 335 ? 4.764 -5.696 -6.885 1.00 94.69 335 SER A CA 1
ATOM 2552 C C . SER A 1 335 ? 5.114 -4.204 -7.063 1.00 94.69 335 SER A C 1
ATOM 2554 O O . SER A 1 335 ? 4.245 -3.337 -6.923 1.00 94.69 335 SER A O 1
ATOM 2556 N N . PRO A 1 336 ? 6.393 -3.847 -7.313 1.00 96.44 336 PRO A N 1
ATOM 2557 C CA . PRO A 1 336 ? 6.789 -2.449 -7.466 1.00 96.44 336 PRO A CA 1
ATOM 2558 C C . PRO A 1 336 ? 6.065 -1.777 -8.640 1.00 96.44 336 PRO A C 1
ATOM 2560 O O . PRO A 1 336 ? 5.747 -2.415 -9.643 1.00 96.44 336 PRO A O 1
ATOM 2563 N N . VAL A 1 337 ? 5.845 -0.465 -8.537 1.00 98.12 337 VAL A N 1
ATOM 2564 C CA . VAL A 1 337 ? 5.127 0.324 -9.553 1.00 98.12 337 VAL A CA 1
ATOM 2565 C C . VAL A 1 337 ? 6.097 1.177 -10.341 1.00 98.12 337 VAL A C 1
ATOM 2567 O O . VAL A 1 337 ? 6.829 1.977 -9.768 1.00 98.12 337 VAL A O 1
ATOM 2570 N N . LEU A 1 338 ? 6.033 1.082 -11.662 1.00 98.50 338 LEU A N 1
ATOM 2571 C CA . LEU A 1 338 ? 6.567 2.058 -12.595 1.00 98.50 338 LEU A CA 1
ATOM 2572 C C . LEU A 1 338 ? 5.427 2.967 -13.068 1.00 98.50 338 LEU A C 1
ATOM 2574 O O . LEU A 1 338 ? 4.564 2.562 -13.851 1.00 98.50 338 LEU A O 1
ATOM 2578 N N . GLY A 1 339 ? 5.435 4.210 -12.595 1.00 98.44 339 GLY A N 1
ATOM 2579 C CA . GLY A 1 339 ? 4.526 5.245 -13.068 1.00 98.44 339 GLY A CA 1
ATOM 2580 C C . GLY A 1 339 ? 5.066 5.894 -14.336 1.00 98.44 339 GLY A C 1
ATOM 2581 O O . GLY A 1 339 ? 6.142 6.498 -14.301 1.00 98.44 339 GLY A O 1
ATOM 2582 N N . LEU A 1 340 ? 4.322 5.794 -15.437 1.00 98.44 340 LEU A N 1
ATOM 2583 C CA . LEU A 1 340 ? 4.665 6.415 -16.717 1.00 98.44 340 LEU A CA 1
ATOM 2584 C C . LEU A 1 340 ? 3.669 7.514 -17.059 1.00 98.44 340 LEU A C 1
ATOM 2586 O O . LEU A 1 340 ? 2.464 7.354 -16.907 1.00 98.44 340 LEU A O 1
ATOM 2590 N N . THR A 1 341 ? 4.172 8.615 -17.593 1.00 98.44 341 THR A N 1
ATOM 2591 C CA . THR A 1 341 ? 3.313 9.642 -18.193 1.00 98.44 341 THR A CA 1
ATOM 2592 C C . THR A 1 341 ? 2.700 9.150 -19.507 1.00 98.44 341 THR A C 1
ATOM 2594 O O . THR A 1 341 ? 3.363 8.389 -20.222 1.00 98.44 341 THR A O 1
ATOM 2597 N N . PRO A 1 342 ? 1.486 9.611 -19.880 1.00 98.50 342 PRO A N 1
ATOM 2598 C CA . PRO A 1 342 ? 0.874 9.269 -21.166 1.00 98.50 342 PRO A CA 1
ATOM 2599 C C . PRO A 1 342 ? 1.801 9.494 -22.369 1.00 98.50 342 PRO A C 1
ATOM 2601 O O . PRO A 1 342 ? 1.887 8.632 -23.240 1.00 98.50 342 PRO A O 1
ATOM 2604 N N . LEU A 1 343 ? 2.589 10.581 -22.376 1.00 98.44 343 LEU A N 1
ATOM 2605 C CA . LEU A 1 343 ? 3.598 10.836 -23.412 1.00 98.44 343 LEU A CA 1
ATOM 2606 C C . LEU A 1 343 ? 4.623 9.701 -23.534 1.00 98.44 343 LEU A C 1
ATOM 2608 O O . LEU A 1 343 ? 4.894 9.233 -24.636 1.00 98.44 343 LEU A O 1
ATOM 2612 N N . VAL A 1 344 ? 5.217 9.270 -22.416 1.00 98.62 344 VAL A N 1
ATOM 2613 C CA . VAL A 1 344 ? 6.261 8.233 -22.427 1.00 98.62 344 VAL A CA 1
ATOM 2614 C C . VAL A 1 344 ? 5.668 6.890 -22.832 1.00 98.62 344 VAL A C 1
ATOM 2616 O O . VAL A 1 344 ? 6.235 6.217 -23.688 1.00 98.62 344 VAL A O 1
ATOM 2619 N N . ALA A 1 345 ? 4.509 6.524 -22.278 1.00 98.62 345 ALA A N 1
ATOM 2620 C CA . ALA A 1 345 ? 3.801 5.312 -22.681 1.00 98.62 345 ALA A CA 1
ATOM 2621 C C . ALA A 1 345 ? 3.480 5.332 -24.187 1.00 98.62 345 ALA A C 1
ATOM 2623 O O . ALA A 1 345 ? 3.729 4.350 -24.885 1.00 98.62 345 ALA A O 1
ATOM 2624 N N . GLY A 1 346 ? 3.007 6.470 -24.708 1.00 98.56 346 GLY A N 1
ATOM 2625 C CA . GLY A 1 346 ? 2.713 6.671 -26.126 1.00 98.56 346 GLY A CA 1
ATOM 2626 C C . GLY A 1 346 ? 3.937 6.516 -27.032 1.00 98.56 346 GLY A C 1
ATOM 2627 O O . GLY A 1 346 ? 3.849 5.825 -28.043 1.00 98.56 346 GLY A O 1
ATOM 2628 N N . ILE A 1 347 ? 5.092 7.082 -26.656 1.00 98.62 347 ILE A N 1
ATOM 2629 C CA . ILE A 1 347 ? 6.360 6.916 -27.398 1.00 98.62 347 ILE A CA 1
ATOM 2630 C C . ILE A 1 347 ? 6.752 5.435 -27.490 1.00 98.62 347 ILE A C 1
ATOM 2632 O O . ILE A 1 347 ? 7.154 4.963 -28.555 1.00 98.62 347 ILE A O 1
ATOM 2636 N N . LEU A 1 348 ? 6.624 4.689 -26.388 1.00 98.81 348 LEU A N 1
ATOM 2637 C CA . LEU A 1 348 ? 6.947 3.260 -26.352 1.00 98.81 348 LEU A CA 1
ATOM 2638 C C . LEU A 1 348 ? 5.975 2.444 -27.217 1.00 98.81 348 LEU A C 1
ATOM 2640 O O . LEU A 1 348 ? 6.413 1.639 -28.037 1.00 98.81 348 LEU A O 1
ATOM 2644 N N . ALA A 1 349 ? 4.672 2.697 -27.097 1.00 98.69 349 ALA A N 1
ATOM 2645 C CA . ALA A 1 349 ? 3.653 2.003 -27.879 1.00 98.69 349 ALA A CA 1
ATOM 2646 C C . ALA A 1 349 ? 3.761 2.288 -29.388 1.00 98.69 349 ALA A C 1
ATOM 2648 O O . ALA A 1 349 ? 3.651 1.366 -30.193 1.00 98.69 349 ALA A O 1
ATOM 2649 N N . GLN A 1 350 ? 4.044 3.533 -29.788 1.00 98.56 350 GLN A N 1
ATOM 2650 C CA . GLN A 1 350 ? 4.266 3.901 -31.196 1.00 98.56 350 GLN A CA 1
ATOM 2651 C C . GLN A 1 350 ? 5.492 3.210 -31.802 1.00 98.56 350 GLN A C 1
ATOM 2653 O O . GLN A 1 350 ? 5.506 2.918 -32.995 1.00 98.56 350 GLN A O 1
ATOM 2658 N N . ALA A 1 351 ? 6.505 2.914 -30.986 1.00 98.56 351 ALA A N 1
ATOM 2659 C CA . ALA A 1 351 ? 7.660 2.116 -31.390 1.00 98.56 351 ALA A CA 1
ATOM 2660 C C . ALA A 1 351 ? 7.392 0.595 -31.380 1.00 98.56 351 ALA A C 1
ATOM 2662 O O . ALA A 1 351 ? 8.310 -0.181 -31.637 1.00 98.56 351 ALA A O 1
ATOM 2663 N N . GLY A 1 352 ? 6.155 0.170 -31.100 1.00 98.50 352 GLY A N 1
ATOM 2664 C CA . GLY A 1 352 ? 5.717 -1.225 -31.148 1.00 98.50 352 GLY A CA 1
ATOM 2665 C C . GLY A 1 352 ? 5.831 -1.996 -29.832 1.00 98.50 352 GLY A C 1
ATOM 2666 O O . GLY A 1 352 ? 5.564 -3.193 -29.834 1.00 98.50 352 GLY A O 1
ATOM 2667 N N . TYR A 1 353 ? 6.200 -1.355 -28.716 1.00 98.75 353 TYR A N 1
ATOM 2668 C CA . TYR A 1 353 ? 6.298 -2.039 -27.423 1.00 98.75 353 TYR A CA 1
ATOM 2669 C C . TYR A 1 353 ? 4.919 -2.203 -26.771 1.00 98.75 353 TYR A C 1
ATOM 2671 O O . TYR A 1 353 ? 4.207 -1.226 -26.515 1.00 98.75 353 TYR A O 1
ATOM 2679 N N . SER A 1 354 ? 4.560 -3.440 -26.433 1.00 98.38 354 SER A N 1
ATOM 2680 C CA . SER A 1 354 ? 3.469 -3.715 -25.496 1.00 98.38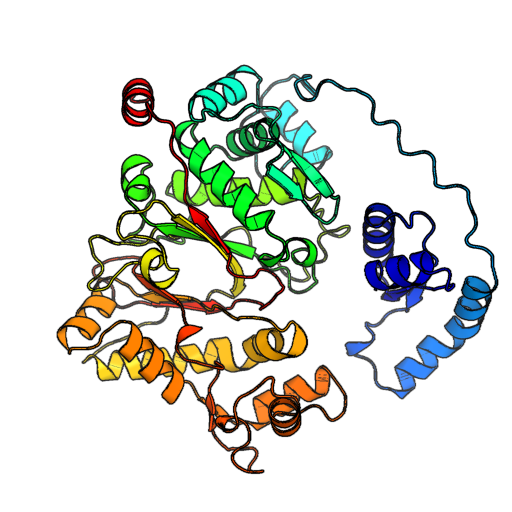 354 SER A CA 1
ATOM 2681 C C . SER A 1 354 ? 3.901 -3.445 -24.047 1.00 98.38 354 SER A C 1
ATOM 2683 O O . SER A 1 354 ? 5.092 -3.329 -23.745 1.00 98.38 354 SER A O 1
ATOM 2685 N N . LYS A 1 355 ? 2.933 -3.387 -23.120 1.00 97.25 355 LYS A N 1
ATOM 2686 C CA . LYS A 1 355 ? 3.211 -3.268 -21.679 1.00 97.25 355 LYS A CA 1
ATOM 2687 C C . LYS A 1 355 ? 4.117 -4.414 -21.186 1.00 97.25 355 LYS A C 1
ATOM 2689 O O . LYS A 1 355 ? 5.039 -4.166 -20.412 1.00 97.25 355 LYS A O 1
ATOM 2694 N N . ASP A 1 356 ? 3.923 -5.634 -21.691 1.00 98.25 356 ASP A N 1
ATOM 2695 C CA . ASP A 1 356 ? 4.740 -6.803 -21.335 1.00 98.25 356 ASP A CA 1
ATOM 2696 C C . ASP A 1 356 ? 6.147 -6.756 -21.942 1.00 98.25 356 ASP A C 1
ATOM 2698 O O . ASP A 1 356 ? 7.109 -7.171 -21.289 1.00 98.25 356 ASP A O 1
ATOM 2702 N N . ASP A 1 357 ? 6.303 -6.191 -23.144 1.00 98.62 357 ASP A N 1
ATOM 2703 C CA . ASP A 1 357 ? 7.631 -5.970 -23.728 1.00 98.62 357 ASP A CA 1
ATOM 2704 C C . ASP A 1 357 ? 8.440 -4.990 -22.878 1.00 98.62 357 ASP A C 1
ATOM 2706 O O . ASP A 1 357 ? 9.618 -5.231 -22.625 1.00 98.62 357 ASP A O 1
ATOM 2710 N N . VAL A 1 358 ? 7.812 -3.919 -22.373 1.00 98.69 358 VAL A N 1
ATOM 2711 C CA . VAL A 1 358 ? 8.466 -2.966 -21.461 1.00 98.69 358 VAL A CA 1
ATOM 2712 C C . VAL A 1 358 ? 8.904 -3.663 -20.172 1.00 98.69 358 VAL A C 1
ATOM 2714 O O . VAL A 1 358 ? 10.068 -3.539 -19.783 1.00 98.69 358 VAL A O 1
ATOM 2717 N N . LYS A 1 359 ? 8.014 -4.437 -19.531 1.00 98.56 359 LYS A N 1
ATOM 2718 C CA . LYS A 1 359 ? 8.333 -5.211 -18.316 1.00 98.56 359 LYS A CA 1
ATOM 2719 C C . LYS A 1 359 ? 9.521 -6.152 -18.544 1.00 98.56 359 LYS A C 1
ATOM 2721 O O . LYS A 1 359 ? 10.466 -6.161 -17.754 1.00 98.56 359 LYS A O 1
ATOM 2726 N N . ARG A 1 360 ? 9.517 -6.899 -19.655 1.00 98.56 360 ARG A N 1
ATOM 2727 C CA . ARG A 1 360 ? 10.601 -7.822 -20.030 1.00 98.56 360 ARG A CA 1
ATOM 2728 C C . ARG A 1 360 ? 11.910 -7.095 -20.311 1.00 98.56 360 ARG A C 1
ATOM 2730 O O . ARG A 1 360 ? 12.953 -7.501 -19.803 1.00 98.56 360 ARG A O 1
ATOM 2737 N N . TRP A 1 361 ? 11.855 -6.004 -21.068 1.00 98.50 361 TRP A N 1
ATOM 2738 C CA . TRP A 1 361 ? 13.031 -5.216 -21.420 1.00 98.50 361 TRP A CA 1
ATOM 2739 C C . TRP A 1 361 ? 13.717 -4.662 -20.171 1.00 98.50 361 TRP A C 1
ATOM 2741 O O . TRP A 1 361 ? 14.941 -4.760 -20.043 1.00 98.50 361 TRP A O 1
ATOM 2751 N N . VAL A 1 362 ? 12.923 -4.125 -19.235 1.00 98.50 362 VAL A N 1
ATOM 2752 C CA . VAL A 1 362 ? 13.398 -3.624 -17.941 1.00 98.50 362 VAL A CA 1
ATOM 2753 C C . VAL A 1 362 ? 13.971 -4.762 -17.105 1.00 98.50 362 VAL A C 1
ATOM 2755 O O . VAL A 1 362 ? 15.103 -4.640 -16.658 1.00 98.50 362 VAL A O 1
ATOM 2758 N N . TYR A 1 363 ? 13.270 -5.886 -16.950 1.00 97.56 363 TYR A N 1
ATOM 2759 C CA . TYR A 1 363 ? 13.777 -7.056 -16.220 1.00 97.56 363 TYR A CA 1
ATOM 2760 C C . TYR A 1 363 ? 15.130 -7.557 -16.751 1.00 97.56 363 TYR A C 1
ATOM 2762 O O . TYR A 1 363 ? 16.015 -7.928 -15.985 1.00 97.56 363 TYR A O 1
ATOM 2770 N N . GLU A 1 364 ? 15.323 -7.546 -18.069 1.00 97.88 364 GLU A N 1
ATOM 2771 C CA . GLU A 1 364 ? 16.568 -7.997 -18.688 1.00 97.88 364 GLU A CA 1
ATOM 2772 C C . GLU A 1 364 ? 17.759 -7.058 -18.466 1.00 97.88 364 GLU A C 1
ATOM 2774 O O . GLU A 1 364 ? 18.894 -7.512 -18.611 1.00 97.88 364 GLU A O 1
ATOM 2779 N N . ARG A 1 365 ? 17.521 -5.775 -18.161 1.00 98.06 365 ARG A N 1
ATOM 2780 C CA . ARG A 1 365 ? 18.551 -4.716 -18.187 1.00 98.06 365 ARG A CA 1
ATOM 2781 C C . ARG A 1 365 ? 18.653 -3.892 -16.906 1.00 98.06 365 ARG A C 1
ATOM 2783 O O . ARG A 1 365 ? 19.653 -3.204 -16.719 1.00 98.06 365 ARG A O 1
ATOM 2790 N N . ALA A 1 366 ? 17.671 -3.971 -16.015 1.00 97.56 366 ALA A N 1
ATOM 2791 C CA . ALA A 1 366 ? 17.743 -3.440 -14.662 1.00 97.56 366 ALA A CA 1
ATOM 2792 C C . ALA A 1 366 ? 18.504 -4.445 -13.790 1.00 97.56 366 ALA A C 1
ATOM 2794 O O . ALA A 1 366 ? 17.909 -5.243 -13.063 1.00 97.56 366 ALA A O 1
ATOM 2795 N N . LEU A 1 367 ? 19.828 -4.447 -13.950 1.00 95.88 367 LEU A N 1
ATOM 2796 C CA . LEU A 1 367 ? 20.726 -5.400 -13.314 1.00 95.88 367 LEU A CA 1
ATOM 2797 C C . LEU A 1 367 ? 21.692 -4.694 -12.364 1.00 95.88 367 LEU A C 1
ATOM 2799 O O . LEU A 1 367 ? 22.099 -3.559 -12.618 1.00 95.88 367 LEU A O 1
ATOM 2803 N N . ILE A 1 368 ? 22.113 -5.402 -11.321 1.00 95.56 368 ILE A N 1
ATOM 2804 C CA . ILE A 1 368 ? 23.163 -4.961 -10.398 1.00 95.56 368 ILE A CA 1
ATOM 2805 C C . ILE A 1 368 ? 24.178 -6.090 -10.150 1.00 95.56 368 ILE A C 1
ATOM 2807 O O . ILE A 1 368 ? 23.852 -7.254 -10.399 1.00 95.56 368 ILE A O 1
ATOM 2811 N N . PRO A 1 369 ? 25.392 -5.780 -9.659 1.00 95.50 369 PRO A N 1
ATOM 2812 C CA . PRO A 1 369 ? 26.354 -6.794 -9.232 1.00 95.50 369 PRO A CA 1
ATOM 2813 C C . PRO A 1 369 ? 25.805 -7.675 -8.104 1.00 95.50 369 PRO A C 1
ATOM 2815 O O . PRO A 1 369 ? 25.305 -7.159 -7.102 1.00 95.50 369 PRO A O 1
ATOM 2818 N N . ALA A 1 370 ? 25.956 -8.992 -8.233 1.00 94.38 370 ALA A N 1
ATOM 2819 C CA . ALA A 1 370 ? 25.480 -9.974 -7.259 1.00 94.38 370 ALA A CA 1
ATOM 2820 C C . ALA A 1 370 ? 25.993 -9.748 -5.831 1.00 94.38 370 ALA A C 1
ATOM 2822 O O . ALA A 1 370 ? 25.227 -9.923 -4.886 1.00 94.38 370 ALA A O 1
ATOM 2823 N N . LYS A 1 371 ? 27.233 -9.268 -5.663 1.00 93.12 371 LYS A N 1
ATOM 2824 C CA . LYS A 1 371 ? 27.786 -8.935 -4.341 1.00 93.12 371 LYS A CA 1
ATOM 2825 C C . LYS A 1 371 ? 26.896 -7.997 -3.525 1.00 93.12 371 LYS A C 1
ATOM 2827 O O . LYS A 1 371 ? 26.842 -8.126 -2.311 1.00 93.12 371 LYS A O 1
ATOM 2832 N N . GLN A 1 372 ? 26.173 -7.078 -4.178 1.00 91.50 372 GLN A N 1
ATOM 2833 C CA . GLN A 1 372 ? 25.287 -6.145 -3.476 1.00 91.50 372 GLN A CA 1
ATOM 2834 C C . GLN A 1 372 ? 24.115 -6.881 -2.825 1.00 91.50 372 GLN A C 1
ATOM 2836 O O . GLN A 1 372 ? 23.663 -6.489 -1.755 1.00 91.50 372 GLN A O 1
ATOM 2841 N N . PHE A 1 373 ? 23.635 -7.952 -3.456 1.00 90.12 373 PHE A N 1
ATOM 2842 C CA . PHE A 1 373 ? 22.608 -8.815 -2.892 1.00 90.12 373 PHE A CA 1
ATOM 2843 C C . PHE A 1 373 ? 23.173 -9.739 -1.818 1.00 90.12 373 PHE A C 1
ATOM 2845 O O . PHE A 1 373 ? 22.598 -9.804 -0.734 1.00 90.12 373 PHE A O 1
ATOM 2852 N N . ASP A 1 374 ? 24.313 -10.382 -2.072 1.00 90.62 374 ASP A N 1
ATOM 2853 C CA . ASP A 1 374 ? 24.948 -11.288 -1.108 1.00 90.62 374 ASP A CA 1
ATOM 2854 C C . ASP A 1 374 ? 25.289 -10.557 0.212 1.00 90.62 374 ASP A C 1
ATOM 2856 O O . ASP A 1 374 ? 25.018 -11.069 1.298 1.00 90.62 374 ASP A O 1
ATOM 2860 N N . GLU A 1 375 ? 25.763 -9.305 0.143 1.00 89.00 375 GLU A N 1
ATOM 2861 C CA . GLU A 1 375 ? 25.992 -8.445 1.316 1.00 89.00 375 GLU A CA 1
ATOM 2862 C C . GLU A 1 375 ? 24.714 -8.175 2.131 1.00 89.00 375 GLU A C 1
ATOM 2864 O O . GLU A 1 375 ? 24.779 -8.064 3.357 1.00 89.00 375 GLU A O 1
ATOM 2869 N N . GLN A 1 376 ? 23.546 -8.061 1.487 1.00 86.31 376 GLN A N 1
ATOM 2870 C CA . GLN A 1 376 ? 22.273 -7.861 2.189 1.00 86.31 376 GLN A CA 1
ATOM 2871 C C . GLN A 1 376 ? 21.717 -9.172 2.755 1.00 86.31 376 GLN A C 1
ATOM 2873 O O . GLN A 1 376 ? 21.231 -9.178 3.886 1.00 86.31 376 GLN A O 1
ATOM 2878 N N . LEU A 1 377 ? 21.800 -10.281 2.014 1.00 87.44 377 LEU A N 1
ATOM 2879 C CA . LEU A 1 377 ? 21.309 -11.590 2.465 1.00 87.44 377 LEU A CA 1
ATOM 2880 C C . LEU A 1 377 ? 22.098 -12.111 3.664 1.00 87.44 377 LEU A C 1
ATOM 2882 O O . LEU A 1 377 ? 21.495 -12.607 4.616 1.00 87.44 377 LEU A O 1
ATOM 2886 N N . ALA A 1 378 ? 23.408 -11.868 3.701 1.00 86.38 378 ALA A N 1
ATOM 2887 C CA . ALA A 1 378 ? 24.244 -12.220 4.844 1.00 86.38 378 ALA A CA 1
ATOM 2888 C C . ALA A 1 378 ? 23.816 -11.520 6.153 1.00 86.38 378 ALA A C 1
ATOM 2890 O O . ALA A 1 378 ? 24.146 -11.990 7.243 1.00 86.38 378 ALA A O 1
ATOM 2891 N N . ARG A 1 379 ? 23.071 -10.403 6.072 1.00 80.88 379 ARG A N 1
ATOM 2892 C CA . ARG A 1 379 ? 22.484 -9.711 7.238 1.00 80.88 379 ARG A CA 1
ATOM 2893 C C . ARG A 1 379 ? 21.181 -10.352 7.714 1.00 80.88 379 ARG A C 1
ATOM 2895 O O . ARG A 1 379 ? 20.779 -10.111 8.850 1.00 80.88 379 ARG A O 1
ATOM 2902 N N . VAL A 1 380 ? 20.508 -11.105 6.847 1.00 79.19 380 VAL A N 1
ATOM 2903 C CA . VAL A 1 380 ? 19.261 -11.814 7.154 1.00 79.19 380 VAL A CA 1
ATOM 2904 C C . VAL A 1 380 ? 19.566 -13.102 7.905 1.00 79.19 380 VAL A C 1
ATOM 2906 O O . VAL A 1 380 ? 18.994 -13.355 8.963 1.00 79.19 380 VAL A O 1
ATOM 2909 N N . GLU A 1 381 ? 20.480 -13.902 7.365 1.00 82.88 381 GLU A N 1
ATOM 2910 C CA . GLU A 1 381 ? 20.875 -15.192 7.916 1.00 82.88 381 GLU A CA 1
ATOM 2911 C C . GLU A 1 381 ? 22.353 -15.440 7.590 1.00 82.88 381 GLU A C 1
ATOM 2913 O O . GLU A 1 381 ? 22.820 -15.186 6.479 1.00 82.88 381 GLU A O 1
ATOM 2918 N N . ALA A 1 382 ? 23.115 -15.916 8.576 1.00 83.62 382 ALA A N 1
ATOM 2919 C CA . ALA A 1 382 ? 24.536 -16.178 8.390 1.00 83.62 382 ALA A CA 1
ATOM 2920 C C . ALA A 1 382 ? 24.745 -17.281 7.341 1.00 83.62 382 ALA A C 1
ATOM 2922 O O . ALA A 1 382 ? 24.225 -18.384 7.491 1.00 83.62 382 ALA A O 1
ATOM 2923 N N . GLY A 1 383 ? 25.539 -16.988 6.309 1.00 85.25 383 GLY A N 1
ATOM 2924 C CA . GLY A 1 383 ? 25.768 -17.904 5.188 1.00 85.25 383 GLY A CA 1
ATOM 2925 C C . GLY A 1 383 ? 24.668 -17.883 4.124 1.00 85.25 383 GLY A C 1
ATOM 2926 O O . GLY A 1 383 ? 24.735 -18.683 3.199 1.00 85.25 383 GLY A O 1
ATOM 2927 N N . TYR A 1 384 ? 23.681 -16.986 4.235 1.00 90.25 384 TYR A N 1
ATOM 2928 C CA . TYR A 1 384 ? 22.667 -16.817 3.203 1.00 90.25 384 TYR A CA 1
ATOM 2929 C C . TYR A 1 384 ? 23.158 -15.891 2.091 1.00 90.25 384 TYR A C 1
ATOM 2931 O O . TYR A 1 384 ? 23.544 -14.751 2.345 1.00 90.25 384 TYR A O 1
ATOM 2939 N N . ASP A 1 385 ? 23.133 -16.393 0.860 1.00 92.38 385 ASP A N 1
ATOM 2940 C CA . ASP A 1 385 ? 23.531 -15.691 -0.356 1.00 92.38 385 ASP A CA 1
ATOM 2941 C C . ASP A 1 385 ? 22.602 -16.072 -1.526 1.00 92.38 385 ASP A C 1
ATOM 2943 O O . ASP A 1 385 ? 21.638 -16.832 -1.369 1.00 92.38 385 ASP A O 1
ATOM 2947 N N . LEU A 1 386 ? 22.861 -15.538 -2.719 1.00 92.62 386 LEU A N 1
ATOM 2948 C CA . LEU A 1 386 ? 22.051 -15.842 -3.897 1.00 92.62 386 LEU A CA 1
ATOM 2949 C C . LEU A 1 386 ? 22.124 -17.313 -4.336 1.00 92.62 386 LEU A C 1
ATOM 2951 O O . LEU A 1 386 ? 21.155 -17.804 -4.918 1.00 92.62 386 LEU A O 1
ATOM 2955 N N . HIS A 1 387 ? 23.231 -18.024 -4.093 1.00 94.19 387 HIS A N 1
ATOM 2956 C CA . HIS A 1 387 ? 23.322 -19.451 -4.417 1.00 94.19 387 HIS A CA 1
ATOM 2957 C C . HIS A 1 387 ? 22.398 -20.252 -3.511 1.00 94.19 387 HIS A C 1
ATOM 2959 O O . HIS A 1 387 ? 21.624 -21.074 -4.003 1.00 94.19 387 HIS A O 1
ATOM 2965 N N . GLU A 1 388 ? 22.429 -19.971 -2.214 1.00 93.44 388 GLU A N 1
ATOM 2966 C CA . GLU A 1 388 ? 21.558 -20.593 -1.228 1.00 93.44 388 GLU A CA 1
ATOM 2967 C C . GLU A 1 388 ? 20.081 -20.260 -1.503 1.00 93.44 388 GLU A C 1
ATOM 2969 O O . GLU A 1 388 ? 19.238 -21.155 -1.489 1.00 93.44 388 GLU A O 1
ATOM 2974 N N . ALA A 1 389 ? 19.752 -19.016 -1.867 1.00 91.50 389 ALA A N 1
ATOM 2975 C CA . ALA A 1 389 ? 18.395 -18.634 -2.279 1.00 91.50 389 ALA A CA 1
ATOM 2976 C C . ALA A 1 389 ? 17.903 -19.449 -3.496 1.00 91.50 389 ALA A C 1
ATOM 2978 O O . ALA A 1 389 ? 16.772 -19.944 -3.534 1.00 91.50 389 ALA A O 1
ATOM 2979 N N . VAL A 1 390 ? 18.772 -19.674 -4.487 1.00 94.06 390 VAL A N 1
ATOM 2980 C CA . VAL A 1 390 ? 18.461 -20.540 -5.637 1.00 94.06 390 VAL A CA 1
ATOM 2981 C C . VAL A 1 390 ? 18.328 -22.011 -5.231 1.00 94.06 390 VAL A C 1
ATOM 2983 O O . VAL A 1 390 ? 17.427 -22.690 -5.723 1.00 94.06 390 VAL A O 1
ATOM 2986 N N . GLN A 1 391 ? 19.176 -22.518 -4.331 1.00 94.06 391 GLN A N 1
ATOM 2987 C CA . GLN A 1 391 ? 19.097 -23.896 -3.826 1.00 94.06 391 GLN A CA 1
ATOM 2988 C C . GLN A 1 391 ? 17.806 -24.149 -3.037 1.00 94.06 391 GLN A C 1
ATOM 2990 O O . GLN A 1 391 ? 17.177 -25.194 -3.207 1.00 94.06 391 GLN A O 1
ATOM 2995 N N . ARG A 1 392 ? 17.368 -23.166 -2.241 1.00 91.44 392 ARG A N 1
ATOM 2996 C CA . ARG A 1 392 ? 16.077 -23.161 -1.531 1.00 91.44 392 ARG A CA 1
ATOM 2997 C C . ARG A 1 392 ? 14.877 -23.012 -2.472 1.00 91.44 392 ARG A C 1
ATOM 2999 O O . ARG A 1 392 ? 13.746 -23.270 -2.066 1.00 91.44 392 ARG A O 1
ATOM 3006 N N . GLY A 1 393 ? 15.109 -22.610 -3.722 1.00 90.62 393 GLY A N 1
ATOM 3007 C CA . GLY A 1 393 ? 14.079 -22.424 -4.742 1.00 90.62 393 GLY A CA 1
ATOM 3008 C C . GLY A 1 393 ? 13.303 -21.110 -4.630 1.00 90.62 393 GLY A C 1
ATOM 3009 O O . GLY A 1 393 ? 12.272 -20.977 -5.291 1.00 90.62 393 GLY A O 1
ATOM 3010 N N . SER A 1 394 ? 13.765 -20.143 -3.827 1.00 88.62 394 SER A N 1
ATOM 3011 C CA . SER A 1 394 ? 13.143 -18.812 -3.739 1.00 88.62 394 SER A CA 1
ATOM 3012 C C . SER A 1 394 ? 13.473 -17.943 -4.956 1.00 88.62 394 SER A C 1
ATOM 3014 O O . SER A 1 394 ? 12.621 -17.186 -5.432 1.00 88.62 394 SER A O 1
ATOM 3016 N N . LEU A 1 395 ? 14.674 -18.114 -5.518 1.00 91.06 395 LEU A N 1
ATOM 3017 C CA . LEU A 1 395 ? 15.140 -17.426 -6.720 1.00 91.06 395 LEU A CA 1
ATOM 3018 C C . LEU A 1 395 ? 15.395 -18.391 -7.883 1.00 91.06 395 LEU A C 1
ATOM 3020 O O . LEU A 1 395 ? 15.744 -19.559 -7.719 1.00 91.06 395 LEU A O 1
ATOM 3024 N N . ALA A 1 396 ? 15.245 -17.882 -9.106 1.00 92.56 396 ALA A N 1
ATOM 3025 C CA . ALA A 1 396 ? 15.549 -18.641 -10.314 1.00 92.56 396 ALA A CA 1
ATOM 3026 C C . ALA A 1 396 ? 17.066 -18.816 -10.506 1.00 92.56 396 ALA A C 1
ATOM 3028 O O . ALA A 1 396 ? 17.855 -17.952 -10.133 1.00 92.56 396 ALA A O 1
ATOM 3029 N N . LYS A 1 397 ? 17.480 -19.865 -11.232 1.00 94.94 397 LYS A N 1
ATOM 3030 C CA . LYS A 1 397 ? 18.900 -20.153 -11.540 1.00 94.94 397 LYS A CA 1
ATOM 3031 C C . LYS A 1 397 ? 19.691 -18.963 -12.102 1.00 94.94 397 LYS A C 1
ATOM 3033 O O . LYS A 1 397 ? 20.899 -18.892 -11.918 1.00 94.94 397 LYS A O 1
ATOM 3038 N N . ARG A 1 398 ? 19.015 -18.011 -12.758 1.00 94.56 398 ARG A N 1
ATOM 3039 C CA . ARG A 1 398 ? 19.616 -16.779 -13.292 1.00 94.56 398 ARG A CA 1
ATOM 3040 C C . ARG A 1 398 ? 20.365 -15.949 -12.235 1.00 94.56 398 ARG A C 1
ATOM 3042 O O . ARG A 1 398 ? 21.303 -15.247 -12.592 1.00 94.56 398 ARG A O 1
ATOM 3049 N N . PHE A 1 399 ? 19.981 -16.027 -10.962 1.00 93.44 399 PHE A N 1
ATOM 3050 C CA . PHE A 1 399 ? 20.625 -15.279 -9.875 1.00 93.44 399 PHE A CA 1
ATOM 3051 C C . PHE A 1 399 ? 21.971 -15.885 -9.424 1.00 93.44 399 PHE A C 1
ATOM 3053 O O . PHE A 1 399 ? 22.777 -15.217 -8.774 1.00 93.44 399 PHE A O 1
ATOM 3060 N N . ALA A 1 400 ? 22.252 -17.125 -9.824 1.00 94.94 400 ALA A N 1
ATOM 3061 C CA . ALA A 1 400 ? 23.398 -17.919 -9.383 1.00 94.94 400 ALA A CA 1
ATOM 3062 C C . ALA A 1 400 ? 24.050 -18.666 -10.566 1.00 94.94 400 ALA A C 1
ATOM 3064 O O . ALA A 1 400 ? 24.309 -19.864 -10.503 1.00 94.94 400 ALA A O 1
ATOM 3065 N N . LEU A 1 401 ? 24.239 -17.976 -11.701 1.00 94.12 401 LEU A N 1
ATOM 3066 C CA . LEU A 1 401 ? 24.825 -18.577 -12.913 1.00 94.12 401 LEU A CA 1
ATOM 3067 C C . LEU A 1 401 ? 26.335 -18.834 -12.800 1.00 94.12 401 LEU A C 1
ATOM 3069 O O . LEU A 1 401 ? 26.868 -19.636 -13.565 1.00 94.12 401 LEU A O 1
ATOM 3073 N N . SER A 1 402 ? 27.017 -18.131 -11.899 1.00 95.88 402 SER A N 1
ATOM 3074 C CA . SER A 1 402 ? 28.443 -18.280 -11.615 1.00 95.88 402 SER A CA 1
ATOM 3075 C C . SER A 1 402 ? 28.768 -17.749 -10.217 1.00 95.88 402 SER A C 1
ATOM 3077 O O . SER A 1 402 ? 28.006 -16.962 -9.656 1.00 95.88 402 SER A O 1
ATOM 3079 N N . ASP A 1 403 ? 29.948 -18.105 -9.710 1.00 93.69 403 ASP A N 1
ATOM 3080 C CA . ASP A 1 403 ? 30.482 -17.603 -8.436 1.00 93.69 403 ASP A CA 1
ATOM 3081 C C . ASP A 1 403 ? 31.086 -16.185 -8.538 1.00 93.69 403 ASP A C 1
ATOM 3083 O O . ASP A 1 403 ? 31.626 -15.669 -7.563 1.00 93.69 403 ASP A O 1
ATOM 3087 N N . ASP A 1 404 ? 31.029 -15.538 -9.711 1.00 96.94 404 ASP A N 1
ATOM 3088 C CA . ASP A 1 404 ? 31.579 -14.189 -9.899 1.00 96.94 404 ASP A CA 1
ATOM 3089 C C . ASP A 1 404 ? 30.740 -13.158 -9.112 1.00 96.94 404 ASP A C 1
ATOM 3091 O O . ASP A 1 404 ? 29.546 -13.004 -9.404 1.00 96.94 404 ASP A O 1
ATOM 3095 N N . PRO A 1 405 ? 31.320 -12.438 -8.130 1.00 94.75 405 PRO A N 1
ATOM 3096 C CA . PRO A 1 405 ? 30.603 -11.426 -7.353 1.00 94.75 405 PRO A CA 1
ATOM 3097 C C . PRO A 1 405 ? 30.151 -10.215 -8.188 1.00 94.75 405 PRO A C 1
ATOM 3099 O O . PRO A 1 405 ? 29.207 -9.525 -7.799 1.00 94.75 405 PRO A O 1
ATOM 3102 N N . GLU A 1 406 ? 30.781 -9.952 -9.338 1.00 96.69 406 GLU A N 1
ATOM 3103 C CA . GLU A 1 406 ? 30.408 -8.859 -10.247 1.00 96.69 406 GLU A CA 1
ATOM 3104 C C . GLU A 1 406 ? 29.384 -9.280 -11.309 1.00 96.69 406 GLU A C 1
ATOM 3106 O O . GLU A 1 406 ? 28.947 -8.446 -12.110 1.00 96.69 406 GLU A O 1
ATOM 3111 N N . ARG A 1 407 ? 28.956 -10.553 -11.325 1.00 96.00 407 ARG A N 1
ATOM 3112 C CA . ARG A 1 407 ? 27.922 -11.009 -12.260 1.00 96.00 407 ARG A CA 1
ATOM 3113 C C . ARG A 1 407 ? 26.662 -10.162 -12.094 1.00 96.00 407 ARG A C 1
ATOM 3115 O O . ARG A 1 407 ? 26.226 -9.863 -10.981 1.00 96.00 407 ARG A O 1
ATOM 3122 N N . LEU A 1 408 ? 26.056 -9.804 -13.217 1.00 95.94 408 LEU A N 1
ATOM 3123 C CA . LEU A 1 408 ? 24.868 -8.965 -13.224 1.00 95.94 408 LEU A CA 1
ATOM 3124 C C . LEU A 1 408 ? 23.606 -9.809 -13.035 1.00 95.94 408 LEU A C 1
ATOM 3126 O O . LEU A 1 408 ? 23.313 -10.697 -13.840 1.00 95.94 408 LEU A O 1
ATOM 3130 N N . VAL A 1 409 ? 22.840 -9.492 -11.995 1.00 95.19 409 VAL A N 1
ATOM 3131 C CA . VAL A 1 409 ? 21.576 -10.155 -11.650 1.00 95.19 409 VAL A CA 1
ATOM 3132 C C . VAL A 1 409 ? 20.414 -9.161 -11.699 1.00 95.19 409 VAL A C 1
ATOM 3134 O O . VAL A 1 409 ? 20.617 -7.977 -11.420 1.00 95.19 409 VAL A O 1
ATOM 3137 N N . PRO A 1 410 ? 19.205 -9.596 -12.098 1.00 94.81 410 PRO A N 1
ATOM 3138 C CA . PRO A 1 410 ? 18.053 -8.706 -12.186 1.00 94.81 410 PRO A CA 1
ATOM 3139 C C . PRO A 1 410 ? 17.558 -8.284 -10.803 1.00 94.81 410 PRO A C 1
ATOM 3141 O O . PRO A 1 410 ? 17.643 -9.047 -9.846 1.00 94.81 410 PRO A O 1
ATOM 3144 N N . VAL A 1 411 ? 16.984 -7.082 -10.715 1.00 93.88 411 VAL A N 1
ATOM 3145 C CA . VAL A 1 411 ? 16.415 -6.564 -9.453 1.00 93.88 411 VAL A CA 1
ATOM 3146 C C . VAL A 1 411 ? 15.004 -7.074 -9.132 1.00 93.88 411 VAL A C 1
ATOM 3148 O O . VAL A 1 411 ? 14.476 -6.780 -8.068 1.00 93.88 411 VAL A O 1
ATOM 3151 N N . LEU A 1 412 ? 14.392 -7.830 -10.046 1.00 93.50 412 LEU A N 1
ATOM 3152 C CA . LEU A 1 412 ? 13.089 -8.494 -9.892 1.00 93.50 412 LEU A CA 1
ATOM 3153 C C . LEU A 1 412 ? 13.272 -9.994 -10.120 1.00 93.50 412 LEU A C 1
ATOM 3155 O O . LEU A 1 412 ? 14.199 -10.381 -10.832 1.00 93.50 412 LEU A O 1
ATOM 3159 N N . ARG A 1 413 ? 12.371 -10.846 -9.620 1.00 92.06 413 ARG A N 1
ATOM 3160 C CA . ARG A 1 413 ? 12.421 -12.299 -9.889 1.00 92.06 413 ARG A CA 1
ATOM 3161 C C . ARG A 1 413 ? 11.949 -12.620 -11.294 1.00 92.06 413 ARG A C 1
ATOM 3163 O O . ARG A 1 413 ? 12.545 -13.459 -11.973 1.00 92.06 413 ARG A O 1
ATOM 3170 N N . LYS A 1 414 ? 10.897 -11.931 -11.727 1.00 93.56 414 LYS A N 1
ATOM 3171 C CA . LYS A 1 414 ? 10.237 -12.115 -13.020 1.00 93.56 414 LYS A CA 1
ATOM 3172 C C . LYS A 1 414 ? 9.699 -10.770 -13.533 1.00 93.56 414 LYS A C 1
ATOM 3174 O O . LYS A 1 414 ? 9.417 -9.889 -12.720 1.00 93.56 414 LYS A O 1
ATOM 3179 N N . PRO A 1 415 ? 9.552 -10.577 -14.853 1.00 96.06 415 PRO A N 1
ATOM 3180 C CA . PRO A 1 415 ? 9.087 -9.303 -15.396 1.00 96.06 415 PRO A CA 1
ATOM 3181 C C . PRO A 1 415 ? 7.659 -8.936 -14.963 1.00 96.06 415 PRO A C 1
ATOM 3183 O O . PRO A 1 415 ? 7.353 -7.754 -14.838 1.00 96.06 415 PRO A O 1
ATOM 3186 N N . GLU A 1 416 ? 6.798 -9.917 -14.682 1.00 95.25 416 GLU A N 1
ATOM 3187 C CA . GLU A 1 416 ? 5.392 -9.697 -14.315 1.00 95.25 416 GLU A CA 1
ATOM 3188 C C . GLU A 1 416 ? 5.211 -9.021 -12.946 1.00 95.25 416 GLU A C 1
ATOM 3190 O O . GLU A 1 416 ? 4.128 -8.519 -12.660 1.00 95.25 416 GLU A O 1
ATOM 3195 N N . GLU A 1 417 ? 6.252 -8.993 -12.107 1.00 94.94 417 GLU A N 1
ATOM 3196 C CA . GLU A 1 417 ? 6.237 -8.289 -1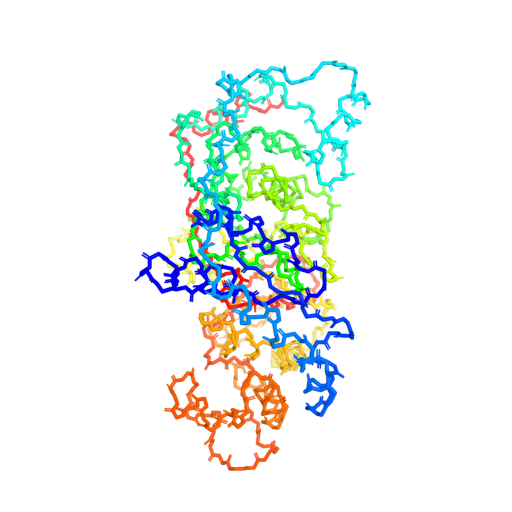0.816 1.00 94.94 417 GLU A CA 1
ATOM 3197 C C . GLU A 1 417 ? 6.211 -6.767 -10.981 1.00 94.94 417 GLU A C 1
ATOM 3199 O O . GLU A 1 417 ? 5.706 -6.059 -10.115 1.00 94.94 417 GLU A O 1
ATOM 3204 N N . LEU A 1 418 ? 6.734 -6.241 -12.093 1.00 97.38 418 LEU A N 1
ATOM 3205 C CA . LEU A 1 418 ? 6.712 -4.806 -12.341 1.00 97.38 418 LEU A CA 1
ATOM 3206 C C . LEU A 1 418 ? 5.317 -4.374 -12.796 1.00 97.38 418 LEU A C 1
ATOM 3208 O O . LEU A 1 418 ? 4.899 -4.653 -13.921 1.00 97.38 418 LEU A O 1
ATOM 3212 N N . GLN A 1 419 ? 4.614 -3.628 -11.952 1.00 98.06 419 GLN A N 1
ATOM 3213 C CA . GLN A 1 419 ? 3.358 -2.993 -12.326 1.00 98.06 419 GLN A CA 1
ATOM 3214 C C . GLN A 1 419 ? 3.641 -1.728 -13.137 1.00 98.06 419 GLN A C 1
ATOM 3216 O O . GLN A 1 419 ? 4.513 -0.941 -12.781 1.00 98.06 419 GLN A O 1
ATOM 3221 N N . ILE A 1 420 ? 2.890 -1.503 -14.216 1.00 98.56 420 ILE A N 1
ATOM 3222 C CA . ILE A 1 420 ? 2.975 -0.268 -15.005 1.00 98.56 420 ILE A CA 1
ATOM 3223 C C . ILE A 1 420 ? 1.638 0.455 -14.907 1.00 98.56 420 ILE A C 1
ATOM 3225 O O . ILE A 1 420 ? 0.616 -0.098 -15.318 1.00 98.56 420 ILE A O 1
ATOM 3229 N N . VAL A 1 421 ? 1.672 1.692 -14.411 1.00 98.56 421 VAL A N 1
ATOM 3230 C CA . VAL A 1 421 ? 0.491 2.554 -14.262 1.00 98.56 421 VAL A CA 1
ATOM 3231 C C . VAL A 1 421 ? 0.712 3.838 -15.049 1.00 98.56 421 VAL A C 1
ATOM 3233 O O . VAL A 1 421 ? 1.673 4.571 -14.796 1.00 98.56 421 VAL A O 1
ATOM 3236 N N . VAL A 1 422 ? -0.170 4.118 -16.010 1.00 98.62 422 VAL A N 1
ATOM 3237 C CA . VAL A 1 422 ? -0.101 5.360 -16.791 1.00 98.62 422 VAL A CA 1
ATOM 3238 C C . VAL A 1 422 ? -0.808 6.478 -16.029 1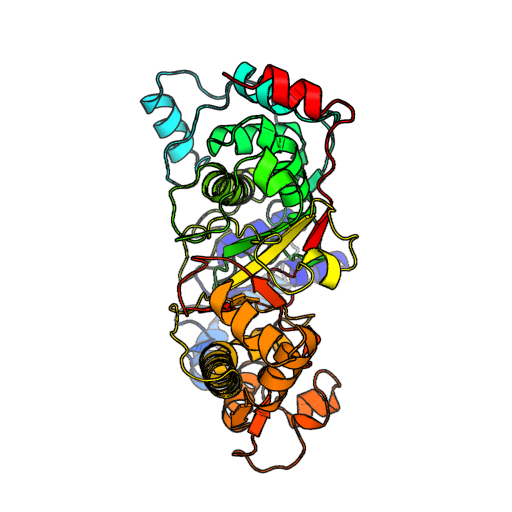.00 98.62 422 VAL A C 1
ATOM 3240 O O . VAL A 1 422 ? -1.999 6.393 -15.762 1.00 98.62 422 VAL A O 1
ATOM 3243 N N . CYS A 1 423 ? -0.088 7.527 -15.645 1.00 98.19 423 CYS A N 1
ATOM 3244 C CA . CYS A 1 423 ? -0.632 8.655 -14.886 1.00 98.19 423 CYS A CA 1
ATOM 3245 C C . CYS A 1 423 ? 0.275 9.888 -14.990 1.00 98.19 423 CYS A C 1
ATOM 3247 O O . CYS A 1 423 ? 1.403 9.831 -15.479 1.00 98.19 423 CYS A O 1
ATOM 3249 N N . GLY A 1 424 ? -0.183 11.027 -14.483 1.00 97.31 424 GLY A N 1
ATOM 3250 C CA . GLY A 1 424 ? 0.594 12.258 -14.470 1.00 97.31 424 GLY A CA 1
ATOM 3251 C C . GLY A 1 424 ? 0.331 13.147 -15.683 1.00 97.31 424 GLY A C 1
ATOM 3252 O O . GLY A 1 424 ? -0.637 12.993 -16.416 1.00 97.31 424 GLY A O 1
ATOM 3253 N N . ALA A 1 425 ? 1.192 14.147 -15.878 1.00 96.56 425 ALA A N 1
ATOM 3254 C CA . ALA A 1 425 ? 0.993 15.138 -16.932 1.00 96.56 425 ALA A CA 1
ATOM 3255 C C . ALA A 1 425 ? 1.156 14.510 -18.335 1.00 96.56 425 ALA A C 1
ATOM 3257 O O . ALA A 1 425 ? 2.246 14.013 -18.636 1.00 96.56 425 ALA A O 1
ATOM 3258 N N . PRO A 1 426 ? 0.150 14.602 -19.223 1.00 96.19 426 PRO A N 1
ATOM 3259 C CA . PRO A 1 426 ? 0.157 13.898 -20.507 1.00 96.19 426 PRO A CA 1
ATOM 3260 C C . PRO A 1 426 ? 1.180 14.414 -21.511 1.00 96.19 426 PRO A C 1
ATOM 3262 O O . PRO A 1 426 ? 1.491 13.730 -22.474 1.00 96.19 426 PRO A O 1
ATOM 3265 N N . THR A 1 427 ? 1.738 15.602 -21.283 1.00 95.50 427 THR A N 1
ATOM 3266 C CA . THR A 1 427 ? 2.700 16.263 -22.177 1.00 95.50 427 THR A CA 1
ATOM 3267 C C . THR A 1 427 ? 4.124 16.279 -21.625 1.00 95.50 427 THR A C 1
ATOM 3269 O O . THR A 1 427 ? 5.007 16.924 -22.192 1.00 95.50 427 THR A O 1
ATOM 3272 N N . ARG A 1 428 ? 4.379 15.616 -20.490 1.00 96.75 428 ARG A N 1
ATOM 3273 C CA . ARG A 1 428 ? 5.696 15.608 -19.841 1.00 96.75 428 ARG A CA 1
ATOM 3274 C C . ARG A 1 428 ? 6.317 14.228 -19.907 1.00 96.75 428 ARG A C 1
ATOM 3276 O O . ARG A 1 428 ? 5.631 13.234 -19.813 1.00 96.75 428 ARG A O 1
ATOM 3283 N N . ASN A 1 429 ? 7.637 14.192 -20.018 1.00 97.06 429 ASN A N 1
ATOM 3284 C CA . ASN A 1 429 ? 8.463 12.999 -20.178 1.00 97.06 429 ASN A CA 1
ATOM 3285 C C . ASN A 1 429 ? 9.083 12.530 -18.849 1.00 97.06 429 ASN A C 1
ATOM 3287 O O . ASN A 1 429 ? 10.294 12.300 -18.755 1.00 97.06 429 ASN A O 1
ATOM 3291 N N . ARG A 1 430 ? 8.262 12.468 -17.794 1.00 97.00 430 ARG A N 1
ATOM 3292 C CA . ARG A 1 430 ? 8.698 12.105 -16.437 1.00 97.00 430 ARG A CA 1
ATOM 3293 C C . ARG A 1 430 ? 8.049 10.815 -15.964 1.00 97.00 430 ARG A C 1
ATOM 3295 O O . ARG A 1 430 ? 6.915 10.534 -16.332 1.00 97.00 430 ARG A O 1
ATOM 3302 N N . ASN A 1 431 ? 8.771 10.089 -15.118 1.00 97.56 431 ASN A N 1
ATOM 3303 C CA . ASN A 1 431 ? 8.361 8.801 -14.563 1.00 97.56 431 ASN A CA 1
ATOM 3304 C C . ASN A 1 431 ? 8.766 8.714 -13.084 1.00 97.56 431 ASN A C 1
ATOM 3306 O O . ASN A 1 431 ? 9.583 9.518 -12.620 1.00 97.56 431 ASN A O 1
ATOM 3310 N N . PHE A 1 432 ? 8.223 7.746 -12.353 1.00 97.88 432 PHE A N 1
ATOM 3311 C CA . PHE A 1 432 ? 8.642 7.427 -10.985 1.00 97.88 432 PHE A CA 1
ATOM 3312 C C . PHE A 1 432 ? 8.590 5.919 -10.737 1.00 97.88 432 PHE A C 1
ATOM 3314 O O . PHE A 1 432 ? 7.923 5.190 -11.470 1.00 97.88 432 PHE A O 1
ATOM 3321 N N . ILE A 1 433 ? 9.280 5.469 -9.693 1.00 97.62 433 ILE A N 1
ATOM 3322 C CA . ILE A 1 433 ? 9.251 4.084 -9.219 1.00 97.62 433 ILE A CA 1
ATOM 3323 C C . ILE A 1 433 ? 8.762 4.077 -7.772 1.00 97.62 433 ILE A C 1
ATOM 3325 O O . ILE A 1 433 ? 9.225 4.891 -6.976 1.00 97.62 433 ILE A O 1
ATOM 3329 N N . ALA A 1 434 ? 7.839 3.182 -7.433 1.00 95.62 434 ALA A N 1
ATOM 3330 C CA . ALA A 1 434 ? 7.452 2.900 -6.056 1.00 95.62 434 ALA A CA 1
ATOM 3331 C C . ALA A 1 434 ? 7.879 1.477 -5.679 1.00 95.62 434 ALA A C 1
ATOM 3333 O O . ALA A 1 434 ? 7.484 0.523 -6.352 1.00 95.62 434 ALA A O 1
ATOM 3334 N N . GLY A 1 435 ? 8.695 1.346 -4.631 1.00 93.62 435 GLY A N 1
ATOM 3335 C CA . GLY A 1 435 ? 9.061 0.052 -4.053 1.00 93.62 435 GLY A CA 1
ATOM 3336 C C . GLY A 1 435 ? 7.909 -0.534 -3.236 1.00 93.62 435 GLY A C 1
ATOM 3337 O O . GLY A 1 435 ? 7.038 0.199 -2.780 1.00 93.62 435 GLY A O 1
ATOM 3338 N N . GLN A 1 436 ? 7.886 -1.856 -3.075 1.00 92.50 436 GLN A N 1
ATOM 3339 C CA . GLN A 1 436 ? 6.871 -2.592 -2.317 1.00 92.50 436 GLN A CA 1
ATOM 3340 C C . GLN A 1 436 ? 7.586 -3.607 -1.406 1.00 92.50 436 GLN A C 1
ATOM 3342 O O . GLN A 1 436 ? 8.679 -4.063 -1.740 1.00 92.50 436 GLN A O 1
ATOM 3347 N N . LEU A 1 437 ? 7.014 -3.946 -0.244 1.00 89.38 437 LEU A N 1
ATOM 3348 C CA . LEU A 1 437 ? 7.700 -4.732 0.801 1.00 89.38 437 LEU A CA 1
ATOM 3349 C C . LEU A 1 437 ? 7.249 -6.201 0.932 1.00 89.38 437 LEU A C 1
ATOM 3351 O O . LEU A 1 437 ? 7.193 -6.742 2.040 1.00 89.38 437 LEU A O 1
ATOM 3355 N N . GLY A 1 438 ? 6.932 -6.873 -0.174 1.00 88.94 438 GLY A N 1
ATOM 3356 C CA . GLY A 1 438 ? 6.539 -8.285 -0.174 1.00 88.94 438 GLY A CA 1
ATOM 3357 C C . GLY A 1 438 ? 5.293 -8.518 0.684 1.00 88.94 438 GLY A C 1
ATOM 3358 O O . GLY A 1 438 ? 4.299 -7.809 0.546 1.00 88.94 438 GLY A O 1
ATOM 3359 N N . HIS A 1 439 ? 5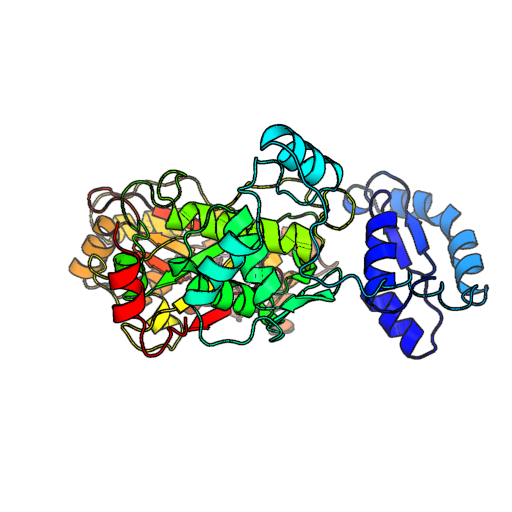.335 -9.464 1.621 1.00 89.25 439 HIS A N 1
ATOM 3360 C CA . HIS A 1 439 ? 4.209 -9.694 2.540 1.00 89.25 439 HIS A CA 1
ATOM 3361 C C . HIS A 1 439 ? 3.896 -8.527 3.500 1.00 89.25 439 HIS A C 1
ATOM 3363 O O . HIS A 1 439 ? 2.827 -8.516 4.108 1.00 89.25 439 HIS A O 1
ATOM 3369 N N . GLN A 1 440 ? 4.783 -7.538 3.661 1.00 90.81 440 GLN A N 1
ATOM 3370 C CA . GLN A 1 440 ? 4.492 -6.348 4.468 1.00 90.81 440 GLN A CA 1
ATOM 3371 C C . GLN A 1 440 ? 3.772 -5.292 3.618 1.00 90.81 440 GLN A C 1
ATOM 3373 O O . GLN A 1 440 ? 4.376 -4.322 3.163 1.00 90.81 440 GLN A O 1
ATOM 3378 N N . GLY A 1 441 ? 2.477 -5.477 3.369 1.00 92.69 441 GLY A N 1
ATOM 3379 C CA . GLY A 1 441 ? 1.706 -4.642 2.441 1.00 92.69 441 GLY A CA 1
ATOM 3380 C C . GLY A 1 441 ? 1.598 -5.253 1.047 1.00 92.69 441 GLY A C 1
ATOM 3381 O O . GLY A 1 441 ? 1.896 -4.575 0.064 1.00 92.69 441 GLY A O 1
ATOM 3382 N N . GLY A 1 442 ? 1.222 -6.529 0.951 1.00 94.69 442 GLY A N 1
ATOM 3383 C CA . GLY A 1 442 ? 1.024 -7.211 -0.331 1.00 94.69 442 GLY A CA 1
ATOM 3384 C C . GLY A 1 442 ? -0.008 -6.513 -1.221 1.00 94.69 442 GLY A C 1
ATOM 3385 O O . GLY A 1 442 ? -0.849 -5.749 -0.752 1.00 94.69 442 GLY A O 1
ATOM 3386 N N . ASP A 1 443 ? 0.050 -6.770 -2.523 1.00 95.06 443 ASP A N 1
ATOM 3387 C CA . ASP A 1 443 ? -0.810 -6.134 -3.512 1.00 95.06 443 ASP A CA 1
ATOM 3388 C C . ASP A 1 443 ? -2.186 -6.796 -3.596 1.00 95.06 443 ASP A C 1
ATOM 3390 O O . ASP A 1 443 ? -2.371 -7.867 -4.178 1.00 95.06 443 ASP A O 1
ATOM 3394 N N . VAL A 1 444 ? -3.192 -6.131 -3.033 1.00 98.00 444 VAL A N 1
ATOM 3395 C CA . VAL A 1 444 ? -4.561 -6.645 -2.972 1.00 98.00 444 VAL A CA 1
ATOM 3396 C C . VAL A 1 444 ? -5.480 -5.792 -3.827 1.00 98.00 444 VAL A C 1
ATOM 3398 O O . VAL A 1 444 ? -5.627 -4.594 -3.600 1.00 98.00 444 VAL A O 1
ATOM 3401 N N . SER A 1 445 ? -6.134 -6.436 -4.794 1.00 98.56 445 SER A N 1
ATOM 3402 C CA . SER A 1 445 ? -7.143 -5.804 -5.643 1.00 98.56 445 SER A CA 1
ATOM 3403 C C . SER A 1 445 ? -8.556 -6.195 -5.198 1.00 98.56 445 SER A C 1
ATOM 3405 O O . SER A 1 445 ? -8.806 -7.347 -4.815 1.00 98.56 445 SER A O 1
ATOM 3407 N N . ARG A 1 446 ? -9.480 -5.234 -5.241 1.00 98.44 446 ARG A N 1
ATOM 3408 C CA . ARG A 1 446 ? -10.910 -5.408 -4.971 1.00 98.44 446 ARG A CA 1
ATOM 3409 C C . ARG A 1 446 ? -11.734 -4.648 -5.992 1.00 98.44 446 ARG A C 1
ATOM 3411 O O . ARG A 1 446 ? -11.425 -3.505 -6.317 1.00 98.44 446 ARG A O 1
ATOM 3418 N N . GLU A 1 447 ? -12.785 -5.294 -6.476 1.00 98.25 447 GLU A N 1
ATOM 3419 C CA . GLU A 1 447 ? -13.799 -4.625 -7.279 1.00 98.25 447 GLU A CA 1
ATOM 3420 C C . GLU A 1 447 ? -14.628 -3.693 -6.389 1.00 98.25 447 GLU A C 1
ATOM 3422 O O . GLU A 1 447 ? -15.001 -4.048 -5.270 1.00 98.25 447 GLU A O 1
ATOM 3427 N N . ILE A 1 448 ? -14.907 -2.496 -6.889 1.00 98.69 448 ILE A N 1
ATOM 3428 C CA . ILE A 1 448 ? -15.734 -1.499 -6.220 1.00 98.69 448 ILE A CA 1
ATOM 3429 C C . ILE A 1 448 ? -17.183 -1.777 -6.604 1.00 98.69 448 ILE A C 1
ATOM 3431 O O . ILE A 1 448 ? -17.597 -1.542 -7.740 1.00 98.69 448 ILE A O 1
ATOM 3435 N N . ARG A 1 449 ? -17.956 -2.283 -5.641 1.00 96.94 449 ARG A N 1
ATOM 3436 C CA . ARG A 1 449 ? -19.381 -2.571 -5.820 1.00 96.94 449 ARG A CA 1
ATOM 3437 C C . ARG A 1 449 ? -20.194 -1.301 -5.618 1.00 96.94 449 ARG A C 1
ATOM 3439 O O . ARG A 1 449 ? -20.229 -0.760 -4.515 1.00 96.94 449 ARG A O 1
ATOM 3446 N N . LEU A 1 450 ? -20.828 -0.843 -6.689 1.00 97.62 450 LEU A N 1
ATOM 3447 C CA . LEU A 1 450 ? -21.728 0.304 -6.671 1.00 97.62 450 LEU A CA 1
ATOM 3448 C C . LEU A 1 450 ? -23.163 -0.155 -6.352 1.00 97.62 450 LEU A C 1
ATOM 3450 O O . LEU A 1 450 ? -23.516 -1.273 -6.730 1.00 97.62 450 LEU A O 1
ATOM 3454 N N . PRO A 1 451 ? -23.980 0.677 -5.683 1.00 96.19 451 PRO A N 1
ATOM 3455 C CA . PRO A 1 451 ? -25.413 0.430 -5.523 1.00 96.19 451 PRO A CA 1
ATOM 3456 C C . PRO A 1 451 ? -26.142 0.279 -6.861 1.00 96.19 451 PRO A C 1
ATOM 3458 O O . PRO A 1 451 ? -25.765 0.916 -7.848 1.00 96.19 451 PRO A O 1
ATOM 3461 N N . ASP A 1 452 ? -27.237 -0.480 -6.881 1.00 93.31 452 ASP A N 1
ATOM 3462 C CA . ASP A 1 452 ? -28.012 -0.721 -8.111 1.00 93.31 452 ASP A CA 1
ATOM 3463 C C . ASP A 1 452 ? -28.586 0.581 -8.715 1.00 93.31 452 ASP A C 1
ATOM 3465 O O . ASP A 1 452 ? -28.708 0.726 -9.933 1.00 93.31 452 ASP A O 1
ATOM 3469 N N . ASP A 1 453 ? -28.905 1.567 -7.873 1.00 95.88 453 ASP A N 1
ATOM 3470 C CA . ASP A 1 453 ? -29.414 2.890 -8.247 1.00 95.88 453 ASP A CA 1
ATOM 3471 C C . ASP A 1 453 ? -28.321 3.980 -8.276 1.00 95.88 453 ASP A C 1
ATOM 3473 O O . ASP A 1 453 ? -28.631 5.170 -8.181 1.00 95.88 453 ASP A O 1
ATOM 3477 N N . TRP A 1 454 ? -27.046 3.600 -8.448 1.00 97.19 454 TRP A N 1
ATOM 3478 C CA . TRP A 1 454 ? -25.875 4.493 -8.421 1.00 97.19 454 TRP A CA 1
ATOM 3479 C C . TRP A 1 454 ? -26.062 5.820 -9.166 1.00 97.19 454 TRP A C 1
ATOM 3481 O O . TRP A 1 454 ? -25.870 6.892 -8.593 1.00 97.19 454 TRP A O 1
ATOM 3491 N N . ASN A 1 455 ? -26.498 5.761 -10.427 1.00 95.94 455 ASN A N 1
ATOM 3492 C CA . ASN A 1 455 ? -26.678 6.955 -11.255 1.00 95.94 455 ASN A CA 1
ATOM 3493 C C . ASN A 1 455 ? -27.722 7.918 -10.666 1.00 95.94 455 ASN A C 1
ATOM 3495 O O . ASN A 1 455 ? -27.531 9.130 -10.711 1.00 95.94 455 ASN A O 1
ATOM 3499 N N . GLN A 1 456 ? -28.792 7.393 -10.059 1.00 96.12 456 GLN A N 1
ATOM 3500 C CA . GLN A 1 456 ? -29.817 8.215 -9.411 1.00 96.12 456 GLN A CA 1
ATOM 3501 C C . GLN A 1 456 ? -29.269 8.876 -8.144 1.00 96.12 456 GLN A C 1
ATOM 3503 O O . GLN A 1 456 ? -29.581 10.035 -7.872 1.00 96.12 456 GLN A O 1
ATOM 3508 N N . ARG A 1 457 ? -28.437 8.159 -7.374 1.00 96.06 457 ARG A N 1
ATOM 3509 C CA . ARG A 1 457 ? -27.768 8.714 -6.188 1.00 96.06 457 ARG A CA 1
ATOM 3510 C C . ARG A 1 457 ? -26.811 9.840 -6.573 1.00 96.06 457 ARG A C 1
ATOM 3512 O O . ARG A 1 457 ? -26.879 10.905 -5.970 1.00 96.06 457 ARG A O 1
ATOM 3519 N N . LEU A 1 458 ? -26.000 9.649 -7.617 1.00 95.00 458 LEU A N 1
ATOM 3520 C CA . LEU A 1 458 ? -25.115 10.694 -8.144 1.00 95.00 458 LEU A CA 1
ATOM 3521 C C . LEU A 1 458 ? -25.884 11.920 -8.645 1.00 95.00 458 LEU A C 1
ATOM 3523 O O . LEU A 1 458 ? -25.463 13.046 -8.404 1.00 95.00 458 LEU A O 1
ATOM 3527 N N . GLU A 1 459 ? -27.010 11.734 -9.337 1.00 93.56 459 GLU A N 1
ATOM 3528 C CA . GLU A 1 459 ? -27.836 12.852 -9.805 1.00 93.56 459 GLU A CA 1
ATOM 3529 C C . GLU A 1 459 ? -28.427 13.670 -8.656 1.00 93.56 459 GLU A C 1
ATOM 3531 O O . GLU A 1 459 ? -28.426 14.896 -8.736 1.00 93.56 459 GLU A O 1
ATOM 3536 N N . ARG A 1 460 ? -28.878 13.014 -7.580 1.00 91.50 460 ARG A N 1
ATOM 3537 C CA . ARG A 1 460 ? -29.399 13.684 -6.375 1.00 91.50 460 ARG A CA 1
ATOM 3538 C C . ARG A 1 460 ? -28.324 14.440 -5.593 1.00 91.50 460 ARG A C 1
ATOM 3540 O O . ARG A 1 460 ? -28.666 15.356 -4.856 1.00 91.50 460 ARG A O 1
ATOM 3547 N N . ALA A 1 461 ? -27.064 14.037 -5.734 1.00 88.25 461 ALA A N 1
ATOM 3548 C CA . ALA A 1 461 ? -25.929 14.623 -5.027 1.00 88.25 461 ALA A CA 1
ATOM 3549 C C . ALA A 1 461 ? -25.347 15.865 -5.715 1.00 88.25 461 ALA A C 1
ATOM 3551 O O . ALA A 1 461 ? -24.545 16.585 -5.119 1.00 88.25 461 ALA A O 1
ATOM 3552 N N . LYS A 1 462 ? -25.716 16.114 -6.979 1.00 81.44 462 LYS A N 1
ATOM 3553 C CA . LYS A 1 462 ? -25.261 17.302 -7.705 1.00 81.44 462 LYS A CA 1
ATOM 3554 C C . LYS A 1 462 ? -25.800 18.565 -7.010 1.00 81.44 462 LYS A C 1
ATOM 3556 O O . LYS A 1 462 ? -26.985 18.589 -6.677 1.00 81.44 462 LYS A O 1
ATOM 3561 N N . PRO A 1 463 ? -24.945 19.578 -6.783 1.00 62.19 463 PRO A N 1
ATOM 3562 C CA . PRO A 1 463 ? -25.304 20.792 -6.053 1.00 62.19 463 PRO A CA 1
ATOM 3563 C C . PRO A 1 463 ? -26.339 21.669 -6.763 1.00 62.19 463 PRO A C 1
ATOM 3565 O O . PRO A 1 463 ? -26.425 21.615 -8.015 1.00 62.19 463 PRO A O 1
#

Foldseek 3Di:
DLLVCLVCVVVVQQDEAEEEPLCVLQSLLLNVLSVNNLHHYDYQYDDDPLVDDPVVSCVSCVVCPVVRCVSSPDDSDDDPDPDPPPPVPPPLDDPDDDDQVVQQVVCVVVQLAPPDRFQQQHPVQLVLLCVFDPDDQQDFLFQAPDNRFTDGLSNLSSLLRRLVHHSNCSLVSSQVSNQNRPLLQVRQLCQPQLNWAKAKEKDAPCCVLVVQAQAAPNFDPDGSSQRSSQRSVVSCCCNRNNQDDSRSRNHNDYDRTGGHNYFPCVLAPAQALVVLVVHDGRFTKMKMFTFSDKDDKDFFDDALVSRLLVVLQVCLVPLVQPQLCLLPVVHAQWAKEKEWESQNNVRNVVVPDHPLNSLVSSQVRSWFFQLSQQVVLCSRDPPDGQVVCVVVVSAPCQSPVDPGRRDIHGSHRGSSSYHYGHGYHNPGRIIMMTTGRHSNRHIGMDGRDTDPCNVVSSVVPDD

pLDDT: mean 92.62, std 9.26, range [39.62, 98.94]

Radius of gyration: 24.23 Å; chains: 1; bounding box: 61×50×68 Å